Protein 4JML (pdb70)

Secondary structure (DSSP, 8-state):
--EEEEE---B---SS-HHHHHHHHHHHTSSEEE--GGG-S---SSGGG--HHHHHTTT--EEEEEEEEE-TTS-EEEEEEEEE-SSSTT-EEEEEEEEE-GGGHHHHHHHHHHHHHHHHHSS---TT-EEEEEEE-S-SS--EEEEEEETTS-S-EEEEEESS-EEEEEE-TTSSEEEEEE-TTSS-EEEEEETTT--EEEEE--SS-EEEEEE-TTSSEEEEEE-TTSS-EEEEEETTT--EEE---SSS-EEEEEE-TTSSEEEEEE-TTSS-EEEEEESSS---EE---SSSEEEEEEE-TTSSEEEEEEEETTEEEEEEEETTT--EEE---SSS-EEEEE-TTSSEEEEE-SGGGGT-EEEEETTS--EEEPPPPSSEEEEEEE----/----S-SSSTTSSTT-

Sequence (410 aa):
SGRPIGVVPFQWAAPEEDIGGIVAADLRRNSGKFNPLDDRARLPQQPGSAQEVQPAAWSALGIDAVVVGQVTPNPDGSYNVAYQLVDTGGAPGTVLAQNSYKVNKQWLRYAGHTASDEVFEKLTGIKGAFRTRIAYVVQTNGGQFPYELRVSDYDGYNQFVVHRSPQCLMSPAWSPDGSKLAYVTFESGRSALVIQTLANGAVRQVASFPRHNGAPAFSPDGSKLAFALSKTGSLNLYVVMMDLASGQIRQVTDGRSNNTEPTWFPDSQNLAFTSDQAGRPQVYKVNINGGAPQRITWEGSQNQDADVSSDGKFMVMVSSNGGQQQQHIAKQDDLATTGGVQVLSSTFLDETPSLAPNGTMVIYSSSQGMMGSVLNLVSTDGRFKARLPATDGQVVKFPAWSPYLGCSDGSGWSSENNNPWG

B-factor: mean 34.4, std 10.72, range [16.32, 109.66]

CATH classification: 3.40.50.10070 (+1 more: 2.120.10.30)

Structure (mmCIF, N/CA/C/O backbone):
data_4JML
#
_entry.id   4JML
#
_cell.length_a   40.089
_cell.length_b   81.420
_cell.length_c   126.437
_cell.angle_alpha   90.000
_cell.angle_beta   90.000
_cell.angle_gamma   90.000
#
_symmetry.space_group_name_H-M   'P 21 21 21'
#
loop_
_entity.id
_entity.type
_entity.pdbx_description
1 polymer 'Protein TolB'
2 polymer Colicin-E9
3 non-polymer 'CALCIUM ION'
4 water water
#
loop_
_atom_site.group_PDB
_atom_site.id
_atom_site.type_symbol
_atom_site.label_atom_id
_atom_site.label_alt_id
_atom_site.label_comp_id
_atom_site.label_asym_id
_atom_site.label_entity_id
_atom_site.label_seq_id
_atom_site.pdbx_PDB_ins_code
_atom_site.Cartn_x
_atom_site.Cartn_y
_atom_site.Cartn_z
_atom_site.occupancy
_atom_site.B_iso_or_equiv
_atom_site.auth_seq_id
_atom_site.auth_comp_id
_atom_site.auth_asym_id
_atom_site.auth_atom_id
_atom_site.pdbx_PDB_model_num
ATOM 1 N N . SER A 1 12 ? 9.141 -16.677 -16.749 1.00 65.56 33 SER A N 1
ATOM 2 C CA . SER A 1 12 ? 7.938 -17.434 -16.304 1.00 60.92 33 SER A CA 1
ATOM 3 C C . SER A 1 12 ? 6.856 -16.448 -15.768 1.00 52.85 33 SER A C 1
ATOM 4 O O . SER A 1 12 ? 6.879 -15.247 -16.087 1.00 50.24 33 SER A O 1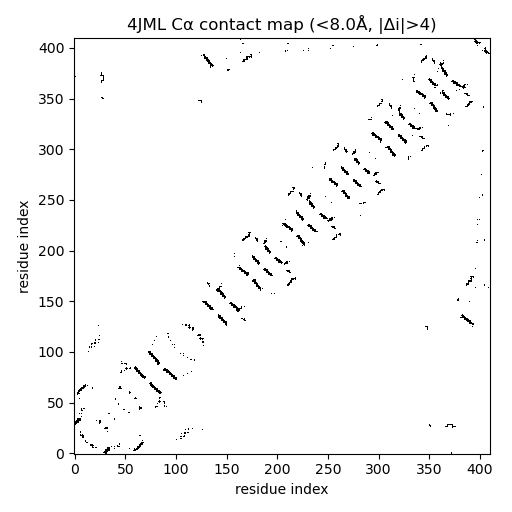
ATOM 7 N N . GLY A 1 13 ? 5.899 -16.953 -15.007 1.00 39.44 34 GLY A N 1
ATOM 8 C CA . GLY A 1 13 ? 4.702 -16.202 -14.706 1.00 37.06 34 GLY A CA 1
ATOM 9 C C . GLY A 1 13 ? 3.613 -16.576 -15.726 1.00 33.14 34 GLY A C 1
ATOM 10 O O . GLY A 1 13 ? 3.878 -17.103 -16.793 1.00 32.35 34 GLY A O 1
ATOM 11 N N . ARG A 1 14 ? 2.380 -16.313 -15.350 1.00 28.34 35 ARG A N 1
ATOM 12 C CA . ARG A 1 14 ? 1.228 -16.590 -16.152 1.00 26.12 35 ARG A CA 1
ATOM 13 C C . ARG A 1 14 ? 1.164 -15.700 -17.383 1.00 25.96 35 ARG A C 1
ATOM 14 O O . ARG A 1 14 ? 1.183 -14.459 -17.269 1.00 25.04 35 ARG A O 1
ATOM 22 N N . PRO A 1 15 ? 1.082 -16.317 -18.568 1.00 25.29 36 PRO A N 1
ATOM 23 C CA . PRO A 1 15 ? 0.978 -15.421 -19.724 1.00 25.14 36 PRO A CA 1
ATOM 24 C C . PRO A 1 15 ? -0.373 -14.707 -19.778 1.00 23.21 36 PRO A C 1
ATOM 25 O O . PRO A 1 15 ? -1.405 -15.289 -19.509 1.00 25.29 36 PRO A O 1
ATOM 29 N N . ILE A 1 16 ? -0.388 -13.451 -20.176 1.00 20.72 37 ILE A N 1
ATOM 30 C CA . ILE A 1 16 ? -1.644 -12.749 -20.209 1.00 22.34 37 ILE A CA 1
ATOM 31 C C . ILE A 1 16 ? -1.534 -11.751 -21.371 1.00 22.06 37 ILE A C 1
ATOM 32 O O . ILE A 1 16 ? -0.448 -11.284 -21.681 1.00 23.21 37 ILE A O 1
ATOM 37 N N . GLY A 1 17 ? -2.646 -11.467 -22.027 1.00 23.84 38 GLY A N 1
ATOM 38 C CA . GLY A 1 17 ? -2.609 -10.440 -23.082 1.00 24.72 38 GLY A CA 1
ATOM 39 C C . GLY A 1 17 ? -3.010 -9.086 -22.614 1.00 22.51 38 GLY A C 1
ATOM 40 O O . GLY A 1 17 ? -4.074 -8.952 -21.990 1.00 31.89 38 GLY A O 1
ATOM 41 N N . VAL A 1 18 ? -2.181 -8.078 -22.793 1.00 23.12 39 VAL A N 1
ATOM 42 C CA . VAL A 1 18 ? -2.614 -6.744 -22.406 1.00 25.17 39 VAL A CA 1
ATOM 4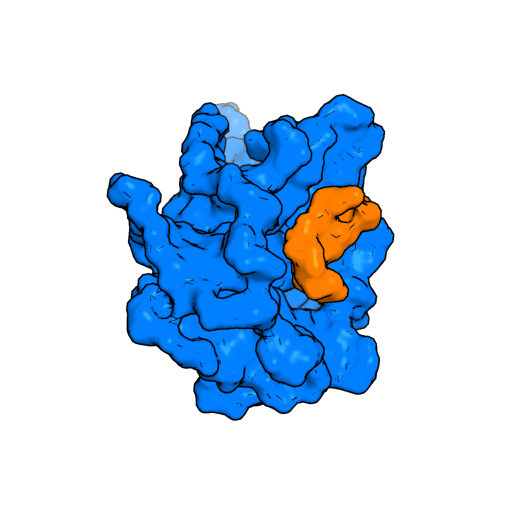3 C C . VAL A 1 18 ? -2.608 -5.832 -23.667 1.00 29.62 39 VAL A C 1
ATOM 44 O O . VAL A 1 18 ? -1.573 -5.597 -24.251 1.00 28.19 39 VAL A O 1
ATOM 48 N N . VAL A 1 19 ? -3.788 -5.397 -24.128 1.00 30.15 40 VAL A N 1
ATOM 49 C CA . VAL A 1 19 ? -3.852 -4.681 -25.429 1.00 28.47 40 VAL A CA 1
ATOM 50 C C . VAL A 1 19 ? -3.839 -3.180 -25.200 1.00 33.32 40 VAL A C 1
ATOM 51 O O . VAL A 1 19 ? -4.469 -2.726 -24.258 1.00 32.94 40 VAL A O 1
ATOM 55 N N . PRO A 1 20 ? -3.078 -2.395 -26.031 1.00 36.06 41 PRO A N 1
ATOM 56 C CA . PRO A 1 20 ? -3.229 -0.926 -26.007 1.00 34.11 41 PRO A CA 1
ATOM 57 C C . PRO A 1 20 ? -4.667 -0.502 -25.996 1.00 28.35 41 PRO A C 1
ATOM 58 O O . PRO A 1 20 ? -5.480 -1.063 -26.693 1.00 27.62 41 PRO A O 1
ATOM 62 N N . PHE A 1 21 ? -4.995 0.488 -25.211 1.00 32.38 42 PHE A N 1
ATOM 63 C CA . PHE A 1 21 ? -6.378 0.861 -25.042 1.00 32.36 42 PHE A CA 1
ATOM 64 C C . PHE A 1 21 ? -6.830 1.695 -26.242 1.00 37.97 42 PHE A C 1
ATOM 65 O O . PHE A 1 21 ? -6.038 2.382 -26.811 1.00 36.10 42 PHE A O 1
ATOM 73 N N . GLN A 1 22 ? -8.108 1.614 -26.587 1.00 38.34 43 GLN A N 1
ATOM 74 C CA . GLN A 1 22 ? -8.656 2.405 -27.671 1.00 44.59 43 GLN A CA 1
ATOM 75 C C . GLN A 1 22 ? -8.709 3.873 -27.269 1.00 42.92 43 GLN A C 1
ATOM 76 O O . GLN A 1 22 ? -9.196 4.193 -26.184 1.00 49.26 43 GLN A O 1
ATOM 82 N N . TRP A 1 23 ? -8.216 4.749 -28.150 1.00 45.89 44 TRP A N 1
ATOM 83 C CA . TRP A 1 23 ? -8.192 6.216 -27.943 1.00 49.71 44 TRP A CA 1
ATOM 84 C C . TRP A 1 23 ? -9.291 6.991 -28.715 1.00 58.00 44 TRP A C 1
ATOM 85 O O . TRP A 1 23 ? -9.221 7.147 -29.931 1.00 50.53 44 TRP A O 1
ATOM 96 N N . ALA A 1 28 ? -2.510 11.595 -30.285 1.00 57.01 49 ALA A N 1
ATOM 97 C CA . ALA A 1 28 ? -2.087 10.516 -29.389 1.00 59.25 49 ALA A CA 1
ATOM 98 C C . ALA A 1 28 ? -2.842 10.537 -28.069 1.00 62.65 49 ALA A C 1
ATOM 99 O O . ALA A 1 28 ? -3.325 11.576 -27.625 1.00 56.21 49 ALA A O 1
ATOM 101 N N . ALA A 1 29 ? -2.963 9.375 -27.442 1.00 58.97 50 ALA A N 1
ATOM 102 C CA . ALA A 1 29 ? -3.658 9.290 -26.170 1.00 53.98 50 ALA A CA 1
ATOM 103 C C . ALA A 1 29 ? -2.789 10.009 -25.158 1.00 47.02 50 ALA A C 1
ATOM 104 O O . ALA A 1 29 ? -1.584 9.973 -25.283 1.00 52.21 50 ALA A O 1
ATOM 106 N N . PRO A 1 30 ? -3.389 10.625 -24.137 1.00 46.54 51 PRO A N 1
ATOM 107 C CA . PRO A 1 30 ? -2.636 11.339 -23.102 1.00 50.46 51 PRO A CA 1
ATOM 108 C C . PRO A 1 30 ? -1.702 10.465 -22.250 1.00 53.58 51 PRO A C 1
ATOM 109 O O . PRO A 1 30 ? -0.759 10.992 -21.682 1.00 55.69 51 PRO A O 1
ATOM 113 N N . GLU A 1 31 ? -2.003 9.159 -22.150 1.00 54.57 52 GLU A N 1
ATOM 114 C CA A GLU A 1 31 ? -1.188 8.197 -21.396 0.50 49.77 52 GLU A CA 1
ATOM 115 C CA B GLU A 1 31 ? -1.191 8.192 -21.404 0.50 49.54 52 GLU A CA 1
ATOM 116 C C . GLU A 1 31 ? -1.407 6.795 -22.000 1.00 46.48 52 GLU A C 1
ATOM 117 O O . GLU A 1 31 ? -2.447 6.531 -22.586 1.00 44.02 52 GLU A O 1
ATOM 128 N N . ASP A 1 32 ? -0.416 5.906 -21.869 1.00 42.26 53 ASP A N 1
ATOM 129 C CA . ASP A 1 32 ? -0.519 4.528 -22.396 1.00 37.61 53 ASP A CA 1
ATOM 130 C C . ASP A 1 32 ? -0.983 3.623 -21.255 1.00 36.31 53 ASP A C 1
ATOM 131 O O . ASP A 1 32 ? -0.163 3.100 -20.466 1.00 32.03 53 ASP A O 1
ATOM 136 N N . ILE A 1 33 ? -2.303 3.459 -21.146 1.00 34.09 54 ILE A N 1
ATOM 137 C CA . ILE A 1 33 ? -2.875 2.842 -19.951 1.00 33.18 54 ILE A CA 1
ATOM 138 C C . ILE A 1 33 ? -2.543 1.344 -19.989 1.00 33.81 54 ILE A C 1
ATOM 139 O O . ILE A 1 33 ? -2.173 0.729 -18.961 1.00 31.55 54 ILE A O 1
ATOM 144 N N . GLY A 1 34 ? -2.653 0.774 -21.191 1.00 30.00 55 GLY A N 1
ATOM 145 C CA . GLY A 1 34 ? -2.346 -0.647 -21.403 1.00 28.29 55 GLY A CA 1
ATOM 146 C C . GLY A 1 34 ? -0.915 -0.966 -20.986 1.00 28.18 55 GLY A C 1
ATOM 147 O O . GLY A 1 34 ? -0.663 -2.000 -20.403 1.00 24.53 55 GLY A O 1
ATOM 148 N N . GLY A 1 35 ? 0.018 -0.058 -21.295 1.00 26.11 56 GLY A N 1
ATOM 149 C CA . GLY A 1 35 ? 1.413 -0.219 -20.879 1.00 27.44 56 GLY A CA 1
ATOM 150 C C . GLY A 1 35 ? 1.638 -0.191 -19.373 1.00 24.95 56 GLY A C 1
ATOM 151 O O . GLY A 1 35 ? 2.497 -0.885 -18.858 1.00 26.95 56 GLY A O 1
ATOM 152 N N . ILE A 1 36 ? 0.843 0.589 -18.641 1.00 25.96 57 ILE A N 1
ATOM 153 C CA . ILE A 1 36 ? 0.967 0.627 -17.190 1.00 24.28 57 ILE A CA 1
ATOM 154 C C . ILE A 1 36 ? 0.481 -0.704 -16.590 1.00 24.48 57 ILE A C 1
ATOM 155 O O . ILE A 1 36 ? 1.053 -1.211 -15.640 1.00 23.21 57 ILE A O 1
ATOM 160 N N . VAL A 1 37 ? -0.588 -1.237 -17.160 1.00 24.37 58 VAL A N 1
ATOM 161 C CA . VAL A 1 37 ? -1.179 -2.470 -16.704 1.00 24.39 58 VAL A CA 1
ATOM 162 C C . VAL A 1 37 ? -0.217 -3.630 -16.881 1.00 23.70 58 VAL A C 1
ATOM 163 O O . VAL A 1 37 ? -0.009 -4.443 -15.945 1.00 23.21 58 VAL A O 1
ATOM 167 N N . ALA A 1 38 ? 0.343 -3.728 -18.075 1.00 24.91 59 ALA A N 1
ATOM 168 C CA . ALA A 1 38 ? 1.394 -4.704 -18.382 1.00 23.35 59 ALA A CA 1
ATOM 169 C C . ALA A 1 38 ? 2.590 -4.573 -17.414 1.00 22.36 59 ALA A C 1
ATOM 170 O O . ALA A 1 38 ? 3.087 -5.573 -16.897 1.00 23.95 59 ALA A O 1
ATOM 172 N N . ALA A 1 39 ? 3.057 -3.362 -17.184 1.00 20.88 60 ALA A N 1
ATOM 173 C CA . ALA A 1 39 ? 4.219 -3.165 -16.329 1.00 22.45 60 ALA A CA 1
ATOM 174 C C . ALA A 1 39 ? 3.887 -3.553 -14.898 1.00 21.40 60 ALA A C 1
ATOM 175 O O . ALA A 1 39 ? 4.701 -4.189 -14.257 1.00 19.89 60 ALA A O 1
ATOM 177 N N . ASP A 1 40 ? 2.658 -3.225 -14.423 1.00 20.88 61 ASP A N 1
ATOM 178 C CA . ASP A 1 40 ? 2.249 -3.592 -13.088 1.00 21.57 61 ASP A CA 1
ATOM 179 C C . ASP A 1 40 ? 2.231 -5.093 -12.918 1.00 22.59 61 ASP A C 1
ATOM 180 O O . ASP A 1 40 ? 2.834 -5.659 -11.969 1.00 19.39 61 ASP A O 1
ATOM 185 N N . LEU A 1 41 ? 1.503 -5.751 -13.800 1.00 23.01 62 LEU A N 1
ATOM 186 C CA . LEU A 1 41 ? 1.364 -7.213 -13.745 1.00 22.60 62 LEU A CA 1
ATOM 187 C C . LEU A 1 41 ? 2.752 -7.912 -13.827 1.00 21.16 62 LEU A C 1
ATOM 188 O O . LEU A 1 41 ? 2.987 -8.917 -13.150 1.00 23.32 62 LEU A O 1
ATOM 193 N N . ARG A 1 42 ? 3.637 -7.396 -14.638 1.00 21.76 63 ARG A N 1
ATOM 194 C CA A ARG A 1 42 ? 4.981 -8.014 -14.769 0.50 20.77 63 ARG A CA 1
ATOM 195 C CA B ARG A 1 42 ? 5.003 -7.954 -14.786 0.50 20.73 63 ARG A CA 1
ATOM 196 C C . ARG A 1 42 ? 5.768 -7.826 -13.467 1.00 19.72 63 ARG A C 1
ATOM 197 O O . ARG A 1 42 ? 6.384 -8.755 -12.983 1.00 21.22 63 ARG A O 1
ATOM 212 N N . ASN A 1 43 ? 5.702 -6.655 -12.868 1.00 21.64 64 ASN A N 1
ATOM 213 C CA . ASN A 1 43 ? 6.439 -6.324 -11.639 1.00 22.03 64 ASN A CA 1
ATOM 214 C C . ASN A 1 43 ? 6.103 -7.257 -10.472 1.00 24.61 64 ASN A C 1
ATOM 215 O O . ASN A 1 43 ? 6.919 -7.545 -9.618 1.00 22.13 64 ASN A O 1
ATOM 220 N N . SER A 1 44 ? 4.880 -7.780 -10.503 1.00 25.42 65 SER A N 1
ATOM 221 C CA . SER A 1 44 ? 4.391 -8.675 -9.492 1.00 23.90 65 SER A CA 1
ATOM 222 C C . SER A 1 44 ? 5.087 -10.034 -9.528 1.00 22.91 65 SER A C 1
ATOM 223 O O . SER A 1 44 ? 5.052 -10.780 -8.545 1.00 24.35 65 SER A O 1
ATOM 226 N N . GLY A 1 45 ? 5.732 -10.370 -10.666 1.00 24.07 66 GLY A N 1
ATOM 227 C CA . GLY A 1 45 ? 6.262 -11.718 -10.859 1.00 23.15 66 GLY A CA 1
ATOM 228 C C . GLY A 1 45 ? 5.262 -12.762 -11.302 1.00 27.26 66 GLY A C 1
ATOM 229 O O . GLY A 1 45 ? 5.639 -13.837 -11.758 1.00 27.86 66 GLY A O 1
ATOM 230 N N . LYS A 1 46 ? 3.981 -12.466 -11.161 1.00 26.25 67 LYS A N 1
ATOM 231 C CA . LYS A 1 46 ? 2.981 -13.470 -11.321 1.00 28.94 67 LYS A CA 1
ATOM 232 C C . LYS A 1 46 ? 2.510 -13.583 -12.772 1.00 28.09 67 LYS A C 1
ATOM 233 O O . LYS A 1 46 ? 1.841 -14.563 -13.127 1.00 31.12 67 LYS A O 1
ATOM 239 N N . PHE A 1 47 ? 2.894 -12.606 -13.609 1.00 23.54 68 PHE A N 1
ATOM 240 C CA . PHE A 1 47 ? 2.368 -12.540 -14.962 1.00 23.22 68 PHE A CA 1
ATOM 241 C C . PHE A 1 47 ? 3.494 -12.237 -15.919 1.00 24.48 68 PHE A C 1
ATOM 242 O O . PHE A 1 47 ? 4.444 -11.565 -15.542 1.00 22.01 68 PHE A O 1
ATOM 250 N N . ASN A 1 48 ? 3.270 -12.629 -17.177 1.00 25.10 69 ASN A N 1
ATOM 251 C CA . ASN A 1 48 ? 4.143 -12.327 -18.286 1.00 25.81 69 ASN A CA 1
ATOM 252 C C . ASN A 1 48 ? 3.287 -11.823 -19.423 1.00 24.34 69 ASN A C 1
ATOM 253 O O . ASN A 1 48 ? 2.879 -12.561 -20.242 1.00 23.85 69 ASN A O 1
ATOM 258 N N . PRO A 1 49 ? 3.007 -10.521 -19.440 1.00 23.21 70 PRO A N 1
ATOM 259 C CA . PRO A 1 49 ? 2.191 -9.916 -20.456 1.00 27.68 70 PRO A CA 1
ATOM 260 C C . PRO A 1 49 ? 2.887 -10.103 -21.822 1.00 28.20 70 PRO A C 1
ATOM 261 O O . PRO A 1 49 ? 4.107 -9.980 -21.887 1.00 23.64 70 PRO A O 1
ATOM 265 N N . LEU A 1 50 ? 2.123 -10.474 -22.856 1.00 30.51 71 LEU A N 1
ATOM 266 C CA . LEU A 1 50 ? 2.713 -10.742 -24.173 1.00 28.16 71 LEU A CA 1
ATOM 267 C C . LEU A 1 50 ? 3.358 -9.487 -24.748 1.00 31.51 71 LEU A C 1
ATOM 268 O O . LEU A 1 50 ? 2.760 -8.426 -24.746 1.00 27.97 71 LEU A O 1
ATOM 273 N N . ASP A 1 51 ? 4.603 -9.605 -25.214 1.00 37.70 72 ASP A N 1
ATOM 274 C CA A ASP A 1 51 ? 5.283 -8.519 -25.949 0.60 38.12 72 ASP A CA 1
ATOM 275 C CA B ASP A 1 51 ? 5.282 -8.516 -25.941 0.40 37.22 72 ASP A CA 1
ATOM 276 C C . ASP A 1 51 ? 4.347 -7.841 -26.944 1.00 34.11 72 ASP A C 1
ATOM 277 O O . ASP A 1 51 ? 3.708 -8.516 -27.761 1.00 29.73 72 ASP A O 1
ATOM 286 N N . ARG A 1 52 ? 4.269 -6.515 -26.894 1.00 35.44 73 ARG A N 1
ATOM 287 C CA . ARG A 1 52 ? 3.321 -5.766 -27.768 1.00 40.55 73 ARG A CA 1
ATOM 288 C C . ARG A 1 52 ? 3.468 -6.090 -29.278 1.00 44.00 73 ARG A C 1
ATOM 289 O O . ARG A 1 52 ? 2.485 -6.184 -30.006 1.00 38.58 73 ARG A O 1
ATOM 297 N N . ALA A 1 53 ? 4.702 -6.297 -29.736 1.00 45.31 74 ALA A N 1
ATOM 298 C CA . ALA A 1 53 ? 4.990 -6.654 -31.124 1.00 46.99 74 ALA A CA 1
ATOM 299 C C . ALA A 1 53 ? 4.498 -8.034 -31.523 1.00 48.24 74 ALA A C 1
ATOM 300 O O . ALA A 1 53 ? 4.438 -8.326 -32.719 1.00 44.98 74 ALA A O 1
ATOM 302 N N . ARG A 1 54 ? 4.132 -8.872 -30.559 1.00 39.85 75 ARG A N 1
ATOM 303 C CA . ARG A 1 54 ? 3.674 -10.249 -30.866 1.00 37.88 75 ARG A CA 1
ATOM 304 C C . ARG A 1 54 ? 2.177 -10.480 -30.637 1.00 34.93 75 ARG A C 1
ATOM 305 O O . ARG A 1 54 ? 1.671 -11.601 -30.679 1.00 30.75 75 ARG A O 1
ATOM 313 N N . LEU A 1 55 ? 1.446 -9.405 -30.414 1.00 34.85 76 LEU A N 1
ATOM 314 C CA . LEU A 1 55 ? 0.008 -9.548 -30.238 1.00 34.30 76 LEU A CA 1
ATOM 315 C C . LEU A 1 55 ? -0.622 -10.092 -31.493 1.00 38.98 76 LEU A C 1
ATOM 316 O O . LEU A 1 55 ? -0.332 -9.638 -32.589 1.00 38.98 76 LEU A O 1
ATOM 321 N N . PRO A 1 56 ? -1.502 -11.083 -31.340 1.00 41.81 77 PRO A N 1
ATOM 322 C CA . PRO A 1 56 ? -2.150 -11.617 -32.526 1.00 40.88 77 PRO A CA 1
ATOM 323 C C . PRO A 1 56 ? -3.154 -10.643 -33.166 1.00 44.79 77 PRO A C 1
ATOM 324 O O . PRO A 1 56 ? -3.406 -10.773 -34.360 1.00 46.24 77 PRO A O 1
ATOM 328 N N . GLN A 1 57 ? -3.679 -9.691 -32.381 1.00 42.05 78 GLN A N 1
ATOM 329 C CA . GLN A 1 57 ? -4.612 -8.595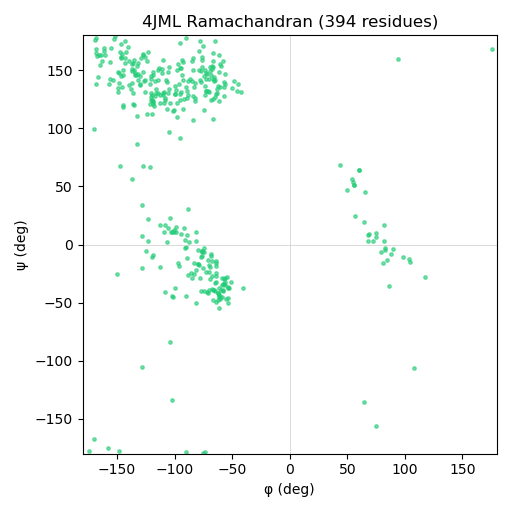 -32.805 1.00 38.58 78 GLN A CA 1
ATOM 330 C C . GLN A 1 57 ? -4.588 -7.509 -31.738 1.00 40.11 78 GLN A C 1
ATOM 331 O O . GLN A 1 57 ? -4.003 -7.701 -30.658 1.00 40.16 78 GLN A O 1
ATOM 337 N N . GLN A 1 58 ? -5.182 -6.365 -32.053 1.00 41.89 79 GLN A N 1
ATOM 338 C CA . GLN A 1 58 ? -5.428 -5.286 -31.112 1.00 41.69 79 GLN A CA 1
ATOM 339 C C . GLN A 1 58 ? -6.923 -4.944 -31.001 1.00 42.10 79 GLN A C 1
ATOM 340 O O . GLN A 1 58 ? -7.339 -3.860 -31.316 1.00 39.88 79 GLN A O 1
ATOM 346 N N . PRO A 1 59 ? -7.723 -5.871 -30.467 1.00 40.45 80 PRO A N 1
ATOM 347 C CA . PRO A 1 59 ? -9.117 -5.546 -30.271 1.00 35.57 80 PRO A CA 1
ATOM 348 C C . PRO A 1 59 ? -9.281 -4.365 -29.341 1.00 40.37 80 PRO A C 1
ATOM 349 O O . PRO A 1 59 ? -8.585 -4.298 -28.314 1.00 40.74 80 PRO A O 1
ATOM 353 N N . GLY A 1 60 ? -10.168 -3.439 -29.720 1.00 39.48 81 GLY A N 1
ATOM 354 C CA . GLY A 1 60 ? -10.566 -2.297 -28.902 1.00 37.67 81 GLY A CA 1
ATOM 355 C C . GLY A 1 60 ? -11.766 -2.508 -28.012 1.00 36.44 81 GLY A C 1
ATOM 356 O O . GLY A 1 60 ? -12.209 -1.604 -27.316 1.00 39.92 81 GLY A O 1
ATOM 357 N N . SER A 1 61 ? -12.303 -3.707 -27.993 1.00 40.78 82 SER A N 1
ATOM 358 C CA . SER A 1 61 ? -13.515 -3.956 -27.230 1.00 40.61 82 SER A CA 1
ATOM 359 C C . SER A 1 61 ? -13.585 -5.445 -27.027 1.00 37.57 82 SER A C 1
ATOM 360 O O . SER A 1 61 ? -12.945 -6.202 -27.767 1.00 38.62 82 SER A O 1
ATOM 363 N N . ALA A 1 62 ? -14.412 -5.864 -26.081 1.00 34.81 83 ALA A N 1
ATOM 364 C CA . ALA A 1 62 ? -14.591 -7.262 -25.754 1.00 35.29 83 ALA A CA 1
ATOM 365 C C . ALA A 1 62 ? -15.126 -8.078 -26.940 1.00 37.99 83 ALA A C 1
ATOM 366 O O . ALA A 1 62 ? -14.617 -9.174 -27.264 1.00 36.45 83 ALA A O 1
ATOM 368 N N . GLN A 1 63 ? -16.125 -7.539 -27.623 1.00 41.27 84 GLN A N 1
ATOM 369 C CA . GLN A 1 63 ? -16.619 -8.162 -28.884 1.00 44.39 84 GLN A CA 1
ATOM 370 C C . GLN A 1 63 ? -15.556 -8.439 -29.934 1.00 39.13 84 GLN A C 1
ATOM 371 O O . GLN A 1 63 ? -15.630 -9.423 -30.660 1.00 40.26 84 GLN A O 1
ATOM 377 N N . GLU A 1 64 ? -14.585 -7.560 -30.081 1.00 38.10 85 GLU A N 1
ATOM 378 C CA . GLU A 1 64 ? -13.544 -7.787 -31.107 1.00 40.26 85 GLU A CA 1
ATOM 379 C C . GLU A 1 64 ? -12.495 -8.849 -30.735 1.00 39.82 85 GLU A C 1
ATOM 380 O O . GLU A 1 64 ? -11.655 -9.160 -31.559 1.00 35.63 85 GLU A O 1
ATOM 386 N N . VAL A 1 65 ? -12.513 -9.373 -29.497 1.00 35.47 86 VAL A N 1
ATOM 387 C CA . VAL A 1 65 ? -11.503 -10.341 -29.078 1.00 36.13 86 VAL A CA 1
ATOM 388 C C . VAL A 1 65 ? -11.784 -11.677 -29.785 1.00 38.52 86 VAL A C 1
ATOM 389 O O . VAL A 1 65 ? -12.926 -12.169 -29.774 1.00 34.90 86 VAL A O 1
ATOM 393 N N . GLN A 1 66 ? -10.738 -12.267 -30.370 1.00 34.10 87 GLN A N 1
ATOM 394 C CA . GLN A 1 66 ? -10.807 -13.593 -30.994 1.00 38.46 87 GLN A CA 1
ATOM 395 C C . GLN A 1 66 ? -10.139 -14.628 -30.104 1.00 35.20 87 GLN A C 1
ATOM 396 O O . GLN A 1 66 ? -8.927 -14.764 -30.158 1.00 34.64 87 GLN A O 1
ATOM 402 N N . PRO A 1 67 ? -10.922 -15.362 -29.293 1.00 35.42 88 PRO A N 1
ATOM 403 C CA . PRO A 1 67 ? -10.244 -16.101 -28.257 1.00 35.92 88 PRO A CA 1
ATOM 404 C C . PRO A 1 67 ? -9.236 -17.097 -28.762 1.00 42.73 88 PRO A C 1
ATOM 405 O O . PRO A 1 67 ? -8.127 -17.236 -28.178 1.00 34.36 88 PRO A O 1
ATOM 409 N N . ALA A 1 68 ? -9.594 -17.773 -29.860 1.00 43.20 89 ALA A N 1
ATOM 410 C CA . ALA A 1 68 ? -8.760 -18.819 -30.402 1.00 41.58 89 ALA A CA 1
ATOM 411 C C . ALA A 1 68 ? -7.340 -18.332 -30.707 1.00 34.53 89 ALA A C 1
ATOM 412 O O . ALA A 1 68 ? -6.371 -19.073 -30.549 1.00 38.24 89 ALA A O 1
ATOM 414 N N . ALA A 1 69 ? -7.196 -17.094 -31.140 1.00 32.82 90 ALA A N 1
ATOM 415 C CA . ALA A 1 69 ? -5.843 -16.580 -31.509 1.00 34.15 90 ALA A CA 1
ATOM 416 C C . ALA A 1 69 ? -4.933 -16.328 -30.266 1.00 33.29 90 ALA A C 1
ATOM 417 O O . ALA A 1 69 ? -3.709 -16.293 -30.346 1.00 28.37 90 ALA A O 1
ATOM 419 N N . TRP A 1 70 ? -5.577 -16.129 -29.122 1.00 32.50 91 TRP A N 1
ATOM 420 C CA . TRP A 1 70 ? -4.863 -15.958 -27.856 1.00 31.92 91 TRP A CA 1
ATOM 421 C C . TRP A 1 70 ? -4.651 -17.307 -27.161 1.00 31.31 91 TRP A C 1
ATOM 422 O O . TRP A 1 70 ? -3.544 -17.582 -26.685 1.00 28.72 91 TRP A O 1
ATOM 433 N N . SER A 1 71 ? -5.688 -18.152 -27.126 1.00 32.52 92 SER A N 1
ATOM 434 C CA . SER A 1 71 ? -5.483 -19.521 -26.643 1.00 35.66 92 SER A CA 1
ATOM 435 C C . SER A 1 71 ? -4.420 -20.274 -27.451 1.00 39.25 92 SER A C 1
ATOM 436 O O . SER A 1 71 ? -3.720 -21.065 -26.876 1.00 40.68 92 SER A O 1
ATOM 439 N N . ALA A 1 72 ? -4.279 -20.053 -28.760 1.00 37.78 93 ALA A N 1
ATOM 440 C CA . ALA A 1 72 ? -3.127 -20.695 -29.502 1.00 40.25 93 ALA A CA 1
ATOM 441 C C . ALA A 1 72 ? -1.739 -20.346 -28.924 1.00 38.82 93 ALA A C 1
ATOM 442 O O . ALA A 1 72 ? -0.836 -21.190 -28.911 1.00 38.26 93 ALA A O 1
ATOM 444 N N . LEU A 1 73 ? -1.592 -19.136 -28.405 1.00 34.51 94 LEU A N 1
ATOM 445 C CA . LEU A 1 73 ? -0.363 -18.681 -27.806 1.00 35.48 94 LEU A CA 1
ATOM 446 C C . LEU A 1 73 ? -0.231 -18.964 -26.295 1.00 35.02 94 LEU A C 1
ATOM 447 O O . LEU A 1 73 ? 0.673 -18.467 -25.681 1.00 36.06 94 LEU A O 1
ATOM 452 N N . GLY A 1 74 ? -1.129 -19.729 -25.691 1.00 32.97 95 GLY A N 1
ATOM 453 C CA . GLY A 1 74 ? -1.042 -20.045 -24.282 1.00 30.88 95 GLY A CA 1
ATOM 454 C C . GLY A 1 74 ? -1.595 -18.976 -23.327 1.00 33.64 95 GLY A C 1
ATOM 455 O O . GLY A 1 74 ? -1.320 -18.998 -22.098 1.00 30.23 95 GLY A O 1
ATOM 456 N N . ILE A 1 75 ? -2.393 -18.077 -23.891 1.00 29.41 96 ILE A N 1
ATOM 457 C CA . ILE A 1 75 ? -3.050 -17.024 -23.183 1.00 30.38 96 ILE A CA 1
ATOM 458 C C . ILE A 1 75 ? -4.526 -17.300 -22.957 1.00 31.77 96 ILE A C 1
ATOM 459 O O . ILE A 1 75 ? -5.306 -17.493 -23.907 1.00 35.26 96 ILE A O 1
ATOM 464 N N . ASP A 1 76 ? -4.918 -17.310 -21.688 1.00 31.35 97 ASP A N 1
ATOM 465 C CA . ASP A 1 76 ? -6.312 -17.531 -21.318 1.00 27.66 97 ASP A CA 1
ATOM 466 C C . ASP A 1 76 ? -7.076 -16.304 -20.817 1.00 26.17 97 ASP A C 1
ATOM 467 O O . ASP A 1 76 ? -8.273 -16.391 -20.492 1.00 25.92 97 ASP A O 1
ATOM 472 N N . ALA A 1 77 ? -6.434 -15.136 -20.793 1.00 28.06 98 ALA A N 1
ATOM 473 C CA . ALA A 1 77 ? -7.160 -13.877 -20.482 1.00 24.87 98 ALA A CA 1
ATOM 474 C C . ALA A 1 77 ? -6.523 -12.704 -21.198 1.00 21.03 98 ALA A C 1
ATOM 475 O O . ALA A 1 77 ? -5.281 -12.657 -21.408 1.00 22.08 98 ALA A O 1
ATOM 477 N N . VAL A 1 78 ? -7.342 -11.752 -21.539 1.00 21.88 99 VAL A N 1
ATOM 478 C CA . VAL A 1 78 ? -6.944 -10.567 -22.314 1.00 24.01 99 VAL A CA 1
ATOM 479 C C . VAL A 1 78 ? -7.560 -9.327 -21.727 1.00 23.29 99 VAL A C 1
ATOM 480 O O . VAL A 1 78 ? -8.779 -9.299 -21.473 1.00 25.73 99 VAL A O 1
ATOM 484 N N . VAL A 1 79 ? -6.737 -8.297 -21.505 1.00 22.73 100 VAL A N 1
ATOM 485 C CA . VAL A 1 79 ? -7.214 -6.998 -21.059 1.00 24.43 100 VAL A CA 1
ATOM 486 C C . VAL A 1 79 ? -7.352 -6.060 -22.284 1.00 25.85 100 VAL A C 1
ATOM 487 O O . VAL A 1 79 ? -6.400 -5.847 -23.041 1.00 25.97 100 VAL A O 1
ATOM 491 N N . VAL A 1 80 ? -8.557 -5.548 -22.496 1.00 26.65 101 VAL A N 1
ATOM 492 C CA . VAL A 1 80 ? -8.776 -4.502 -23.489 1.00 27.88 101 VAL A CA 1
ATOM 493 C C . VAL A 1 80 ? -9.399 -3.333 -22.763 1.00 28.42 101 VAL A C 1
ATOM 494 O O . VAL A 1 80 ? -9.825 -3.453 -21.585 1.00 29.85 101 VAL A O 1
ATOM 498 N N . GLY A 1 81 ? -9.400 -2.187 -23.425 1.00 29.15 102 GLY A N 1
ATOM 499 C CA . GLY A 1 81 ? -10.043 -1.008 -22.897 1.00 30.62 102 GLY A CA 1
ATOM 500 C C . GLY A 1 81 ? -10.064 0.190 -23.835 1.00 29.41 102 GLY A C 1
ATOM 501 O O . GLY A 1 81 ? -9.577 0.137 -24.975 1.00 31.50 102 GLY A O 1
ATOM 502 N N . GLN A 1 82 ? -10.624 1.242 -23.268 1.00 30.57 103 GLN A N 1
ATOM 503 C CA . GLN A 1 82 ? -10.946 2.487 -23.923 1.00 35.51 103 GLN A CA 1
ATOM 504 C C . GLN A 1 82 ? -10.629 3.668 -23.013 1.00 33.84 103 GLN A C 1
ATOM 505 O O . GLN A 1 82 ? -10.927 3.666 -21.810 1.00 37.48 103 GLN A O 1
ATOM 511 N N . VAL A 1 83 ? -10.035 4.682 -23.618 1.00 37.56 104 VAL A N 1
ATOM 512 C CA . VAL A 1 83 ? -9.869 5.995 -23.018 1.00 37.66 104 VAL A CA 1
ATOM 513 C C . VAL A 1 83 ? -10.632 6.989 -23.912 1.00 43.54 104 VAL A C 1
ATOM 514 O O . VAL A 1 83 ? -10.352 7.067 -25.111 1.00 39.86 104 VAL A O 1
ATOM 518 N N . THR A 1 84 ? -11.598 7.718 -23.345 1.00 49.96 105 THR A N 1
ATOM 519 C CA . THR A 1 84 ? -12.328 8.757 -24.094 1.00 55.17 105 THR A CA 1
ATOM 520 C C . THR A 1 84 ? -12.283 10.120 -23.368 1.00 57.48 105 THR A C 1
ATOM 521 O O . THR A 1 84 ? -12.376 10.163 -22.136 1.00 52.56 105 THR A O 1
ATOM 525 N N . PRO A 1 85 ? -12.155 11.233 -24.133 1.00 60.24 106 PRO A N 1
ATOM 526 C CA . PRO A 1 85 ? -12.136 12.604 -23.564 1.00 56.27 106 PRO A CA 1
ATOM 527 C C . PRO A 1 85 ? -13.508 13.097 -23.187 1.00 56.72 106 PRO A C 1
ATOM 528 O O . PRO A 1 85 ? -14.451 12.849 -23.917 1.00 63.11 106 PRO A O 1
ATOM 532 N N . ASN A 1 86 ? -13.624 13.789 -22.062 1.00 57.99 107 ASN A N 1
ATOM 533 C CA . ASN A 1 86 ? -14.875 14.409 -21.705 1.00 60.53 107 ASN A CA 1
ATOM 534 C C . ASN A 1 86 ? -14.776 15.859 -22.124 1.00 63.02 107 ASN A C 1
ATOM 535 O O . ASN A 1 86 ? -13.673 16.417 -22.117 1.00 62.22 107 ASN A O 1
ATOM 540 N N . PRO A 1 87 ? -15.924 16.478 -22.476 1.00 59.72 108 PRO A N 1
ATOM 541 C CA . PRO A 1 87 ? -15.899 17.878 -22.925 1.00 57.31 108 PRO A CA 1
ATOM 542 C C . PRO A 1 87 ? -15.262 18.841 -21.911 1.00 48.83 108 PRO A C 1
ATOM 543 O O . PRO A 1 87 ? -14.684 19.806 -22.330 1.00 46.27 108 PRO A O 1
ATOM 547 N N . ASP A 1 88 ? -15.338 18.546 -20.611 1.00 48.14 109 ASP A N 1
ATOM 548 C CA . ASP A 1 88 ? -14.680 19.349 -19.575 1.00 49.12 109 ASP A CA 1
ATOM 549 C C . ASP A 1 88 ? -13.190 19.034 -19.385 1.00 53.25 109 ASP A C 1
ATOM 550 O O . ASP A 1 88 ? -12.596 19.451 -18.384 1.00 44.00 109 ASP A O 1
ATOM 555 N N . GLY A 1 89 ? -12.603 18.259 -20.299 1.00 52.13 110 GLY A N 1
ATOM 556 C CA . GLY A 1 89 ? -11.167 17.974 -20.263 1.00 51.24 110 GLY A CA 1
ATOM 557 C C . GLY A 1 89 ? -10.756 16.772 -19.419 1.00 48.49 110 GLY A C 1
ATOM 558 O O . GLY A 1 89 ? -9.584 16.410 -19.441 1.00 47.37 110 GLY A O 1
ATOM 559 N N . SER A 1 90 ? -11.688 16.182 -18.651 1.00 44.70 111 SER A N 1
ATOM 560 C CA . SER A 1 90 ? -11.430 14.900 -17.955 1.00 44.93 111 SER A CA 1
ATOM 561 C C . SER A 1 90 ? -11.541 13.735 -18.958 1.00 46.29 111 SER A C 1
ATOM 562 O O . SER A 1 90 ? -11.856 13.949 -20.138 1.00 44.94 111 SER A O 1
ATOM 565 N N . TYR A 1 91 ? -11.232 12.519 -18.497 1.00 44.24 112 TYR A N 1
ATOM 566 C CA . TYR A 1 91 ? -11.200 11.312 -19.355 1.00 39.48 112 TYR A CA 1
ATOM 567 C C . TYR A 1 91 ? -11.964 10.187 -18.682 1.00 39.66 112 TYR A C 1
ATOM 568 O O . TYR A 1 91 ? -12.011 10.098 -17.445 1.00 37.76 112 TYR A O 1
ATOM 577 N N . ASN A 1 92 ? -12.596 9.367 -19.509 1.00 40.36 113 ASN A N 1
ATOM 578 C CA . ASN A 1 92 ? -13.233 8.157 -19.063 1.00 42.38 113 ASN A CA 1
ATOM 579 C C . ASN A 1 92 ? -12.243 7.044 -19.401 1.00 42.65 113 ASN A C 1
ATOM 580 O O . ASN A 1 92 ? -11.668 7.055 -20.501 1.00 45.32 113 ASN A O 1
ATOM 585 N N . VAL A 1 93 ? -11.943 6.198 -18.403 1.00 38.00 114 VAL A N 1
ATOM 586 C CA . VAL A 1 93 ? -11.037 5.011 -18.553 1.00 35.28 114 VAL A CA 1
ATOM 587 C C . VAL A 1 93 ? -11.849 3.794 -18.205 1.00 33.79 114 VAL A C 1
ATOM 588 O O . VAL A 1 93 ? -12.522 3.752 -17.139 1.00 39.78 114 VAL A O 1
ATOM 592 N N . ALA A 1 94 ? -11.887 2.854 -19.140 1.00 34.99 115 ALA A N 1
ATOM 593 C CA . ALA A 1 94 ? -12.621 1.585 -18.962 1.00 33.25 115 ALA A CA 1
ATOM 594 C C . ALA A 1 94 ? -11.743 0.455 -19.424 1.00 29.51 115 ALA A C 1
ATOM 595 O O . ALA A 1 94 ? -10.904 0.644 -20.286 1.00 26.18 115 ALA A O 1
ATOM 597 N N . TYR A 1 95 ? -11.907 -0.704 -18.763 1.00 31.52 116 TYR A N 1
ATOM 598 C CA . TYR A 1 95 ? -11.214 -1.907 -19.114 1.00 28.40 116 TYR A CA 1
ATOM 599 C C . TYR A 1 95 ? -12.213 -3.046 -19.056 1.00 26.68 116 TYR A C 1
ATOM 600 O O . TYR A 1 95 ? -13.160 -3.014 -18.259 1.00 32.10 116 TYR A O 1
ATOM 609 N N . GLN A 1 96 ? -11.984 -4.071 -19.879 1.00 25.73 117 GLN A N 1
ATOM 610 C CA . GLN A 1 96 ? -12.675 -5.322 -19.718 1.00 27.21 117 GLN A CA 1
ATOM 611 C C . GLN A 1 96 ? -11.638 -6.432 -19.764 1.00 28.15 117 GLN A C 1
ATOM 612 O O . GLN A 1 96 ? -10.722 -6.383 -20.558 1.00 26.51 117 GLN A O 1
ATOM 618 N N . LEU A 1 97 ? -11.838 -7.447 -18.921 1.00 26.11 118 LEU A N 1
ATOM 619 C CA . LEU A 1 97 ? -10.995 -8.614 -18.892 1.00 24.72 118 LEU A CA 1
ATOM 620 C C . LEU A 1 97 ? -11.772 -9.721 -19.505 1.00 26.12 118 LEU A C 1
ATOM 621 O O . LEU A 1 97 ? -12.828 -10.110 -18.970 1.00 27.97 118 LEU A O 1
ATOM 626 N N . VAL A 1 98 ? -11.259 -10.225 -20.637 1.00 26.03 119 VAL A N 1
ATOM 627 C CA . VAL A 1 98 ? -11.983 -11.194 -21.470 1.00 24.21 119 VAL A CA 1
ATOM 628 C C . VAL A 1 98 ? -11.338 -12.555 -21.355 1.00 25.65 119 VAL A C 1
ATOM 629 O O . VAL A 1 98 ? -10.115 -12.722 -21.570 1.00 24.71 119 VAL A O 1
ATOM 633 N N . ASP A 1 99 ? -12.134 -13.536 -20.981 1.00 25.89 120 ASP A N 1
ATOM 634 C CA . ASP A 1 99 ? -11.729 -14.932 -20.969 1.00 27.98 120 ASP A CA 1
ATOM 635 C C . ASP A 1 99 ? -11.404 -15.462 -22.398 1.00 30.56 120 ASP A C 1
ATOM 636 O O . ASP A 1 99 ? -12.153 -15.219 -23.340 1.00 28.66 120 ASP A O 1
ATOM 641 N N . THR A 1 100 ? -10.230 -16.098 -22.549 1.00 32.93 121 THR A N 1
ATOM 642 C CA . THR A 1 100 ? -9.830 -16.782 -23.792 1.00 31.51 121 THR A CA 1
ATOM 643 C C . THR A 1 100 ? -9.394 -18.198 -23.467 1.00 30.77 121 THR A C 1
ATOM 644 O O . THR A 1 100 ? -8.506 -18.744 -24.112 1.00 33.63 121 THR A O 1
ATOM 648 N N . GLY A 1 101 ? -10.042 -18.793 -22.459 1.00 34.92 122 GLY A N 1
ATOM 649 C CA . GLY A 1 101 ? -9.705 -20.148 -22.013 1.00 36.09 122 GLY A CA 1
ATOM 650 C C . GLY A 1 101 ? -10.974 -20.978 -21.983 1.00 36.89 122 GLY A C 1
ATOM 651 O O . GLY A 1 101 ? -11.513 -21.316 -23.026 1.00 34.62 122 GLY A O 1
ATOM 652 N N . GLY A 1 102 ? -11.481 -21.241 -20.784 1.00 43.36 123 GLY A N 1
ATOM 653 C CA . GLY A 1 102 ? -12.610 -22.137 -20.587 1.00 42.52 123 GLY A CA 1
ATOM 654 C C . GLY A 1 102 ? -13.986 -21.555 -20.859 1.00 42.99 123 GLY A C 1
ATOM 655 O O . GLY A 1 102 ? -14.944 -22.306 -20.978 1.00 38.67 123 GLY A O 1
ATOM 656 N N . ALA A 1 103 ? -14.105 -20.226 -20.922 1.00 41.70 124 ALA A N 1
ATOM 657 C CA . ALA A 1 103 ? -15.416 -19.558 -21.087 1.00 36.41 124 ALA A CA 1
ATOM 658 C C . ALA A 1 103 ? -15.287 -18.422 -22.114 1.00 34.68 124 ALA A C 1
ATOM 659 O O . ALA A 1 103 ? -15.566 -17.246 -21.824 1.00 31.24 124 ALA A O 1
ATOM 661 N N . PRO A 1 104 ? -14.825 -18.773 -23.333 1.00 36.74 125 PRO A N 1
ATOM 662 C CA . PRO A 1 104 ? -14.239 -17.822 -24.267 1.00 38.17 125 PRO A CA 1
ATOM 663 C C . PRO A 1 104 ? -15.169 -16.674 -24.619 1.00 38.42 125 PRO A C 1
ATOM 664 O O . PRO A 1 104 ? -16.352 -16.892 -24.825 1.00 36.48 125 PRO A O 1
ATOM 668 N N . GLY A 1 105 ? -14.647 -15.452 -24.630 1.00 34.73 126 GLY A N 1
ATOM 669 C CA . GLY A 1 105 ? -15.478 -14.306 -24.901 1.00 36.87 126 GLY A CA 1
ATOM 670 C C . GLY A 1 105 ? -16.217 -13.746 -23.722 1.00 34.71 126 GLY A C 1
ATOM 671 O O . GLY A 1 105 ? -16.689 -12.629 -23.798 1.00 37.73 126 GLY A O 1
ATOM 672 N N . THR A 1 106 ? -16.281 -14.477 -22.623 1.00 31.46 127 THR A N 1
ATOM 673 C CA . THR A 1 106 ? -16.877 -13.980 -21.374 1.00 37.04 127 THR A CA 1
ATOM 674 C C . THR A 1 106 ? -16.055 -12.830 -20.748 1.00 38.38 127 THR A C 1
ATOM 675 O O . THR A 1 106 ? -14.827 -12.853 -20.749 1.00 35.75 127 THR A O 1
ATOM 679 N N . VAL A 1 107 ? -16.743 -11.851 -20.176 1.00 34.69 128 VAL A N 1
ATOM 680 C CA . VAL A 1 107 ? -16.091 -10.760 -19.472 1.00 36.14 128 VAL A CA 1
ATOM 681 C C . VAL A 1 107 ? -15.995 -11.132 -18.001 1.00 35.99 128 VAL A C 1
ATOM 682 O O . VAL A 1 107 ? -17.003 -11.303 -17.339 1.00 33.90 128 VAL A O 1
ATOM 686 N N . LEU A 1 108 ? -14.773 -11.264 -17.490 1.00 32.41 129 LEU A N 1
ATOM 687 C CA . LEU A 1 108 ? -14.551 -11.715 -16.154 1.00 30.57 129 LEU A CA 1
ATOM 688 C C . LEU A 1 108 ? -14.642 -10.581 -15.153 1.00 29.73 129 LEU A C 1
ATOM 689 O O . LEU A 1 108 ? -15.042 -10.774 -14.003 1.00 33.85 129 LEU A O 1
ATOM 694 N N . ALA A 1 109 ? -14.320 -9.383 -15.594 1.00 28.47 130 ALA A N 1
ATOM 695 C CA . ALA A 1 109 ? -14.297 -8.233 -14.728 1.00 25.07 130 ALA A CA 1
ATOM 696 C C . ALA A 1 109 ? -14.269 -7.040 -15.627 1.00 25.75 130 ALA A C 1
ATOM 697 O O . ALA A 1 109 ? -13.780 -7.080 -16.785 1.00 26.41 130 ALA A O 1
ATOM 699 N N . GLN A 1 110 ? -14.762 -5.928 -15.124 1.00 27.23 131 GLN A N 1
ATOM 700 C CA . GLN A 1 110 ? -14.725 -4.704 -15.917 1.00 27.23 131 GLN A CA 1
ATOM 701 C C . GLN A 1 110 ? -15.042 -3.532 -15.054 1.00 26.59 131 GLN A C 1
ATOM 702 O O . GLN A 1 110 ? -15.572 -3.705 -13.956 1.00 31.20 131 GLN A O 1
ATOM 708 N N . ASN A 1 111 ? -14.709 -2.336 -15.520 1.00 28.23 132 ASN A N 1
ATOM 709 C CA . ASN A 1 111 ? -14.984 -1.133 -14.701 1.00 30.22 132 ASN A CA 1
ATOM 710 C C . ASN A 1 111 ? -14.774 0.030 -15.572 1.00 31.02 132 ASN A C 1
ATOM 711 O O . ASN A 1 111 ? -14.220 -0.122 -16.664 1.00 33.17 132 ASN A O 1
ATOM 716 N N . SER A 1 112 ? -15.271 1.185 -15.135 1.00 32.82 133 SER A N 1
ATOM 717 C CA . SER A 1 112 ? -15.140 2.423 -15.914 1.00 37.92 133 SER A CA 1
ATOM 718 C C . SER A 1 112 ? -15.255 3.532 -14.918 1.00 37.98 133 SER A C 1
ATOM 719 O O . SER A 1 112 ? -16.054 3.443 -13.972 1.00 42.45 133 SER A O 1
ATOM 722 N N . TYR A 1 113 ? -14.474 4.560 -15.142 1.00 38.92 134 TYR A N 1
ATOM 723 C CA . TYR A 1 113 ? -14.350 5.651 -14.183 1.00 42.40 134 TYR A CA 1
ATOM 724 C C . TYR A 1 113 ? -13.749 6.858 -14.857 1.00 45.34 134 TYR A C 1
ATOM 725 O O . TYR A 1 113 ? -13.091 6.747 -15.901 1.00 39.64 134 TYR A O 1
ATOM 734 N N . LYS A 1 114 ? -14.013 8.006 -14.231 1.00 41.25 135 LYS A N 1
ATOM 735 C CA . LYS A 1 114 ? -13.756 9.296 -14.842 1.00 50.22 135 LYS A CA 1
ATOM 736 C C . LYS A 1 114 ? -12.571 9.863 -14.101 1.00 42.86 135 LYS A C 1
ATOM 737 O O . LYS A 1 114 ? -12.596 9.852 -12.897 1.00 39.52 135 LYS A O 1
ATOM 743 N N . VAL A 1 115 ? -11.509 10.260 -14.786 1.00 38.74 136 VAL A N 1
ATOM 744 C CA . VAL A 1 115 ? -10.370 10.900 -14.088 1.00 39.55 136 VAL A CA 1
ATOM 745 C C . VAL A 1 115 ? -9.837 12.147 -14.793 1.00 37.00 136 VAL A C 1
ATOM 746 O O . VAL A 1 115 ? -9.860 12.249 -16.026 1.00 38.70 136 VAL A O 1
ATOM 750 N N . ASN A 1 116 ? -9.307 13.069 -13.994 1.00 43.14 137 ASN A N 1
ATOM 751 C CA . ASN A 1 116 ? -8.508 14.170 -14.537 1.00 46.47 137 ASN A CA 1
ATOM 752 C C . ASN A 1 116 ? -7.157 13.679 -14.975 1.00 48.94 137 ASN A C 1
ATOM 753 O O . ASN A 1 116 ? -6.640 12.727 -14.412 1.00 47.85 137 ASN A O 1
ATOM 758 N N . LYS A 1 117 ? -6.603 14.336 -15.980 1.00 45.07 138 LYS A N 1
ATOM 759 C CA . LYS A 1 117 ? -5.307 13.982 -16.590 1.00 52.12 138 LYS A CA 1
ATOM 760 C C . LYS A 1 117 ? -4.166 13.551 -15.640 1.00 50.56 138 LYS A C 1
ATOM 761 O O . LYS A 1 117 ? -3.358 12.655 -15.968 1.00 42.83 138 LYS A O 1
ATOM 767 N N . GLN A 1 118 ? -4.083 14.191 -14.483 1.00 47.46 139 GLN A N 1
ATOM 768 C CA . GLN A 1 118 ? -3.045 13.851 -13.520 1.00 47.37 139 GLN A CA 1
ATOM 769 C C . GLN A 1 118 ? -3.362 12.551 -12.779 1.00 44.96 139 GLN A C 1
ATOM 770 O O . GLN A 1 118 ? -2.549 12.093 -11.978 1.00 38.54 139 GLN A O 1
ATOM 776 N N . TRP A 1 119 ? -4.551 11.968 -12.997 1.00 39.24 140 TRP A N 1
ATOM 777 C CA . TRP A 1 119 ? -4.924 10.720 -12.320 1.00 38.37 140 TRP A CA 1
ATOM 778 C C . TRP A 1 119 ? -5.030 9.575 -13.334 1.00 32.81 140 TRP A C 1
ATOM 779 O O . TRP A 1 119 ? -5.560 8.514 -13.044 1.00 31.44 140 TRP A O 1
ATOM 790 N N . LEU A 1 120 ? -4.457 9.786 -14.503 1.00 30.56 141 LEU A N 1
ATOM 791 C CA . LEU A 1 120 ? -4.396 8.756 -15.505 1.00 31.95 141 LEU A CA 1
ATOM 792 C C . LEU A 1 120 ? -3.541 7.550 -15.094 1.00 32.50 141 LEU A C 1
ATOM 793 O O . LEU A 1 120 ? -3.915 6.430 -15.395 1.00 29.84 141 LEU A O 1
ATOM 798 N N . ARG A 1 121 ? -2.391 7.756 -14.434 1.00 32.20 142 ARG A N 1
ATOM 799 C CA . ARG A 1 121 ? -1.572 6.616 -14.058 1.00 28.39 142 ARG A CA 1
ATOM 800 C C . ARG A 1 121 ? -2.364 5.823 -13.030 1.00 27.53 142 ARG A C 1
ATOM 801 O O . ARG A 1 121 ? -2.420 4.583 -13.060 1.00 27.53 142 ARG A O 1
ATOM 809 N N . TYR A 1 122 ? -3.045 6.559 -12.148 1.00 28.18 143 TYR A N 1
ATOM 810 C CA . TYR A 1 122 ? -3.853 5.983 -11.122 1.00 28.65 143 TYR A CA 1
ATOM 811 C C . TYR A 1 122 ? -5.019 5.132 -11.704 1.00 26.82 143 TYR A C 1
ATOM 812 O O . TYR A 1 122 ? -5.297 4.034 -11.209 1.00 26.66 143 TYR A O 1
ATOM 821 N N . ALA A 1 123 ? -5.681 5.650 -12.739 1.00 27.44 144 ALA A N 1
ATOM 822 C CA . ALA A 1 123 ? -6.681 4.890 -13.497 1.00 27.22 144 ALA A CA 1
ATOM 823 C C . ALA A 1 123 ? -6.082 3.552 -13.981 1.00 25.64 144 ALA A C 1
ATOM 824 O O . ALA A 1 123 ? -6.738 2.501 -13.896 1.00 25.07 144 ALA A O 1
ATOM 826 N N . GLY A 1 124 ? -4.873 3.597 -14.538 1.00 23.66 145 GLY A N 1
ATOM 827 C CA . GLY A 1 124 ? -4.169 2.320 -14.934 1.00 24.18 145 GLY A CA 1
ATOM 828 C C . GLY A 1 124 ? -3.909 1.375 -13.765 1.00 26.91 145 GLY A C 1
ATOM 829 O O . GLY A 1 124 ? -4.141 0.164 -13.845 1.00 27.37 145 GLY A O 1
ATOM 830 N N . HIS A 1 125 ? -3.417 1.928 -12.649 1.00 24.25 146 HIS A N 1
ATOM 831 C CA . HIS A 1 125 ? -3.138 1.120 -11.490 1.00 21.65 146 HIS A CA 1
ATOM 832 C C . HIS A 1 125 ? -4.423 0.495 -10.902 1.00 24.89 146 HIS A C 1
ATOM 833 O O . HIS A 1 125 ? -4.408 -0.625 -10.362 1.00 21.88 146 HIS A O 1
ATOM 840 N N . THR A 1 126 ? -5.537 1.196 -11.017 1.00 27.19 147 THR A N 1
ATOM 841 C CA . THR A 1 126 ? -6.822 0.597 -10.591 1.00 25.37 147 THR A CA 1
ATOM 842 C C . THR A 1 126 ? -7.163 -0.648 -11.405 1.00 22.82 147 THR A C 1
ATOM 843 O O . THR A 1 126 ? -7.469 -1.710 -10.866 1.00 22.39 147 THR A O 1
ATOM 847 N N . ALA A 1 127 ? -7.035 -0.523 -12.711 1.00 22.99 148 ALA A N 1
ATOM 848 C CA . ALA A 1 127 ? -7.310 -1.639 -13.634 1.00 21.79 148 ALA A CA 1
ATOM 849 C C . ALA A 1 127 ? -6.412 -2.837 -13.300 1.00 21.93 148 ALA A C 1
ATOM 850 O O . ALA A 1 127 ? -6.868 -3.970 -13.228 1.00 21.58 148 ALA A O 1
ATOM 852 N N . SER A 1 128 ? -5.108 -2.573 -13.075 1.00 20.60 149 SER A N 1
ATOM 853 C CA . SER A 1 128 ? -4.191 -3.602 -12.760 1.00 21.33 149 SER A CA 1
ATOM 854 C C . SER A 1 128 ? -4.607 -4.276 -11.461 1.00 21.61 149 SER A C 1
ATOM 855 O O . SER A 1 128 ? -4.429 -5.486 -11.297 1.00 23.49 149 SER A O 1
ATOM 858 N N . ASP A 1 129 ? -4.995 -3.458 -10.470 1.00 20.20 150 ASP A N 1
ATOM 859 C CA . ASP A 1 129 ? -5.319 -3.987 -9.140 1.00 21.42 150 ASP A CA 1
ATOM 860 C C . ASP A 1 129 ? -6.501 -4.911 -9.299 1.00 21.93 150 ASP A C 1
ATOM 861 O O . ASP A 1 129 ? -6.540 -5.977 -8.719 1.00 23.90 150 ASP A O 1
ATOM 866 N N . GLU A 1 130 ? -7.463 -4.506 -10.094 1.00 22.34 151 GLU A N 1
ATOM 867 C CA . GLU A 1 130 ? -8.679 -5.359 -10.181 1.00 25.86 151 GLU A CA 1
ATOM 868 C C . GLU A 1 130 ? -8.438 -6.627 -11.003 1.00 25.98 151 GLU A C 1
ATOM 869 O O . GLU A 1 130 ? -8.852 -7.720 -10.627 1.00 24.19 151 GLU A O 1
ATOM 875 N N . VAL A 1 131 ? -7.702 -6.492 -12.098 1.00 22.89 152 VAL A N 1
ATOM 876 C CA . VAL A 1 131 ? -7.357 -7.684 -12.932 1.00 22.65 152 VAL A CA 1
ATOM 877 C C . VAL A 1 131 ? -6.511 -8.683 -12.117 1.00 23.41 152 VAL A C 1
ATOM 878 O O . VAL A 1 131 ? -6.729 -9.936 -12.149 1.00 24.16 152 VAL A O 1
ATOM 882 N N . PHE A 1 132 ? -5.563 -8.128 -11.353 1.00 23.00 153 PHE A N 1
ATOM 883 C CA . PHE A 1 132 ? -4.673 -8.906 -10.517 1.00 23.88 153 PHE A CA 1
ATOM 884 C C . PHE A 1 132 ? -5.441 -9.728 -9.459 1.00 24.48 153 PHE A C 1
ATOM 885 O O . PHE A 1 132 ? -5.213 -10.916 -9.241 1.00 25.18 153 PHE A O 1
ATOM 893 N N . GLU A 1 133 ? -6.365 -9.079 -8.795 1.00 27.13 154 GLU A N 1
ATOM 894 C CA . GLU A 1 133 ? -7.091 -9.729 -7.730 1.00 28.20 154 GLU A CA 1
ATOM 895 C C . GLU A 1 133 ? -8.077 -10.793 -8.299 1.00 26.59 154 GLU A C 1
ATOM 896 O O . GLU A 1 133 ? -8.207 -11.909 -7.760 1.00 27.75 154 GLU A O 1
ATOM 902 N N . LYS A 1 134 ? -8.746 -10.442 -9.373 1.00 26.21 155 LYS A N 1
ATOM 903 C CA . LYS A 1 134 ? -9.632 -11.384 -10.067 1.00 24.93 155 LYS A CA 1
ATOM 904 C C . LYS A 1 134 ? -8.938 -12.665 -10.436 1.00 25.85 155 LYS A C 1
ATOM 905 O O . LYS A 1 134 ? -9.423 -13.765 -10.175 1.00 24.82 155 LYS A O 1
ATOM 911 N N . LEU A 1 135 ? -7.775 -12.545 -11.075 1.00 25.72 156 LEU A N 1
ATOM 912 C CA . LEU A 1 135 ? -7.011 -13.701 -11.495 1.00 22.92 156 LEU A CA 1
ATOM 913 C C . LEU A 1 135 ? -6.124 -14.405 -10.459 1.00 26.90 156 LEU A C 1
ATOM 914 O O . LEU A 1 135 ? -5.778 -15.566 -10.683 1.00 23.42 156 LEU A O 1
ATOM 919 N N . THR A 1 136 ? -5.718 -13.742 -9.378 1.00 24.24 157 THR A N 1
ATOM 920 C CA . THR A 1 136 ? -4.904 -14.434 -8.331 1.00 29.57 157 THR A CA 1
ATOM 921 C C . THR A 1 136 ? -5.591 -14.626 -6.988 1.00 26.02 157 THR A C 1
ATOM 922 O O . THR A 1 136 ? -5.162 -15.448 -6.185 1.00 30.64 157 THR A O 1
ATOM 926 N N . GLY A 1 137 ? -6.640 -13.861 -6.732 1.00 29.22 158 GLY A N 1
ATOM 927 C CA . GLY A 1 137 ? -7.225 -13.840 -5.388 1.00 30.45 158 GLY A CA 1
ATOM 928 C C . GLY A 1 137 ? -6.435 -13.069 -4.348 1.00 33.96 158 GLY A C 1
ATOM 929 O O . GLY A 1 137 ? -6.839 -13.068 -3.161 1.00 31.86 158 GLY A O 1
ATOM 930 N N . ILE A 1 138 ? -5.361 -12.381 -4.787 1.00 30.92 159 ILE A N 1
ATOM 931 C CA . ILE A 1 138 ? -4.524 -11.585 -3.875 1.00 29.02 159 ILE A CA 1
ATOM 932 C C . ILE A 1 138 ? -4.883 -10.136 -4.148 1.00 26.68 159 ILE A C 1
ATOM 933 O O . ILE A 1 138 ? -5.007 -9.725 -5.312 1.00 25.69 159 ILE A O 1
ATOM 938 N N . LYS A 1 139 ? -5.104 -9.359 -3.083 1.00 23.94 160 LYS A N 1
ATOM 939 C CA . LYS A 1 139 ? -5.321 -7.906 -3.210 1.00 25.17 160 LYS A CA 1
ATOM 940 C C . LYS A 1 139 ? -4.152 -7.215 -3.928 1.00 24.81 160 LYS A C 1
ATOM 941 O O . LYS A 1 139 ? -3.012 -7.562 -3.693 1.00 27.88 160 LYS A O 1
ATOM 947 N N . GLY A 1 140 ? -4.464 -6.278 -4.816 1.00 27.37 161 GLY A N 1
ATOM 948 C CA . GLY A 1 140 ? -3.501 -5.554 -5.569 1.00 27.76 161 GLY A CA 1
ATOM 949 C C . GLY A 1 140 ? -2.813 -4.453 -4.766 1.00 30.52 161 GLY A C 1
ATOM 950 O O . GLY A 1 140 ? -3.402 -3.801 -3.868 1.00 26.94 161 GLY A O 1
ATOM 951 N N . ALA A 1 141 ? -1.554 -4.191 -5.129 1.00 26.41 162 ALA A N 1
ATOM 952 C CA . ALA A 1 141 ? -0.799 -3.144 -4.459 1.00 25.46 162 ALA A CA 1
ATOM 953 C C . ALA A 1 141 ? -0.277 -2.070 -5.421 1.00 27.65 162 ALA A C 1
ATOM 954 O O . ALA A 1 141 ? 0.747 -1.445 -5.136 1.00 25.29 162 ALA A O 1
ATOM 956 N N . PHE A 1 142 ? -0.895 -1.929 -6.595 1.00 25.76 163 PHE A N 1
ATOM 957 C CA . PHE A 1 142 ? -0.376 -1.040 -7.599 1.00 22.61 163 PHE A CA 1
ATOM 958 C C . PHE A 1 142 ? -0.720 0.419 -7.369 1.00 24.64 163 PHE A C 1
ATOM 959 O O . PHE A 1 142 ? -0.055 1.285 -7.911 1.00 24.96 163 PHE A O 1
ATOM 967 N N . ARG A 1 143 ? -1.708 0.705 -6.516 1.00 23.60 164 ARG A N 1
ATOM 968 C CA . ARG A 1 143 ? -1.997 2.070 -6.094 1.00 24.34 164 ARG A CA 1
ATOM 969 C C . ARG A 1 143 ? -1.262 2.471 -4.806 1.00 26.53 164 ARG A C 1
ATOM 970 O O . ARG A 1 143 ? -1.589 3.476 -4.208 1.00 27.80 164 ARG A O 1
ATOM 978 N N . THR A 1 144 ? -0.258 1.717 -4.370 1.00 26.48 165 THR A N 1
ATOM 979 C CA . THR A 1 144 ? 0.409 2.058 -3.114 1.00 26.35 165 THR A CA 1
ATOM 980 C C . THR A 1 144 ? 1.578 3.000 -3.371 1.00 25.30 165 THR A C 1
ATOM 981 O O . THR A 1 144 ? 1.919 3.322 -4.540 1.00 24.54 165 THR A O 1
ATOM 985 N N . ARG A 1 145 ? 2.238 3.418 -2.287 1.00 28.16 166 ARG A N 1
ATOM 986 C CA . ARG A 1 145 ? 3.318 4.415 -2.379 1.00 28.08 166 ARG A CA 1
ATOM 987 C C . ARG A 1 145 ? 4.553 3.940 -1.662 1.00 22.41 166 ARG A C 1
ATOM 988 O O . ARG A 1 145 ? 4.475 2.991 -0.917 1.00 23.81 166 ARG A O 1
ATOM 996 N N . ILE A 1 146 ? 5.684 4.541 -2.007 1.00 22.64 167 ILE A N 1
ATOM 997 C CA . ILE A 1 146 ? 6.929 4.394 -1.262 1.00 20.97 167 ILE A CA 1
ATOM 998 C C . ILE A 1 146 ? 7.438 5.710 -0.707 1.00 20.02 167 ILE A C 1
ATOM 999 O O . ILE A 1 146 ? 7.201 6.784 -1.283 1.00 21.14 167 ILE A O 1
ATOM 1004 N N . ALA A 1 147 ? 8.107 5.638 0.440 1.00 21.47 168 ALA A N 1
ATOM 1005 C CA . ALA A 1 147 ? 8.795 6.802 1.021 1.00 24.20 168 ALA A CA 1
ATOM 1006 C C . ALA A 1 147 ? 10.255 6.489 0.968 1.00 23.59 168 ALA A C 1
ATOM 1007 O O . ALA A 1 147 ? 10.647 5.347 1.085 1.00 20.18 168 ALA A O 1
ATOM 1009 N N . TYR A 1 148 ? 11.064 7.522 0.880 1.00 22.90 169 TYR A N 1
ATOM 1010 C CA . TYR A 1 148 ? 12.496 7.366 0.824 1.00 22.50 169 TYR A CA 1
ATOM 1011 C C . TYR A 1 148 ? 13.234 8.684 1.015 1.00 20.65 169 TYR A C 1
ATOM 1012 O O . TYR A 1 148 ? 12.642 9.743 0.900 1.00 22.37 169 TYR A O 1
ATOM 1021 N N . VAL A 1 149 ? 14.537 8.608 1.213 1.00 19.77 170 VAL A N 1
ATOM 1022 C CA . VAL A 1 149 ? 15.361 9.801 1.485 1.00 21.26 170 VAL A CA 1
ATOM 1023 C C . VAL A 1 149 ? 16.309 10.016 0.364 1.00 21.79 170 VAL A C 1
ATOM 1024 O O . VAL A 1 149 ? 16.988 9.085 -0.020 1.00 22.43 170 VAL A O 1
ATOM 1028 N N . VAL A 1 150 ? 16.371 11.236 -0.163 1.00 24.88 171 VAL A N 1
ATOM 1029 C CA . VAL A 1 150 ? 17.333 11.567 -1.220 1.00 25.21 171 VAL A CA 1
ATOM 1030 C C . VAL A 1 150 ? 18.293 12.602 -0.699 1.00 26.12 171 VAL A C 1
ATOM 1031 O O . VAL A 1 150 ? 17.866 13.585 -0.094 1.00 26.56 171 VAL A O 1
ATOM 1035 N N . GLN A 1 151 ? 19.580 12.343 -0.884 1.00 26.79 172 GLN A N 1
ATOM 1036 C CA . GLN A 1 151 ? 20.629 13.337 -0.655 1.00 27.87 172 GLN A CA 1
ATOM 1037 C C . GLN A 1 151 ? 20.979 13.953 -2.017 1.00 29.05 172 GLN A C 1
ATOM 1038 O O . GLN A 1 151 ? 21.557 13.293 -2.908 1.00 26.27 172 GLN A O 1
ATOM 1044 N N . THR A 1 152 ? 20.586 15.212 -2.182 1.00 30.00 173 THR A N 1
ATOM 1045 C CA . THR A 1 152 ? 20.799 15.945 -3.434 1.00 32.58 173 THR A CA 1
ATOM 1046 C C . THR A 1 152 ? 22.118 16.640 -3.373 1.00 38.01 173 THR A C 1
ATOM 1047 O O . THR A 1 152 ? 22.870 16.557 -2.383 1.00 41.56 173 THR A O 1
ATOM 1051 N N . ASN A 1 153 ? 22.387 17.352 -4.455 1.00 45.42 174 ASN A N 1
ATOM 1052 C CA . ASN A 1 153 ? 23.576 18.153 -4.573 1.00 49.50 174 ASN A CA 1
ATOM 1053 C C . ASN A 1 153 ? 23.267 19.620 -4.256 1.00 48.56 174 ASN A C 1
ATOM 1054 O O . ASN A 1 153 ? 24.092 20.467 -4.479 1.00 43.38 174 ASN A O 1
ATOM 1059 N N . GLY A 1 154 ? 22.078 19.902 -3.718 1.00 45.54 175 GLY A N 1
ATOM 1060 C CA . GLY A 1 154 ? 21.770 21.246 -3.212 1.00 46.12 175 GLY A CA 1
ATOM 1061 C C . GLY A 1 154 ? 22.529 21.516 -1.934 1.00 41.94 175 GLY A C 1
ATOM 1062 O O . GLY A 1 154 ? 22.731 20.627 -1.133 1.00 40.38 175 GLY A O 1
ATOM 1063 N N . GLY A 1 155 ? 22.912 22.753 -1.706 1.00 39.62 176 GLY A N 1
ATOM 1064 C CA . GLY A 1 155 ? 23.775 23.040 -0.584 1.00 39.85 176 GLY A CA 1
ATOM 1065 C C . GLY A 1 155 ? 23.011 23.149 0.734 1.00 35.48 176 GLY A C 1
ATOM 1066 O O . GLY A 1 155 ? 23.408 22.582 1.741 1.00 41.01 176 GLY A O 1
ATOM 1067 N N . GLN A 1 156 ? 21.954 23.932 0.743 1.00 32.70 177 GLN A N 1
ATOM 1068 C CA . GLN A 1 156 ? 21.361 24.300 2.019 1.00 39.25 177 GLN A CA 1
ATOM 1069 C C . GLN A 1 156 ? 20.495 23.218 2.696 1.00 35.20 177 GLN A C 1
ATOM 1070 O O . GLN A 1 156 ? 20.483 23.058 3.926 1.00 29.04 177 GLN A O 1
ATOM 1076 N N . PHE A 1 157 ? 19.728 22.521 1.879 1.00 31.95 178 PHE A N 1
ATOM 1077 C CA . PHE A 1 157 ? 18.849 21.472 2.375 1.00 33.38 178 PHE A CA 1
ATOM 1078 C C . PHE A 1 157 ? 19.158 20.211 1.566 1.00 33.39 178 PHE A C 1
ATOM 1079 O O . PHE A 1 157 ? 18.355 19.785 0.784 1.00 26.84 178 PHE A O 1
ATOM 1087 N N . PRO A 1 158 ? 20.349 19.642 1.734 1.00 28.76 179 PRO A N 1
ATOM 1088 C CA . PRO A 1 158 ? 20.655 18.502 0.900 1.00 31.57 179 PRO A CA 1
ATOM 1089 C C . PRO A 1 158 ? 19.794 17.242 1.076 1.00 29.94 179 PRO A C 1
ATOM 1090 O O . PRO A 1 158 ? 19.872 16.377 0.211 1.00 30.87 179 PRO A O 1
ATOM 1094 N N . TYR A 1 159 ? 19.006 17.120 2.144 1.00 28.86 180 TYR A N 1
ATOM 1095 C CA . TYR A 1 159 ? 18.306 15.864 2.451 1.00 25.71 180 TYR A CA 1
ATOM 1096 C C . TYR A 1 159 ? 16.840 16.119 2.276 1.00 28.35 180 TYR A C 1
ATOM 1097 O O . TYR A 1 159 ? 16.296 17.078 2.852 1.00 23.83 180 TYR A O 1
ATOM 1106 N N . GLU A 1 160 ? 16.190 15.246 1.497 1.00 27.91 181 GLU A N 1
ATOM 1107 C CA . GLU A 1 160 ? 14.751 15.306 1.310 1.00 25.46 181 GLU A CA 1
ATOM 1108 C C . GLU A 1 160 ? 14.100 14.002 1.632 1.00 25.11 181 GLU A C 1
ATOM 1109 O O . GLU A 1 160 ? 14.523 12.949 1.175 1.00 22.43 181 GLU A O 1
ATOM 1115 N N . LEU A 1 161 ? 13.056 14.045 2.430 1.00 24.24 182 LEU A N 1
ATOM 1116 C CA . LEU A 1 161 ? 12.215 12.855 2.587 1.00 23.29 182 LEU A CA 1
ATOM 1117 C C . LEU A 1 161 ? 11.160 13.073 1.508 1.00 23.07 182 LEU A C 1
ATOM 1118 O O . LEU A 1 161 ? 10.527 14.120 1.487 1.00 23.84 182 LEU A O 1
ATOM 1123 N N . ARG A 1 162 ? 10.996 12.105 0.619 1.00 21.95 183 ARG A N 1
ATOM 1124 C CA . ARG A 1 162 ? 10.082 12.137 -0.503 1.00 20.19 183 ARG A CA 1
ATOM 1125 C C . ARG A 1 162 ? 9.153 10.931 -0.521 1.00 21.90 183 ARG A C 1
ATOM 1126 O O . ARG A 1 162 ? 9.389 9.952 0.145 1.00 19.68 183 ARG A O 1
ATOM 1134 N N . VAL A 1 163 ? 8.050 11.053 -1.266 1.00 23.01 184 VAL A N 1
ATOM 1135 C CA . VAL A 1 163 ? 7.109 9.982 -1.457 1.00 22.71 184 VAL A CA 1
ATOM 1136 C C . VAL A 1 163 ? 6.877 9.882 -2.959 1.00 23.20 184 VAL A C 1
ATOM 1137 O O . VAL A 1 163 ? 6.889 10.919 -3.675 1.00 21.28 184 VAL A O 1
ATOM 1141 N N . SER A 1 164 ? 6.683 8.672 -3.462 1.00 24.42 185 SER A N 1
ATOM 1142 C CA . SER A 1 164 ? 6.205 8.518 -4.855 1.00 22.71 185 SER A CA 1
ATOM 1143 C C . SER A 1 164 ? 5.264 7.356 -4.944 1.00 22.33 185 SER A C 1
ATOM 1144 O O . SER A 1 164 ? 5.132 6.576 -3.999 1.00 21.94 185 SER A O 1
ATOM 1147 N N . ASP A 1 165 ? 4.681 7.163 -6.123 1.00 24.62 186 ASP A N 1
ATOM 1148 C CA . ASP A 1 165 ? 4.016 5.896 -6.414 1.00 24.19 186 ASP A CA 1
ATOM 1149 C C . ASP A 1 165 ? 5.023 4.776 -6.262 1.00 24.22 186 ASP A C 1
ATOM 1150 O O . ASP A 1 165 ? 6.245 4.994 -6.370 1.00 25.72 186 ASP A O 1
ATOM 1155 N N . TYR A 1 166 ? 4.542 3.559 -6.047 1.00 24.18 187 TYR A N 1
ATOM 1156 C CA . TYR A 1 166 ? 5.474 2.390 -5.826 1.00 23.68 187 TYR A CA 1
ATOM 1157 C C . TYR A 1 166 ? 6.451 2.236 -7.024 1.00 24.26 187 TYR A C 1
ATOM 1158 O O . TYR A 1 166 ? 7.542 1.761 -6.871 1.00 22.95 187 TYR A O 1
ATOM 1167 N N . ASP A 1 167 ? 6.031 2.619 -8.212 1.00 25.09 188 ASP A N 1
ATOM 1168 C CA . ASP A 1 167 ? 6.860 2.410 -9.412 1.00 25.93 188 ASP A CA 1
ATOM 1169 C C . ASP A 1 167 ? 7.694 3.619 -9.743 1.00 26.42 188 ASP A C 1
ATOM 1170 O O . ASP A 1 167 ? 8.279 3.692 -10.811 1.00 27.09 188 ASP A O 1
ATOM 1175 N N . GLY A 1 168 ? 7.722 4.594 -8.851 1.00 28.90 189 GLY A N 1
ATOM 1176 C CA . GLY A 1 168 ? 8.652 5.688 -8.993 1.00 29.37 189 GLY A CA 1
ATOM 1177 C C . GLY A 1 168 ? 8.129 6.962 -9.606 1.00 27.76 189 GLY A C 1
ATOM 1178 O O . GLY A 1 168 ? 8.786 7.974 -9.474 1.00 26.78 189 GLY A O 1
ATOM 1179 N N . TYR A 1 169 ? 6.920 6.955 -10.176 1.00 28.78 190 TYR A N 1
ATOM 1180 C CA . TYR A 1 169 ? 6.317 8.160 -10.731 1.00 26.15 190 TYR A CA 1
ATOM 1181 C C . TYR A 1 169 ? 5.605 8.991 -9.689 1.00 27.41 190 TYR A C 1
ATOM 1182 O O . TYR A 1 169 ? 5.287 8.504 -8.595 1.00 26.16 190 TYR A O 1
ATOM 1191 N N . ASN A 1 170 ? 5.378 10.267 -10.007 1.00 28.16 191 ASN A N 1
ATOM 1192 C CA . ASN A 1 170 ? 4.546 11.177 -9.190 1.00 30.83 191 ASN A CA 1
ATOM 1193 C C . ASN A 1 170 ? 5.177 11.445 -7.812 1.00 29.46 191 ASN A C 1
ATOM 1194 O O . ASN A 1 170 ? 4.572 11.390 -6.763 1.00 29.24 191 ASN A O 1
ATOM 1199 N N . GLN A 1 171 ? 6.445 11.697 -7.846 1.00 28.53 192 GLN A N 1
ATOM 1200 C CA . GLN A 1 171 ? 7.192 12.011 -6.626 1.00 30.16 192 GLN A CA 1
ATOM 1201 C C . GLN A 1 171 ? 6.795 13.376 -6.032 1.00 31.35 192 GLN A C 1
ATOM 1202 O O . GLN A 1 171 ? 6.499 14.316 -6.758 1.00 29.47 192 GLN A O 1
ATOM 1208 N N . PHE A 1 172 ? 6.810 13.514 -4.716 1.00 27.84 193 PHE A N 1
ATOM 1209 C CA . PHE A 1 172 ? 6.700 14.834 -4.091 1.00 30.24 193 PHE A CA 1
ATOM 1210 C C . PHE A 1 172 ? 7.512 14.877 -2.793 1.00 29.91 193 PHE A C 1
ATOM 1211 O O . PHE A 1 172 ? 7.875 13.821 -2.261 1.00 25.15 193 PHE A O 1
ATOM 1219 N N . VAL A 1 173 ? 7.850 16.092 -2.319 1.00 29.94 194 VAL A N 1
ATOM 1220 C CA . VAL A 1 173 ? 8.686 16.287 -1.129 1.00 26.14 194 VAL A CA 1
ATOM 1221 C C . VAL A 1 173 ? 7.837 16.463 0.094 1.00 30.37 194 VAL A C 1
ATOM 1222 O O . VAL A 1 173 ? 6.930 17.254 0.116 1.00 31.29 194 VAL A O 1
ATOM 1226 N N . VAL A 1 174 ? 8.167 15.731 1.142 1.00 25.85 195 VAL A N 1
ATOM 1227 C CA . VAL A 1 174 ? 7.500 15.776 2.410 1.00 27.78 195 VAL A CA 1
ATOM 1228 C C . VAL A 1 174 ? 8.311 16.656 3.385 1.00 26.50 195 VAL A C 1
ATOM 1229 O O . VAL A 1 174 ? 7.727 17.371 4.176 1.00 29.83 195 VAL A O 1
ATOM 1233 N N . HIS A 1 175 ? 9.630 16.608 3.348 1.00 23.89 196 HIS A N 1
ATOM 1234 C CA . HIS A 1 175 ? 10.427 17.450 4.214 1.00 26.52 196 HIS A CA 1
ATOM 1235 C C . HIS A 1 175 ? 11.806 17.634 3.639 1.00 30.38 196 HIS A C 1
ATOM 1236 O O . HIS A 1 175 ? 12.400 16.663 3.155 1.00 23.89 196 HIS A O 1
ATOM 1243 N N . ARG A 1 176 ? 12.339 18.868 3.711 1.00 30.52 197 ARG A N 1
ATOM 1244 C CA . ARG A 1 176 ? 13.759 19.108 3.367 1.00 31.86 197 ARG A CA 1
ATOM 1245 C C . ARG A 1 176 ? 14.526 19.462 4.607 1.00 30.30 197 ARG A C 1
ATOM 1246 O O . ARG A 1 176 ? 13.987 20.094 5.483 1.00 31.69 197 ARG A O 1
ATOM 1254 N N . SER A 1 177 ? 15.788 19.084 4.679 1.00 28.44 198 SER A N 1
ATOM 1255 C CA . SER A 1 177 ? 16.540 19.317 5.916 1.00 29.00 198 SER A CA 1
ATOM 1256 C C . SER A 1 177 ? 17.964 19.638 5.572 1.00 30.69 198 SER A C 1
ATOM 1257 O O . SER A 1 177 ? 18.521 19.059 4.636 1.00 27.85 198 SER A O 1
ATOM 1260 N N . PRO A 1 178 ? 18.594 20.510 6.373 1.00 32.89 199 PRO A N 1
ATOM 1261 C CA . PRO A 1 178 ? 20.000 20.757 6.199 1.00 33.05 199 PRO A CA 1
ATOM 1262 C C . PRO A 1 178 ? 20.806 19.621 6.760 1.00 31.78 199 PRO A C 1
ATOM 1263 O O . PRO A 1 178 ? 21.986 19.548 6.512 1.00 29.00 199 PRO A O 1
ATOM 1267 N N . GLN A 1 179 ? 20.183 18.703 7.478 1.00 27.03 200 GLN A N 1
ATOM 1268 C CA . GLN A 1 179 ? 20.943 17.633 8.078 1.00 30.61 200 GLN A CA 1
ATOM 1269 C C . GLN A 1 179 ? 20.338 16.264 7.700 1.00 28.72 200 GLN A C 1
ATOM 1270 O O . GLN A 1 179 ? 19.193 16.143 7.285 1.00 29.06 200 GLN A O 1
ATOM 1276 N N . CYS A 1 180 ? 21.147 15.261 7.900 1.00 29.59 201 CYS A N 1
ATOM 1277 C CA . CYS A 1 180 ? 20.829 13.869 7.657 1.00 34.83 201 CYS A CA 1
ATOM 1278 C C . CYS A 1 180 ? 19.392 13.441 8.124 1.00 32.55 201 CYS A C 1
ATOM 1279 O O . CYS A 1 180 ? 18.968 13.767 9.225 1.00 28.00 201 CYS A O 1
ATOM 1282 N N . LEU A 1 181 ? 18.656 12.758 7.234 1.00 28.45 202 LEU A N 1
ATOM 1283 C CA . LEU A 1 181 ? 17.443 12.000 7.580 1.00 26.86 202 LEU A CA 1
ATOM 1284 C C . LEU A 1 181 ? 17.671 10.521 7.360 1.00 25.17 202 LEU A C 1
ATOM 1285 O O . LEU A 1 181 ? 18.481 10.107 6.479 1.00 22.42 202 LEU A O 1
ATOM 1290 N N . MET A 1 182 ? 16.987 9.714 8.154 1.00 23.45 203 MET A N 1
ATOM 1291 C CA . MET A 1 182 ? 17.082 8.240 8.038 1.00 24.04 203 MET A CA 1
ATOM 1292 C C . MET A 1 182 ? 15.722 7.585 8.293 1.00 24.75 203 MET A C 1
ATOM 1293 O O . MET A 1 182 ? 14.871 8.139 8.988 1.00 22.74 203 MET A O 1
ATOM 1298 N N . SER A 1 183 ? 15.584 6.373 7.737 1.00 23.77 204 SER A N 1
ATOM 1299 C CA . SER A 1 183 ? 14.675 5.368 8.193 1.00 24.06 204 SER A CA 1
ATOM 1300 C C . SER A 1 183 ? 13.177 5.789 8.313 1.00 26.23 204 SER A C 1
ATOM 1301 O O . SER A 1 183 ? 12.565 5.613 9.339 1.00 23.96 204 SER A O 1
ATOM 1304 N N . PRO A 1 184 ? 12.564 6.283 7.220 1.00 22.71 205 PRO A N 1
ATOM 1305 C CA . PRO A 1 184 ? 11.151 6.583 7.398 1.00 21.74 205 PRO A CA 1
ATOM 1306 C C . PRO A 1 184 ? 10.290 5.340 7.619 1.00 21.31 205 PRO A C 1
ATOM 1307 O O . PRO A 1 184 ? 10.643 4.225 7.198 1.00 21.66 205 PRO A O 1
ATOM 1311 N N . ALA A 1 185 ? 9.125 5.539 8.226 1.00 20.19 206 ALA A N 1
ATOM 1312 C CA . ALA A 1 185 ? 8.186 4.445 8.454 1.00 20.99 206 ALA A CA 1
ATOM 1313 C C . ALA A 1 185 ? 6.743 4.976 8.433 1.00 22.17 206 ALA A C 1
ATOM 1314 O O . ALA A 1 185 ? 6.437 6.028 9.008 1.00 22.30 206 ALA A O 1
ATOM 1316 N N . TRP A 1 186 ? 5.881 4.263 7.726 1.00 22.48 207 TRP A N 1
ATOM 1317 C CA . TRP A 1 186 ? 4.505 4.676 7.526 1.00 20.83 207 TRP A CA 1
ATOM 1318 C C . TRP A 1 186 ? 3.631 4.257 8.666 1.00 21.77 207 TRP A C 1
ATOM 1319 O O . TRP A 1 186 ? 3.742 3.130 9.150 1.00 22.83 207 TRP A O 1
ATOM 1330 N N . SER A 1 187 ? 2.694 5.113 9.070 1.00 23.57 208 SER A N 1
ATOM 1331 C CA . SER A 1 187 ? 1.587 4.630 9.895 1.00 23.19 208 SER A CA 1
ATOM 1332 C C . SER A 1 187 ? 0.693 3.689 9.110 1.00 26.70 208 SER A C 1
ATOM 1333 O O . SER A 1 187 ? 0.580 3.818 7.853 1.00 25.22 208 SER A O 1
ATOM 1336 N N . PRO A 1 188 ? 0.019 2.756 9.823 1.00 25.88 209 PRO A N 1
ATOM 1337 C CA . PRO A 1 188 ? -0.786 1.786 9.079 1.00 29.39 209 PRO A CA 1
ATOM 1338 C C . PRO A 1 188 ? -1.946 2.394 8.321 1.00 29.48 209 PRO A C 1
ATOM 1339 O O . PRO A 1 188 ? -2.425 1.779 7.360 1.00 24.53 209 PRO A O 1
ATOM 1343 N N . ASP A 1 189 ? -2.354 3.609 8.686 1.00 28.46 210 ASP A N 1
ATOM 1344 C CA . ASP A 1 189 ? -3.438 4.223 7.998 1.00 31.33 210 ASP A CA 1
ATOM 1345 C C . ASP A 1 189 ? -2.942 5.038 6.820 1.00 29.98 210 ASP A C 1
ATOM 1346 O O . ASP A 1 189 ? -3.717 5.613 6.094 1.00 31.59 210 ASP A O 1
ATOM 1351 N N . GLY A 1 190 ? -1.631 5.081 6.646 1.00 28.09 211 GLY A N 1
ATOM 1352 C CA . GLY A 1 190 ? -1.008 5.786 5.566 1.00 26.24 211 GLY A CA 1
ATOM 1353 C C . GLY A 1 190 ? -0.961 7.299 5.661 1.00 25.66 211 GLY A C 1
ATOM 1354 O O . GLY A 1 190 ? -0.522 7.946 4.723 1.00 25.47 211 GLY A O 1
ATOM 1355 N N . SER A 1 191 ? -1.303 7.869 6.811 1.00 25.50 212 SER A N 1
ATOM 1356 C CA . SER A 1 191 ? -1.426 9.335 6.941 1.00 25.89 212 SER A CA 1
ATOM 1357 C C . SER A 1 191 ? -0.170 9.985 7.516 1.00 25.23 212 SER A C 1
ATOM 1358 O O . SER A 1 191 ? -0.024 11.194 7.425 1.00 24.11 212 SER A O 1
ATOM 1361 N N . LYS A 1 192 ? 0.721 9.215 8.122 1.00 23.45 213 LYS A N 1
ATOM 1362 C CA . LYS A 1 192 ? 1.900 9.807 8.745 1.00 25.64 213 LYS A CA 1
ATOM 1363 C C . LYS A 1 192 ? 3.178 9.094 8.393 1.00 23.29 213 LYS A C 1
ATOM 1364 O O . LYS A 1 192 ? 3.176 7.889 8.153 1.00 24.14 213 LYS A O 1
ATOM 1370 N N . LEU A 1 193 ? 4.279 9.810 8.446 1.00 24.39 214 LEU A N 1
ATOM 1371 C CA . LEU A 1 193 ? 5.605 9.166 8.363 1.00 24.92 214 LEU A CA 1
ATOM 1372 C C . LEU A 1 193 ? 6.398 9.454 9.614 1.00 25.37 214 LEU A C 1
ATOM 1373 O O . LEU A 1 193 ? 6.583 10.645 9.960 1.00 25.86 214 LEU A O 1
ATOM 1378 N N . ALA A 1 194 ? 6.856 8.399 10.295 1.00 22.19 215 ALA A N 1
ATOM 1379 C CA . ALA A 1 194 ? 7.912 8.570 11.288 1.00 23.09 215 ALA A CA 1
ATOM 1380 C C . ALA A 1 194 ? 9.312 8.566 10.660 1.00 24.68 215 ALA A C 1
ATOM 1381 O O . ALA A 1 194 ? 9.552 7.861 9.677 1.00 22.66 215 ALA A O 1
ATOM 1383 N N . TYR A 1 195 ? 10.262 9.288 11.271 1.00 25.32 216 TYR A N 1
ATOM 1384 C CA . TYR A 1 195 ? 11.628 9.306 10.765 1.00 23.54 216 TYR A CA 1
ATOM 1385 C C . TYR A 1 195 ? 12.634 9.864 11.733 1.00 23.81 216 TYR A C 1
ATOM 1386 O O . TYR A 1 195 ? 12.289 10.527 12.757 1.00 28.96 216 TYR A O 1
ATOM 1395 N N . VAL A 1 196 ? 13.890 9.560 11.426 1.00 24.36 217 VAL A N 1
ATOM 1396 C CA . VAL A 1 196 ? 15.044 10.121 12.136 1.00 26.40 217 VAL A CA 1
ATOM 1397 C C . VAL A 1 196 ? 15.542 11.433 11.510 1.00 28.47 217 VAL A C 1
ATOM 1398 O O . VAL A 1 196 ? 15.838 11.487 10.309 1.00 25.42 217 VAL A O 1
ATOM 1402 N N . THR A 1 197 ? 15.652 12.486 12.329 1.00 26.15 218 THR A N 1
ATOM 1403 C CA . THR A 1 197 ? 16.266 13.732 11.877 1.00 28.33 218 THR A CA 1
ATOM 1404 C C . THR A 1 197 ? 17.409 14.223 12.789 1.00 30.37 218 THR A C 1
ATOM 1405 O O . THR A 1 197 ? 17.314 14.143 14.007 1.00 26.07 218 THR A O 1
ATOM 1409 N N . PHE A 1 198 ? 18.451 14.743 12.151 1.00 28.39 219 PHE A N 1
ATOM 1410 C CA . PHE A 1 198 ? 19.616 15.299 12.807 1.00 28.65 219 PHE A CA 1
ATOM 1411 C C . PHE A 1 198 ? 19.613 16.863 12.723 1.00 30.76 219 PHE A C 1
ATOM 1412 O O . PHE A 1 198 ? 20.596 17.515 13.056 1.00 33.69 219 PHE A O 1
ATOM 1420 N N . GLU A 1 199 ? 18.485 17.438 12.362 1.00 30.40 220 GLU A N 1
ATOM 1421 C CA . GLU A 1 199 ? 18.298 18.888 12.283 1.00 35.24 220 GLU A CA 1
ATOM 1422 C C . GLU A 1 199 ? 18.596 19.658 13.599 1.00 38.03 220 GLU A C 1
ATOM 1423 O O . GLU A 1 199 ? 18.993 20.795 13.536 1.00 39.08 220 GLU A O 1
ATOM 1429 N N . SER A 1 200 ? 18.355 19.067 14.764 1.00 36.12 221 SER A N 1
ATOM 1430 C CA . SER A 1 200 ? 18.687 19.742 16.025 1.00 36.67 221 SER A CA 1
ATOM 1431 C C . SER A 1 200 ? 20.201 19.735 16.297 1.00 39.18 221 SER A C 1
ATOM 1432 O O . SER A 1 200 ? 20.655 20.343 17.245 1.00 37.52 221 SER A O 1
ATOM 1435 N N . GLY A 1 201 ? 20.992 19.039 15.487 1.00 35.39 222 GLY A N 1
ATOM 1436 C CA . GLY A 1 201 ? 22.399 18.904 15.794 1.00 33.26 222 GLY A CA 1
ATOM 1437 C C . GLY A 1 201 ? 22.697 17.522 16.357 1.00 35.40 222 GLY A C 1
ATOM 1438 O O . GLY A 1 201 ? 23.847 17.137 16.516 1.00 40.71 222 GLY A O 1
ATOM 1439 N N . ARG A 1 202 ? 21.657 16.791 16.703 1.00 31.01 223 ARG A N 1
ATOM 1440 C CA . ARG A 1 202 ? 21.805 15.410 17.035 1.00 30.72 223 ARG A CA 1
ATOM 1441 C C . ARG A 1 202 ? 20.487 14.706 16.707 1.00 32.50 223 ARG A C 1
ATOM 1442 O O . ARG A 1 202 ? 19.492 15.342 16.287 1.00 31.00 223 ARG A O 1
ATOM 1450 N N . SER A 1 203 ? 20.439 13.393 16.933 1.00 31.87 224 SER A N 1
ATOM 1451 C CA . SER A 1 203 ? 19.306 12.630 16.418 1.00 28.09 224 SER A CA 1
ATOM 1452 C C . SER A 1 203 ? 18.078 12.892 17.222 1.00 28.80 224 SER A C 1
ATOM 1453 O O . SER A 1 203 ? 18.133 13.013 18.454 1.00 28.92 224 SER A O 1
ATOM 1456 N N . ALA A 1 204 ? 16.959 12.899 16.546 1.00 25.18 225 ALA A N 1
ATOM 1457 C CA . ALA A 1 204 ? 15.630 12.975 17.158 1.00 26.78 225 ALA A CA 1
ATOM 1458 C C . ALA A 1 204 ? 14.681 12.121 16.288 1.00 31.41 225 ALA A C 1
ATOM 1459 O O . ALA A 1 204 ? 14.862 11.991 15.064 1.00 27.61 225 ALA A O 1
ATOM 1461 N N . LEU A 1 205 ? 13.669 11.564 16.925 1.00 28.92 226 LEU A N 1
ATOM 1462 C CA . LEU A 1 205 ? 12.627 10.820 16.251 1.00 26.42 226 LEU A CA 1
ATOM 1463 C C . LEU A 1 205 ? 11.380 11.662 16.221 1.00 26.66 226 LEU A C 1
ATOM 1464 O O . LEU A 1 205 ? 10.955 12.146 17.286 1.00 26.39 226 LEU A O 1
ATOM 1469 N N . VAL A 1 206 ? 10.764 11.793 15.034 1.00 23.44 227 VAL A N 1
ATOM 1470 C CA . VAL A 1 206 ? 9.573 12.636 14.834 1.00 26.05 227 VAL A CA 1
ATOM 1471 C C . VAL A 1 206 ? 8.570 11.896 13.980 1.00 25.85 227 VAL A C 1
ATOM 1472 O O . VAL A 1 206 ? 8.944 10.921 13.294 1.00 24.89 227 VAL A O 1
ATOM 1476 N N . ILE A 1 207 ? 7.287 12.245 14.114 1.00 25.07 228 ILE A N 1
ATOM 1477 C CA . ILE A 1 207 ? 6.194 11.756 13.240 1.00 25.09 228 ILE A CA 1
ATOM 1478 C C . ILE A 1 207 ? 5.536 12.939 12.522 1.00 28.32 228 ILE A C 1
ATOM 1479 O O . ILE A 1 207 ? 5.042 13.921 13.196 1.00 28.76 228 ILE A O 1
ATOM 1484 N N . GLN A 1 208 ? 5.545 12.920 11.177 1.00 25.84 229 GLN A N 1
ATOM 1485 C CA . GLN A 1 208 ? 5.017 14.032 10.434 1.00 25.00 229 GLN A CA 1
ATOM 1486 C C . GLN A 1 208 ? 3.708 13.611 9.782 1.00 29.37 229 GLN A C 1
ATOM 1487 O O . GLN A 1 208 ? 3.636 12.520 9.257 1.00 27.49 229 GLN A O 1
ATOM 1493 N N . THR A 1 209 ? 2.662 14.431 9.924 1.00 27.78 230 THR A N 1
ATOM 1494 C CA . THR A 1 209 ? 1.391 14.172 9.301 1.00 29.02 230 THR A CA 1
ATOM 1495 C C . THR A 1 209 ? 1.457 14.649 7.874 1.00 28.76 230 THR A C 1
ATOM 1496 O O . THR A 1 209 ? 1.706 15.815 7.628 1.00 28.94 230 THR A O 1
ATOM 1500 N N . LEU A 1 210 ? 1.193 13.779 6.902 1.00 29.20 231 LEU A N 1
ATOM 1501 C CA . LEU A 1 210 ? 1.473 14.176 5.516 1.00 29.79 231 LEU A CA 1
ATOM 1502 C C . LEU A 1 210 ? 0.552 15.295 5.009 1.00 29.98 231 LEU A C 1
ATOM 1503 O O . LEU A 1 210 ? 1.024 16.216 4.350 1.00 29.82 231 LEU A O 1
ATOM 1508 N N . ALA A 1 211 ? -0.726 15.263 5.376 1.00 31.30 232 ALA A N 1
ATOM 1509 C CA . ALA A 1 211 ? -1.707 16.189 4.782 1.00 32.48 232 ALA A CA 1
ATOM 1510 C C . ALA A 1 211 ? -1.395 17.655 5.051 1.00 36.41 232 ALA A C 1
ATOM 1511 O O . ALA A 1 211 ? -1.477 18.456 4.129 1.00 42.29 232 ALA A O 1
ATOM 1513 N N . ASN A 1 212 ? -0.897 17.968 6.255 1.00 38.43 233 ASN A N 1
ATOM 1514 C CA . ASN A 1 212 ? -0.579 19.342 6.676 1.00 40.56 233 ASN A CA 1
ATOM 1515 C C . ASN A 1 212 ? 0.866 19.607 7.124 1.00 45.29 233 ASN A C 1
ATOM 1516 O O . ASN A 1 212 ? 1.172 20.714 7.563 1.00 42.93 233 ASN A O 1
ATOM 1521 N N . GLY A 1 213 ? 1.745 18.610 7.056 1.00 37.46 234 GLY A N 1
ATOM 1522 C CA . GLY A 1 213 ? 3.104 18.800 7.514 1.00 34.32 234 GLY A CA 1
ATOM 1523 C C . GLY A 1 213 ? 3.329 18.997 8.997 1.00 33.63 234 GLY A C 1
ATOM 1524 O O . GLY A 1 213 ? 4.435 19.278 9.387 1.00 34.90 234 GLY A O 1
ATOM 1525 N N . ALA A 1 214 ? 2.326 18.838 9.842 1.00 32.69 235 ALA A N 1
ATOM 1526 C CA . ALA A 1 214 ? 2.573 18.999 11.253 1.00 35.36 235 ALA A CA 1
ATOM 1527 C C . ALA A 1 214 ? 3.534 17.887 11.760 1.00 38.10 235 ALA A C 1
ATOM 1528 O O . ALA A 1 214 ? 3.452 16.715 11.327 1.00 32.13 235 ALA A O 1
ATOM 1530 N N . VAL A 1 215 ? 4.437 18.284 12.653 1.00 33.38 236 VAL A N 1
ATOM 1531 C CA . VAL A 1 215 ? 5.434 17.415 13.286 1.00 35.68 236 VAL A CA 1
ATOM 1532 C C . VAL A 1 215 ? 5.243 17.186 14.793 1.00 39.12 236 VAL A C 1
ATOM 1533 O O . VAL A 1 215 ? 5.218 18.129 15.572 1.00 37.67 236 VAL A O 1
ATOM 1537 N N . ARG A 1 216 ? 5.090 15.932 15.199 1.00 36.20 237 ARG A N 1
ATOM 1538 C CA . ARG A 1 216 ? 5.103 15.543 16.607 1.00 35.50 237 ARG A CA 1
ATOM 1539 C C . ARG A 1 216 ? 6.502 15.086 16.961 1.00 38.53 237 ARG A C 1
ATOM 1540 O O . ARG A 1 216 ? 7.068 14.243 16.259 1.00 35.29 237 ARG A O 1
ATOM 1548 N N . GLN A 1 217 ? 7.056 15.625 18.050 1.00 33.07 238 GLN A N 1
ATOM 1549 C CA . GLN A 1 217 ? 8.370 15.201 18.547 1.00 35.12 238 GLN A CA 1
ATOM 1550 C C . GLN A 1 217 ? 8.179 13.926 19.379 1.00 37.01 238 GLN A C 1
ATOM 1551 O O . GLN A 1 217 ? 7.344 13.872 20.262 1.00 36.42 238 GLN A O 1
ATOM 1557 N N . VAL A 1 218 ? 8.895 12.851 19.064 1.00 33.98 239 VAL A N 1
ATOM 1558 C CA . VAL A 1 218 ? 8.624 11.575 19.736 1.00 28.73 239 VAL A CA 1
ATOM 1559 C C . VAL A 1 218 ? 9.699 11.361 20.790 1.00 31.71 239 VAL A C 1
ATOM 1560 O O . VAL A 1 218 ? 9.387 10.954 21.907 1.00 31.77 239 VAL A O 1
ATOM 1564 N N . ALA A 1 219 ? 10.964 11.619 20.450 1.00 29.81 240 ALA A N 1
ATOM 1565 C CA . ALA A 1 219 ? 12.057 11.276 21.346 1.00 32.22 240 ALA A CA 1
ATOM 1566 C C . ALA A 1 219 ? 13.346 11.897 20.921 1.00 30.67 240 ALA A C 1
ATOM 1567 O O . ALA A 1 219 ? 13.691 11.893 19.717 1.00 29.82 240 ALA A O 1
ATOM 1569 N N . SER A 1 220 ? 14.095 12.408 21.888 1.00 29.25 241 SER A N 1
ATOM 1570 C CA . SER A 1 220 ? 15.466 12.859 21.616 1.00 31.69 241 SER A CA 1
ATOM 1571 C C . SER A 1 220 ? 16.333 12.648 22.836 1.00 32.96 241 SER A C 1
ATOM 1572 O O . SER A 1 220 ? 16.824 13.580 23.433 1.00 31.28 241 SER A O 1
ATOM 1575 N N . PHE A 1 221 ? 16.552 11.385 23.143 1.00 31.72 242 PHE A N 1
ATOM 1576 C CA . PHE A 1 221 ? 17.313 11.005 24.312 1.00 32.12 242 PHE A CA 1
ATOM 1577 C C . PHE A 1 221 ? 18.763 11.185 23.967 1.00 30.18 242 PHE A C 1
ATOM 1578 O O . PHE A 1 221 ? 19.126 11.389 22.778 1.00 28.23 242 PHE A O 1
ATOM 1586 N N . PRO A 1 222 ? 19.617 11.156 24.983 1.00 32.21 243 PRO A N 1
ATOM 1587 C CA . PRO A 1 222 ? 21.038 11.199 24.630 1.00 32.48 243 PRO A CA 1
ATOM 1588 C C . PRO A 1 222 ? 21.464 10.087 23.680 1.00 28.56 243 PRO A C 1
ATOM 1589 O O . PRO A 1 222 ? 21.026 8.960 23.803 1.00 32.15 243 PRO A O 1
ATOM 1593 N N . ARG A 1 223 ? 22.421 10.426 22.843 1.00 30.53 244 ARG A N 1
ATOM 1594 C CA . ARG A 1 223 ? 22.980 9.535 21.813 1.00 33.33 244 ARG A CA 1
ATOM 1595 C C . ARG A 1 223 ? 21.898 9.184 20.766 1.00 29.68 244 ARG A C 1
ATOM 1596 O O . ARG A 1 223 ? 21.120 10.080 20.376 1.00 25.47 244 ARG A O 1
ATOM 1604 N N . HIS A 1 224 ? 21.790 7.906 20.368 1.00 29.69 245 HIS A N 1
ATOM 1605 C CA . HIS A 1 224 ? 20.957 7.589 19.202 1.00 27.78 245 HIS A CA 1
ATOM 1606 C C . HIS A 1 224 ? 19.454 7.290 19.410 1.00 25.38 245 HIS A C 1
ATOM 1607 O O . HIS A 1 224 ? 19.085 6.534 20.261 1.00 26.66 245 HIS A O 1
ATOM 1614 N N . ASN A 1 225 ? 18.607 7.924 18.604 1.00 25.08 246 ASN A N 1
ATOM 1615 C CA . ASN A 1 225 ? 17.173 7.711 18.591 1.00 23.25 246 ASN A CA 1
ATOM 1616 C C . ASN A 1 225 ? 16.915 7.334 17.125 1.00 26.75 246 ASN A C 1
ATOM 1617 O O . ASN A 1 225 ? 17.097 8.195 16.249 1.00 25.71 246 ASN A O 1
ATOM 1622 N N . GLY A 1 226 ? 16.534 6.086 16.861 1.00 26.30 247 GLY A N 1
ATOM 1623 C CA . GLY A 1 226 ? 16.413 5.626 15.479 1.00 30.47 247 GLY A CA 1
ATOM 1624 C C . GLY A 1 226 ? 15.457 4.534 15.122 1.00 26.51 247 GLY A C 1
ATOM 1625 O O . GLY A 1 226 ? 14.800 3.946 15.986 1.00 27.92 247 GLY A O 1
ATOM 1626 N N . ALA A 1 227 ? 15.393 4.260 13.816 1.00 24.40 248 ALA A N 1
ATOM 1627 C CA . ALA A 1 227 ? 14.789 3.051 13.252 1.00 21.64 248 ALA A CA 1
ATOM 1628 C C . ALA A 1 227 ? 13.338 2.795 13.685 1.00 23.61 248 ALA A C 1
ATOM 1629 O O . ALA A 1 227 ? 12.995 1.720 14.212 1.00 22.24 248 ALA A O 1
ATOM 1631 N N . PRO A 1 228 ? 12.475 3.783 13.492 1.00 22.72 249 PRO A N 1
ATOM 1632 C CA . PRO A 1 228 ? 11.067 3.587 13.888 1.00 22.57 249 PRO A CA 1
ATOM 1633 C C . PRO A 1 228 ? 10.251 2.551 13.072 1.00 24.67 249 PRO A C 1
ATOM 1634 O O . PRO A 1 228 ? 10.555 2.317 11.895 1.00 20.19 249 PRO A O 1
ATOM 1638 N N . ALA A 1 229 ? 9.222 1.977 13.710 1.00 23.14 250 ALA A N 1
ATOM 1639 C CA . ALA A 1 229 ? 8.185 1.186 13.060 1.00 24.23 250 ALA A CA 1
ATOM 1640 C C . ALA A 1 229 ? 6.849 1.312 13.811 1.00 22.58 250 ALA A C 1
ATOM 1641 O O . ALA A 1 229 ? 6.787 1.114 15.007 1.00 24.92 250 ALA A O 1
ATOM 1643 N N . PHE A 1 230 ? 5.794 1.573 13.083 1.00 20.95 251 PHE A N 1
ATOM 1644 C CA . PHE A 1 230 ? 4.423 1.607 13.661 1.00 23.56 251 PHE A CA 1
ATOM 1645 C C . PHE A 1 230 ? 3.840 0.212 13.744 1.00 25.51 251 PHE A C 1
ATOM 1646 O O . PHE A 1 230 ? 3.916 -0.548 12.772 1.00 26.48 251 PHE A O 1
ATOM 1654 N N . SER A 1 231 ? 3.220 -0.135 14.864 1.00 24.65 252 SER A N 1
ATOM 1655 C CA . SER A 1 231 ? 2.469 -1.417 14.967 1.00 26.56 252 SER A CA 1
ATOM 1656 C C . SER A 1 231 ? 1.332 -1.428 13.960 1.00 25.37 252 SER A C 1
ATOM 1657 O O . SER A 1 231 ? 0.809 -0.372 13.587 1.00 27.56 252 SER A O 1
ATOM 1660 N N . PRO A 1 232 ? 0.963 -2.607 13.434 1.00 24.82 253 PRO A N 1
ATOM 1661 C CA . PRO A 1 232 ? -0.148 -2.666 12.507 1.00 27.49 253 PRO A CA 1
ATOM 1662 C C . PRO A 1 232 ? -1.479 -2.176 13.008 1.00 27.29 253 PRO A C 1
ATOM 1663 O O . PRO A 1 232 ? -2.236 -1.680 12.212 1.00 26.11 253 PRO A O 1
ATOM 1667 N N . ASP A 1 233 ? -1.772 -2.398 14.296 1.00 32.44 254 ASP A N 1
ATOM 1668 C CA . ASP A 1 233 ? -3.047 -1.940 14.913 1.00 33.65 254 ASP A CA 1
ATOM 1669 C C . ASP A 1 233 ? -3.024 -0.429 15.180 1.00 35.02 254 ASP A C 1
ATOM 1670 O O . ASP A 1 233 ? -4.017 0.098 15.540 1.00 35.21 254 ASP A O 1
ATOM 1675 N N . GLY A 1 234 ? -1.904 0.257 14.963 1.00 33.56 255 GLY A N 1
ATOM 1676 C CA . GLY A 1 234 ? -1.900 1.708 14.994 1.00 33.62 255 GLY A CA 1
ATOM 1677 C C . GLY A 1 234 ? -1.625 2.280 16.391 1.00 35.00 255 GLY A C 1
ATOM 1678 O O . GLY A 1 234 ? -1.493 3.501 16.549 1.00 34.91 255 GLY A O 1
ATOM 1679 N N . SER A 1 235 ? -1.505 1.426 17.400 1.00 30.22 256 SER A N 1
ATOM 1680 C CA . SER A 1 235 ? -1.367 1.898 18.796 1.00 30.60 256 SER A CA 1
ATOM 1681 C C . SER A 1 235 ? 0.020 2.234 19.282 1.00 32.96 256 SER A C 1
ATOM 1682 O O . SER A 1 235 ? 0.176 3.042 20.228 1.00 31.99 256 SER A O 1
ATOM 1685 N N . LYS A 1 236 ? 1.041 1.650 18.660 1.00 28.87 257 LYS A N 1
ATOM 1686 C CA . LYS A 1 236 ? 2.404 1.752 19.183 1.00 27.08 257 LYS A CA 1
ATOM 1687 C C . LYS A 1 236 ? 3.426 2.148 18.078 1.00 28.06 257 LYS A C 1
ATOM 1688 O O . LYS A 1 236 ? 3.177 1.971 16.858 1.00 25.60 257 LYS A O 1
ATOM 1694 N N . LEU A 1 237 ? 4.531 2.726 18.546 1.00 26.46 258 LEU A N 1
ATOM 1695 C CA . LEU A 1 237 ? 5.717 2.989 17.751 1.00 28.23 258 LEU A CA 1
ATOM 1696 C C . LEU A 1 237 ? 6.864 2.269 18.399 1.00 28.53 258 LEU A C 1
ATOM 1697 O O . LEU A 1 237 ? 7.094 2.471 19.577 1.00 30.96 258 LEU A O 1
ATOM 1702 N N . ALA A 1 238 ? 7.532 1.355 17.681 1.00 27.85 259 ALA A N 1
ATOM 1703 C CA . ALA A 1 238 ? 8.813 0.771 18.147 1.00 26.35 259 ALA A CA 1
ATOM 1704 C C . ALA A 1 238 ? 9.995 1.525 17.587 1.00 26.61 259 ALA A C 1
ATOM 1705 O O . ALA A 1 238 ? 9.904 2.103 16.497 1.00 27.36 259 ALA A O 1
ATOM 1707 N N . PHE A 1 239 ? 11.117 1.518 18.303 1.00 25.35 260 PHE A N 1
ATOM 1708 C CA . PHE A 1 239 ? 12.313 2.196 17.833 1.00 23.95 260 PHE A CA 1
ATOM 1709 C C . PHE A 1 239 ? 13.492 1.794 18.694 1.00 25.56 260 PHE A C 1
ATOM 1710 O O . PHE A 1 239 ? 13.329 1.026 19.671 1.00 27.51 260 PHE A O 1
ATOM 1718 N N . ALA A 1 240 ? 14.672 2.306 18.338 1.00 23.61 261 ALA A N 1
ATOM 1719 C CA . ALA A 1 240 ? 15.900 1.985 19.028 1.00 25.84 261 ALA A CA 1
ATOM 1720 C C . ALA A 1 240 ? 16.504 3.214 19.695 1.00 25.67 261 ALA A C 1
ATOM 1721 O O . ALA A 1 240 ? 16.534 4.288 19.087 1.00 25.11 261 ALA A O 1
ATOM 1723 N N . LEU A 1 241 ? 16.921 3.069 20.959 1.00 27.33 262 LEU A N 1
ATOM 1724 C CA . LEU A 1 241 ? 17.718 4.143 21.680 1.00 28.18 262 LEU A CA 1
ATOM 1725 C C . LEU A 1 241 ? 19.062 3.634 22.124 1.00 28.42 262 LEU A C 1
ATOM 1726 O O . LEU A 1 241 ? 19.143 2.519 22.628 1.00 28.58 262 LEU A O 1
ATOM 1731 N N . SER A 1 242 ? 20.109 4.459 22.060 1.00 28.58 263 SER A N 1
ATOM 1732 C CA . SER A 1 242 ? 21.392 4.042 22.650 1.00 30.74 263 SER A CA 1
ATOM 1733 C C . SER A 1 242 ? 21.781 4.778 23.952 1.00 28.81 263 SER A C 1
ATOM 1734 O O . SER A 1 242 ? 22.943 4.728 24.376 1.00 25.11 263 SER A O 1
ATOM 1737 N N . LYS A 1 243 ? 20.824 5.433 24.583 1.00 29.44 264 LYS A N 1
ATOM 1738 C CA . LYS A 1 243 ? 21.135 6.200 25.815 1.00 33.33 264 LYS A CA 1
ATOM 1739 C C . LYS A 1 243 ? 21.849 5.353 26.876 1.00 33.91 264 LYS A C 1
ATOM 1740 O O . LYS A 1 243 ? 22.741 5.846 27.517 1.00 34.71 264 LYS A O 1
ATOM 1746 N N . THR A 1 244 ? 21.487 4.081 26.998 1.00 33.73 265 THR A N 1
ATOM 1747 C CA . THR A 1 244 ? 22.084 3.191 27.989 1.00 35.97 265 THR A CA 1
ATOM 1748 C C . THR A 1 244 ? 23.547 2.829 27.768 1.00 36.26 265 THR A C 1
ATOM 1749 O O . THR A 1 244 ? 24.143 2.231 28.630 1.00 33.99 265 THR A O 1
ATOM 1753 N N . GLY A 1 245 ? 24.139 3.183 26.641 1.00 35.26 266 GLY A N 1
ATOM 1754 C CA . GLY A 1 245 ? 25.481 2.671 26.328 1.00 33.80 266 GLY A CA 1
ATOM 1755 C C . GLY A 1 245 ? 25.535 1.814 25.075 1.00 37.72 266 GLY A C 1
ATOM 1756 O O . GLY A 1 245 ? 26.576 1.769 24.402 1.00 34.02 266 GLY A O 1
ATOM 1757 N N . SER A 1 246 ? 24.413 1.162 24.744 1.00 35.68 267 SER A N 1
ATOM 1758 C CA . SER A 1 246 ? 24.284 0.426 23.489 1.00 36.17 267 SER A CA 1
ATOM 1759 C C . SER A 1 246 ? 22.829 0.500 23.004 1.00 34.58 267 SER A C 1
ATOM 1760 O O . SER A 1 246 ? 21.920 0.879 23.757 1.00 32.03 267 SER A O 1
ATOM 1763 N N . LEU A 1 247 ? 22.607 0.142 21.749 1.00 32.61 268 LEU A N 1
ATOM 1764 C CA . LEU A 1 247 ? 21.278 0.274 21.141 1.00 30.31 268 LEU A CA 1
ATOM 1765 C C . LEU A 1 247 ? 20.382 -0.811 21.733 1.00 31.25 268 LEU A C 1
ATOM 1766 O O . LEU A 1 247 ? 20.745 -2.030 21.756 1.00 25.10 268 LEU A O 1
ATOM 1771 N N . ASN A 1 248 ? 19.194 -0.388 22.160 1.00 29.16 269 ASN A N 1
ATOM 1772 C CA . ASN A 1 248 ? 18.186 -1.322 22.657 1.00 29.03 269 ASN A CA 1
ATOM 1773 C C . ASN A 1 248 ? 16.855 -0.838 22.227 1.00 27.88 269 ASN A C 1
ATOM 1774 O O . ASN A 1 248 ? 16.743 0.311 21.871 1.00 26.31 269 ASN A O 1
ATOM 1779 N N . LEU A 1 249 ? 15.876 -1.714 22.230 1.00 26.56 270 LEU A N 1
ATOM 1780 C CA . LEU A 1 249 ? 14.587 -1.422 21.718 1.00 28.54 270 LEU A CA 1
ATOM 1781 C C . LEU A 1 249 ? 13.663 -0.940 22.785 1.00 29.51 270 LEU A C 1
ATOM 1782 O O . LEU A 1 249 ? 13.724 -1.408 23.944 1.00 27.44 270 LEU A O 1
ATOM 1787 N N . TYR A 1 250 ? 12.784 -0.027 22.371 1.00 28.27 271 TYR A N 1
ATOM 1788 C CA . TYR A 1 250 ? 11.754 0.623 23.209 1.00 25.74 271 TYR A CA 1
ATOM 1789 C C . TYR A 1 250 ? 10.468 0.718 22.372 1.00 28.08 271 TYR A C 1
ATOM 1790 O O . TYR A 1 250 ? 10.511 0.658 21.118 1.00 31.00 271 TYR A O 1
ATOM 1799 N N . VAL A 1 251 ? 9.337 0.838 23.052 1.00 27.83 272 VAL A N 1
ATOM 1800 C CA A VAL A 1 251 ? 8.037 1.007 22.428 0.60 29.05 272 VAL A CA 1
ATOM 1801 C CA B VAL A 1 251 ? 8.023 1.017 22.427 0.40 28.37 272 VAL A CA 1
ATOM 1802 C C . VAL A 1 251 ? 7.290 2.140 23.131 1.00 30.51 272 VAL A C 1
ATOM 1803 O O . VAL A 1 251 ? 7.289 2.205 24.383 1.00 33.29 272 VAL A O 1
ATOM 1810 N N . MET A 1 252 ? 6.640 2.999 22.351 1.00 30.88 273 MET A N 1
ATOM 1811 C CA A MET A 1 252 ? 5.809 4.074 22.864 0.80 30.52 273 MET A CA 1
ATOM 1812 C CA B MET A 1 252 ? 5.807 4.043 22.894 0.20 31.82 273 MET A CA 1
ATOM 1813 C C . MET A 1 252 ? 4.352 3.736 22.585 1.00 34.59 273 MET A C 1
ATOM 1814 O O . MET A 1 252 ? 3.998 3.408 21.425 1.00 32.63 273 MET A O 1
ATOM 1823 N N . ASP A 1 253 ? 3.508 3.842 23.627 1.00 35.58 274 ASP A N 1
ATOM 1824 C CA . ASP A 1 253 ? 2.057 3.830 23.457 1.00 36.87 274 ASP A CA 1
ATOM 1825 C C . ASP A 1 253 ? 1.685 5.186 22.895 1.00 36.53 274 ASP A C 1
ATOM 1826 O O . ASP A 1 253 ? 1.841 6.184 23.565 1.00 37.15 274 ASP A O 1
ATOM 1831 N N . LEU A 1 254 ? 1.163 5.260 21.681 1.00 34.86 275 LEU A N 1
ATOM 1832 C CA . LEU A 1 254 ? 1.033 6.559 21.034 1.00 35.22 275 LEU A CA 1
ATOM 1833 C C . LEU A 1 254 ? -0.022 7.464 21.695 1.00 39.92 275 LEU A C 1
ATOM 1834 O O . LEU A 1 254 ? 0.097 8.699 21.628 1.00 34.86 275 LEU A O 1
ATOM 1839 N N . ALA A 1 255 ? -1.052 6.842 22.282 1.00 40.35 276 ALA A N 1
ATOM 1840 C CA . ALA A 1 255 ? -2.140 7.576 22.968 1.00 41.08 276 ALA A CA 1
ATOM 1841 C C . ALA A 1 255 ? -1.644 8.300 24.220 1.00 38.23 276 ALA A C 1
ATOM 1842 O O . ALA A 1 255 ? -1.871 9.478 24.367 1.00 41.84 276 ALA A O 1
ATOM 1844 N N . SER A 1 256 ? -0.900 7.605 25.058 1.00 41.47 277 SER A N 1
ATOM 1845 C CA . SER A 1 256 ? -0.393 8.139 26.326 1.00 40.56 277 SER A CA 1
ATOM 1846 C C . SER A 1 256 ? 0.933 8.838 26.201 1.00 44.64 277 SER A C 1
ATOM 1847 O O . SER A 1 256 ? 1.254 9.693 26.997 1.00 38.76 277 SER A O 1
ATOM 1850 N N . GLY A 1 257 ? 1.734 8.478 25.199 1.00 43.85 278 GLY A N 1
ATOM 1851 C CA . GLY A 1 257 ? 3.087 8.976 25.118 1.00 36.51 278 GLY A CA 1
ATOM 1852 C C . GLY A 1 257 ? 4.023 8.209 25.973 1.00 38.54 278 GLY A C 1
ATOM 1853 O O . GLY A 1 257 ? 5.215 8.526 25.991 1.00 40.63 278 GLY A O 1
ATOM 1854 N N . GLN A 1 258 ? 3.540 7.153 26.634 1.00 36.97 279 GLN A N 1
ATOM 1855 C CA . GLN A 1 258 ? 4.396 6.374 27.536 1.00 41.05 279 GLN A CA 1
ATOM 1856 C C . GLN A 1 258 ? 5.343 5.407 26.824 1.00 40.22 279 GLN A C 1
ATOM 1857 O O . GLN A 1 258 ? 4.950 4.719 25.896 1.00 35.76 279 GLN A O 1
ATOM 1863 N N . ILE A 1 259 ? 6.548 5.306 27.355 1.00 38.13 280 ILE A N 1
ATOM 1864 C CA . ILE A 1 259 ? 7.626 4.494 26.787 1.00 39.17 280 ILE A CA 1
ATOM 1865 C C . ILE A 1 259 ? 8.043 3.375 27.719 1.00 35.15 280 ILE A C 1
ATOM 1866 O O . ILE A 1 259 ? 8.386 3.623 28.864 1.00 34.27 280 ILE A O 1
ATOM 1871 N N . ARG A 1 260 ? 8.069 2.155 27.194 1.00 34.95 281 ARG A N 1
ATOM 1872 C CA . ARG A 1 260 ? 8.679 1.003 27.849 1.00 34.28 281 ARG A CA 1
ATOM 1873 C C . ARG A 1 260 ? 9.956 0.504 27.157 1.00 34.38 281 ARG A C 1
ATOM 1874 O O . ARG A 1 260 ? 10.078 0.577 25.953 1.00 32.45 281 ARG A O 1
ATOM 1882 N N . GLN A 1 261 ? 10.864 -0.083 27.935 1.00 36.93 282 GLN A N 1
ATOM 1883 C CA . GLN A 1 261 ? 12.104 -0.648 27.420 1.00 37.79 282 GLN A CA 1
ATOM 1884 C C . GLN A 1 261 ? 11.783 -2.089 27.083 1.00 37.04 282 GLN A C 1
ATOM 1885 O O . GLN A 1 261 ? 11.079 -2.729 27.818 1.00 34.72 282 GLN A O 1
ATOM 1891 N N . VAL A 1 262 ? 12.234 -2.575 25.927 1.00 32.76 283 VAL A N 1
ATOM 1892 C CA . VAL A 1 262 ? 11.941 -3.927 25.458 1.00 32.75 283 VAL A CA 1
ATOM 1893 C C . VAL A 1 262 ? 13.156 -4.840 25.526 1.00 35.37 283 VAL A C 1
ATOM 1894 O O . VAL A 1 262 ? 13.032 -6.001 25.945 1.00 38.16 283 VAL A O 1
ATOM 1898 N N . THR A 1 263 ? 14.339 -4.324 25.154 1.00 32.77 284 THR A N 1
ATOM 1899 C CA . THR A 1 263 ? 15.565 -5.135 25.244 1.00 35.74 284 THR A CA 1
ATOM 1900 C C . THR A 1 263 ? 16.455 -4.405 26.208 1.00 39.47 284 THR A C 1
ATOM 1901 O O . THR A 1 263 ? 16.452 -3.171 26.256 1.00 40.23 284 THR A O 1
ATOM 1905 N N . ASP A 1 264 ? 17.224 -5.164 26.966 1.00 40.22 285 ASP A N 1
ATOM 1906 C CA . ASP A 1 264 ? 18.154 -4.592 27.918 1.00 52.02 285 ASP A CA 1
ATOM 1907 C C . ASP A 1 264 ? 19.327 -5.522 27.881 1.00 54.24 285 ASP A C 1
ATOM 1908 O O . ASP A 1 264 ? 19.218 -6.704 28.171 1.00 77.01 285 ASP A O 1
ATOM 1913 N N . GLY A 1 265 ? 20.459 -5.001 27.503 1.00 55.40 286 GLY A N 1
ATOM 1914 C CA . GLY A 1 265 ? 21.624 -5.836 27.353 1.00 51.16 286 GLY A CA 1
ATOM 1915 C C . GLY A 1 265 ? 22.706 -4.967 26.813 1.00 43.55 286 GLY A C 1
ATOM 1916 O O . GLY A 1 265 ? 22.440 -3.838 26.376 1.00 40.05 286 GLY A O 1
ATOM 1917 N N . ARG A 1 266 ? 23.916 -5.503 26.838 1.00 41.66 287 ARG A N 1
ATOM 1918 C CA . ARG A 1 266 ? 25.099 -4.765 26.466 1.00 43.08 287 ARG A CA 1
ATOM 1919 C C . ARG A 1 266 ? 25.270 -4.777 24.932 1.00 39.73 287 ARG A C 1
ATOM 1920 O O . ARG A 1 266 ? 26.068 -4.018 24.390 1.00 39.04 287 ARG A O 1
ATOM 1928 N N . SER A 1 267 ? 24.558 -5.676 24.248 1.00 37.72 288 SER A N 1
ATOM 1929 C CA . SER A 1 267 ? 24.660 -5.840 22.789 1.00 37.89 288 SER A CA 1
ATOM 1930 C C . SER A 1 267 ? 23.924 -4.686 22.114 1.00 37.35 288 SER A C 1
ATOM 1931 O O . SER A 1 267 ? 23.293 -3.896 22.814 1.00 31.71 288 SER A O 1
ATOM 1934 N N . ASN A 1 268 ? 24.064 -4.561 20.790 1.00 33.33 289 ASN A N 1
ATOM 1935 C CA . ASN A 1 268 ? 23.289 -3.609 19.986 1.00 32.20 289 ASN A CA 1
ATOM 1936 C C . ASN A 1 268 ? 22.107 -4.299 19.290 1.00 30.55 289 ASN A C 1
ATOM 1937 O O . ASN A 1 268 ? 22.252 -5.325 18.651 1.00 28.57 289 ASN A O 1
ATOM 1942 N N . ASN A 1 269 ? 20.944 -3.707 19.450 1.00 28.34 290 ASN A N 1
ATOM 1943 C CA . ASN A 1 269 ? 19.688 -4.241 19.029 1.00 31.37 290 ASN A CA 1
ATOM 1944 C C . ASN A 1 269 ? 18.955 -3.078 18.380 1.00 30.02 290 ASN A C 1
ATOM 1945 O O . ASN A 1 269 ? 18.699 -2.055 19.025 1.00 29.78 290 ASN A O 1
ATOM 1950 N N . THR A 1 270 ? 18.605 -3.254 17.117 1.00 26.14 291 THR A N 1
ATOM 1951 C CA . THR A 1 270 ? 18.001 -2.198 16.346 1.00 27.00 291 THR A CA 1
ATOM 1952 C C . THR A 1 270 ? 17.211 -2.770 15.168 1.00 26.02 291 THR A C 1
ATOM 1953 O O . THR A 1 270 ? 17.021 -3.974 15.074 1.00 24.50 291 THR A O 1
ATOM 1957 N N . GLU A 1 271 ? 16.698 -1.874 14.341 1.00 25.67 292 GLU A N 1
ATOM 1958 C CA . GLU A 1 271 ? 15.883 -2.241 13.167 1.00 25.32 292 GLU A CA 1
ATOM 1959 C C . GLU A 1 271 ? 14.670 -3.090 13.457 1.00 24.93 292 GLU A C 1
ATOM 1960 O O . GLU A 1 271 ? 14.476 -4.099 12.782 1.00 26.07 292 GLU A O 1
ATOM 1966 N N . PRO A 1 272 ? 13.823 -2.675 14.421 1.00 24.29 293 PRO A N 1
ATOM 1967 C CA . PRO A 1 272 ? 12.597 -3.452 14.686 1.00 23.75 293 PRO A CA 1
ATOM 1968 C C . PRO A 1 272 ? 11.610 -3.439 13.524 1.00 22.70 293 PRO A C 1
ATOM 1969 O O . PRO A 1 272 ? 11.485 -2.418 12.821 1.00 24.21 293 PRO A O 1
ATOM 1973 N N . THR A 1 273 ? 10.939 -4.566 13.326 1.00 21.79 294 THR A N 1
ATOM 1974 C CA . THR A 1 273 ? 9.801 -4.681 12.450 1.00 22.60 294 THR A CA 1
ATOM 1975 C C . THR A 1 273 ? 8.694 -5.473 13.191 1.00 23.33 294 THR A C 1
ATOM 1976 O O . THR A 1 273 ? 9.014 -6.399 13.951 1.00 27.40 294 THR A O 1
ATOM 1980 N N . TRP A 1 274 ? 7.417 -5.150 12.955 1.00 22.11 295 TRP A N 1
ATOM 1981 C CA . TRP A 1 274 ? 6.307 -5.832 13.671 1.00 24.51 295 TRP A CA 1
ATOM 1982 C C . TRP A 1 274 ? 5.807 -7.136 13.046 1.00 24.00 295 TRP A C 1
ATOM 1983 O O . TRP A 1 274 ? 5.702 -7.248 11.815 1.00 23.73 295 TRP A O 1
ATOM 1994 N N . PHE A 1 275 ? 5.460 -8.107 13.891 1.00 23.49 296 PHE A N 1
ATOM 1995 C CA . PHE A 1 275 ? 4.610 -9.229 13.482 1.00 25.43 296 PHE A CA 1
ATOM 1996 C C . PHE A 1 275 ? 3.148 -8.734 13.406 1.00 24.23 296 PHE A C 1
ATOM 1997 O O . PHE A 1 275 ? 2.807 -7.700 13.984 1.00 25.45 296 PHE A O 1
ATOM 2005 N N . PRO A 1 276 ? 2.305 -9.435 12.669 1.00 31.41 297 PRO A N 1
ATOM 2006 C CA . PRO A 1 276 ? 0.882 -8.983 12.498 1.00 28.41 297 PRO A CA 1
ATOM 2007 C C . PRO A 1 276 ? 0.080 -8.730 13.779 1.00 32.51 297 PRO A C 1
ATOM 2008 O O . PRO A 1 276 ? -0.895 -7.949 13.720 1.00 34.60 297 PRO A O 1
ATOM 2012 N N . ASP A 1 277 ? 0.427 -9.418 14.871 1.00 30.74 298 ASP A N 1
ATOM 2013 C CA . ASP A 1 277 ? -0.316 -9.328 16.141 1.00 34.88 298 ASP A CA 1
ATOM 2014 C C . ASP A 1 277 ? -0.049 -8.018 16.893 1.00 38.86 298 ASP A C 1
ATOM 2015 O O . ASP A 1 277 ? -0.607 -7.805 17.921 1.00 33.59 298 ASP A O 1
ATOM 2020 N N . SER A 1 278 ? 0.824 -7.135 16.413 1.00 36.85 299 SER A N 1
ATOM 2021 C CA . SER A 1 278 ? 1.132 -5.937 17.200 1.00 31.96 299 SER A CA 1
ATOM 2022 C C . SER A 1 278 ? 1.648 -6.231 18.625 1.00 29.56 299 SER A C 1
ATOM 2023 O O . SER A 1 278 ? 1.542 -5.392 19.494 1.00 28.00 299 SER A O 1
ATOM 2026 N N . GLN A 1 279 ? 2.228 -7.386 18.860 1.00 26.68 300 GLN A N 1
ATOM 2027 C CA . GLN A 1 279 ? 2.829 -7.700 20.183 1.00 30.11 300 GLN A CA 1
ATOM 2028 C C . GLN A 1 279 ? 4.291 -8.199 20.110 1.00 28.50 300 GLN A C 1
ATOM 2029 O O . GLN A 1 279 ? 4.969 -8.238 21.120 1.00 35.60 300 GLN A O 1
ATOM 2035 N N . ASN A 1 280 ? 4.722 -8.680 18.945 1.00 30.44 301 ASN A N 1
ATOM 2036 C CA . ASN A 1 280 ? 6.072 -9.198 18.779 1.00 29.34 301 ASN A CA 1
ATOM 2037 C C . ASN A 1 280 ? 6.789 -8.392 17.703 1.00 26.67 301 ASN A C 1
ATOM 2038 O O . ASN A 1 280 ? 6.168 -7.962 16.771 1.00 28.41 301 ASN A O 1
ATOM 2043 N N . LEU A 1 281 ? 8.099 -8.207 17.908 1.00 28.91 302 LEU A N 1
ATOM 2044 C CA . LEU A 1 281 ? 9.045 -7.612 16.987 1.00 30.63 302 LEU A CA 1
ATOM 2045 C C . LEU A 1 281 ? 10.080 -8.619 16.522 1.00 30.25 302 LEU A C 1
ATOM 2046 O O . LEU A 1 281 ? 10.538 -9.412 17.290 1.00 29.48 302 LEU A O 1
ATOM 2051 N N . ALA A 1 282 ? 10.461 -8.552 15.260 1.00 29.54 303 ALA A N 1
ATOM 2052 C CA . ALA A 1 282 ? 11.781 -9.029 14.819 1.00 25.44 303 ALA A CA 1
ATOM 2053 C C . ALA A 1 282 ? 12.706 -7.865 14.777 1.00 23.78 303 ALA A C 1
ATOM 2054 O O . ALA A 1 282 ? 12.258 -6.697 14.638 1.00 25.99 303 ALA A O 1
ATOM 2056 N N . PHE A 1 283 ? 14.007 -8.133 14.979 1.00 22.62 304 PHE A N 1
ATOM 2057 C CA . PHE A 1 283 ? 14.956 -7.092 15.044 1.00 20.75 304 PHE A CA 1
ATOM 2058 C C . PHE A 1 283 ? 16.348 -7.636 14.826 1.00 22.41 304 PHE A C 1
ATOM 2059 O O . PHE A 1 283 ? 16.574 -8.856 14.773 1.00 23.78 304 PHE A O 1
ATOM 2067 N N . THR A 1 284 ? 17.263 -6.736 14.587 1.00 24.12 305 THR A N 1
ATOM 2068 C CA . THR A 1 284 ? 18.646 -7.125 14.348 1.00 25.17 305 THR A CA 1
ATOM 2069 C C . THR A 1 284 ? 19.494 -6.970 15.626 1.00 26.52 305 THR A C 1
ATOM 2070 O O . THR A 1 284 ? 19.438 -5.935 16.346 1.00 27.15 305 THR A O 1
ATOM 2074 N N . SER A 1 285 ? 20.268 -7.988 15.914 1.00 26.52 306 SER A N 1
ATOM 2075 C CA . SER A 1 285 ? 21.136 -7.959 17.092 1.00 28.88 306 SER A CA 1
ATOM 2076 C C . SER A 1 285 ? 22.514 -8.425 16.747 1.00 30.15 306 SER A C 1
ATOM 2077 O O . SER A 1 285 ? 22.682 -9.286 15.872 1.00 32.31 306 SER A O 1
ATOM 2080 N N . ASP A 1 286 ? 23.515 -7.840 17.415 1.00 31.72 307 ASP A N 1
ATOM 2081 C CA . ASP A 1 286 ? 24.881 -8.374 17.342 1.00 31.86 307 ASP A CA 1
ATOM 2082 C C . ASP A 1 286 ? 25.222 -9.256 18.559 1.00 32.66 307 ASP A C 1
ATOM 2083 O O . ASP A 1 286 ? 26.371 -9.604 18.759 1.00 33.29 307 ASP A O 1
ATOM 2088 N N . GLN A 1 287 ? 24.219 -9.664 19.312 1.00 34.18 308 GLN A N 1
ATOM 2089 C CA . GLN A 1 287 ? 24.395 -10.534 20.485 1.00 37.21 308 GLN A CA 1
ATOM 2090 C C . GLN A 1 287 ? 25.214 -11.805 20.216 1.00 39.45 308 GLN A C 1
ATOM 2091 O O . GLN A 1 287 ? 25.894 -12.265 21.095 1.00 34.50 308 GLN A O 1
ATOM 2097 N N . ALA A 1 288 ? 25.148 -12.382 19.018 1.00 39.81 309 ALA A N 1
ATOM 2098 C CA . ALA A 1 288 ? 25.881 -13.629 18.741 1.00 39.39 309 ALA A CA 1
ATOM 2099 C C . ALA A 1 288 ? 27.169 -13.365 17.973 1.00 38.61 309 ALA A C 1
ATOM 2100 O O . ALA A 1 288 ? 27.787 -14.291 17.481 1.00 38.76 309 ALA A O 1
ATOM 2102 N N . GLY A 1 289 ? 27.592 -12.119 17.877 1.00 40.37 310 GLY A N 1
ATOM 2103 C CA . GLY A 1 289 ? 28.774 -11.759 17.048 1.00 37.13 310 GLY A CA 1
ATOM 2104 C C . GLY A 1 289 ? 28.324 -11.008 15.798 1.00 35.09 310 GLY A C 1
ATOM 2105 O O . GLY A 1 289 ? 27.887 -9.866 15.881 1.00 38.45 310 GLY A O 1
ATOM 2106 N N . ARG A 1 290 ? 28.364 -11.651 14.648 1.00 36.16 311 ARG A N 1
ATOM 2107 C CA . ARG A 1 290 ? 27.860 -11.034 13.430 1.00 35.05 311 ARG A CA 1
ATOM 2108 C C . ARG A 1 290 ? 26.315 -10.868 13.516 1.00 35.00 311 ARG A C 1
ATOM 2109 O O . ARG A 1 290 ? 25.626 -11.623 14.232 1.00 34.58 311 ARG A O 1
ATOM 2117 N N . PRO A 1 291 ? 25.777 -9.853 12.830 1.00 32.57 312 PRO A N 1
ATOM 2118 C CA . PRO A 1 291 ? 24.345 -9.602 12.954 1.00 30.37 312 PRO A CA 1
ATOM 2119 C C . PRO A 1 291 ? 23.476 -10.822 12.578 1.00 29.10 312 PRO A C 1
ATOM 2120 O O . PRO A 1 291 ? 23.785 -11.579 11.636 1.00 29.71 312 PRO A O 1
ATOM 2124 N N . GLN A 1 292 ? 22.424 -11.004 13.362 1.00 28.10 313 GLN A N 1
ATOM 2125 C CA . GLN A 1 292 ? 21.380 -11.970 13.117 1.00 25.79 313 GLN A CA 1
ATOM 2126 C C . GLN A 1 292 ? 20.036 -11.375 13.514 1.00 24.44 313 GLN A C 1
ATOM 2127 O O . GLN A 1 292 ? 20.011 -10.370 14.181 1.00 24.61 313 GLN A O 1
ATOM 2133 N N . VAL A 1 293 ? 18.928 -12.005 13.096 1.00 25.83 314 VAL A N 1
ATOM 2134 C CA . VAL A 1 293 ? 17.576 -11.541 13.421 1.00 26.26 314 VAL A CA 1
ATOM 2135 C C . VAL A 1 293 ? 17.022 -12.351 14.579 1.00 26.31 314 VAL A C 1
ATOM 2136 O O . VAL A 1 293 ? 17.171 -13.583 14.606 1.00 25.78 314 VAL A O 1
ATOM 2140 N N . TYR A 1 294 ? 16.400 -11.643 15.508 1.00 25.29 315 TYR A N 1
ATOM 2141 C CA . TYR A 1 294 ? 15.801 -12.154 16.745 1.00 25.70 315 TYR A CA 1
ATOM 2142 C C . TYR A 1 294 ? 14.313 -11.746 16.787 1.00 28.26 315 TYR A C 1
ATOM 2143 O O . TYR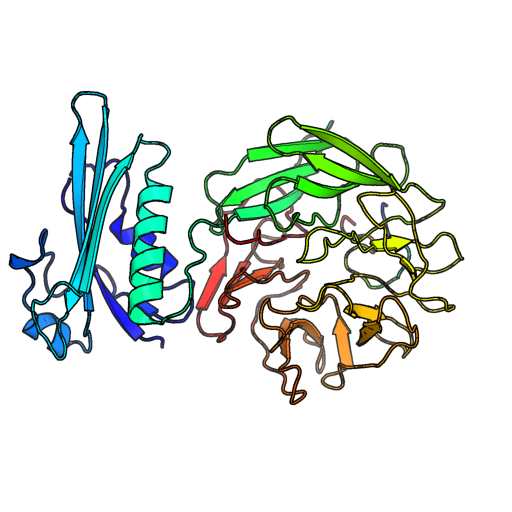 A 1 294 ? 13.856 -10.854 16.056 1.00 28.81 315 TYR A O 1
ATOM 2152 N N . LYS A 1 295 ? 13.537 -12.476 17.563 1.00 29.29 316 LYS A N 1
ATOM 2153 C CA . LYS A 1 295 ? 12.127 -12.148 17.807 1.00 32.31 316 LYS A CA 1
ATOM 2154 C C . LYS A 1 295 ? 11.920 -11.945 19.352 1.00 36.50 316 LYS A C 1
ATOM 2155 O O . LYS A 1 295 ? 12.482 -12.675 20.145 1.00 31.73 316 LYS A O 1
ATOM 2161 N N . VAL A 1 296 ? 11.157 -10.929 19.761 1.00 35.83 317 VAL A N 1
ATOM 2162 C CA . VAL A 1 296 ? 10.870 -10.725 21.153 1.00 34.33 317 VAL A CA 1
ATOM 2163 C C . VAL A 1 296 ? 9.479 -10.144 21.312 1.00 35.47 317 VAL A C 1
ATOM 2164 O O . VAL A 1 296 ? 9.032 -9.298 20.466 1.00 29.08 317 VAL A O 1
ATOM 2168 N N . ASN A 1 297 ? 8.823 -10.557 22.408 1.00 30.58 318 ASN A N 1
ATOM 2169 C CA . ASN A 1 297 ? 7.572 -9.959 22.876 1.00 31.87 318 ASN A CA 1
ATOM 2170 C C . ASN A 1 297 ? 7.809 -8.596 23.500 1.00 32.17 3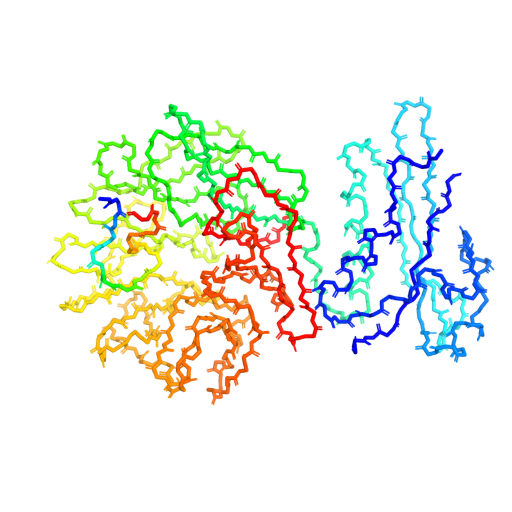18 ASN A C 1
ATOM 2171 O O . ASN A 1 297 ? 8.739 -8.402 24.291 1.00 33.84 318 ASN A O 1
ATOM 2176 N N . ILE A 1 298 ? 6.975 -7.625 23.179 1.00 31.40 319 ILE A N 1
ATOM 2177 C CA . ILE A 1 298 ? 7.181 -6.337 23.798 1.00 34.79 319 ILE A CA 1
ATOM 2178 C C . ILE A 1 298 ? 6.889 -6.334 25.308 1.00 40.41 319 ILE A C 1
ATOM 2179 O O . ILE A 1 298 ? 7.188 -5.349 25.949 1.00 40.10 319 ILE A O 1
ATOM 2184 N N . ASN A 1 299 ? 6.292 -7.421 25.835 1.00 46.31 320 ASN A N 1
ATOM 2185 C CA . ASN A 1 299 ? 5.959 -7.563 27.298 1.00 56.39 320 ASN A CA 1
ATOM 2186 C C . ASN A 1 299 ? 6.928 -8.494 27.998 1.00 60.90 320 ASN A C 1
ATOM 2187 O O . ASN A 1 299 ? 7.915 -8.036 28.568 1.00 58.18 320 ASN A O 1
ATOM 2192 N N . GLY A 1 300 ? 6.682 -9.802 27.917 1.00 73.99 321 GLY A N 1
ATOM 2193 C CA . GLY A 1 300 ? 7.637 -10.779 28.436 1.00 76.62 321 GLY A CA 1
ATOM 2194 C C . GLY A 1 300 ? 8.888 -10.729 27.592 1.00 70.75 321 GLY A C 1
ATOM 2195 O O . GLY A 1 300 ? 8.859 -11.155 26.454 1.00 71.49 321 GLY A O 1
ATOM 2196 N N . GLY A 1 301 ? 9.976 -10.194 28.147 1.00 73.12 322 GLY A N 1
ATOM 2197 C CA . GLY A 1 301 ? 11.191 -9.909 27.377 1.00 72.36 322 GLY A CA 1
ATOM 2198 C C . GLY A 1 301 ? 12.305 -10.934 27.526 1.00 75.15 322 GLY A C 1
ATOM 2199 O O . GLY A 1 301 ? 12.858 -11.096 28.614 1.00 85.37 322 GLY A O 1
ATOM 2200 N N . ALA A 1 302 ? 12.646 -11.606 26.429 1.00 62.88 323 ALA A N 1
ATOM 2201 C CA . ALA A 1 302 ? 13.754 -12.578 26.376 1.00 54.46 323 ALA A CA 1
ATOM 2202 C C . ALA A 1 302 ? 14.024 -12.974 24.896 1.00 46.11 323 ALA A C 1
ATOM 2203 O O . ALA A 1 302 ? 13.311 -13.792 24.370 1.00 40.66 323 ALA A O 1
ATOM 2205 N N . PRO A 1 303 ? 15.032 -12.392 24.222 1.00 37.68 324 PRO A N 1
ATOM 2206 C CA . PRO A 1 303 ? 14.977 -12.553 22.748 1.00 35.61 324 PRO A CA 1
ATOM 2207 C C . PRO A 1 303 ? 15.305 -13.964 22.211 1.00 36.42 324 PRO A C 1
ATOM 2208 O O . PRO A 1 303 ? 16.154 -14.648 22.732 1.00 32.88 324 PRO A O 1
ATOM 2212 N N . GLN A 1 304 ? 14.600 -14.396 21.176 1.00 36.07 325 GLN A N 1
ATOM 2213 C CA . GLN A 1 304 ? 14.888 -15.690 20.539 1.00 34.22 325 GLN A CA 1
ATOM 2214 C C . GLN A 1 304 ? 15.498 -15.481 19.140 1.00 30.32 325 GLN A C 1
ATOM 2215 O O . GLN A 1 304 ? 14.906 -14.790 18.292 1.00 28.18 325 GLN A O 1
ATOM 2221 N N . ARG A 1 305 ? 16.629 -16.131 18.881 1.00 29.53 326 ARG A N 1
ATOM 2222 C CA . ARG A 1 305 ? 17.268 -16.070 17.576 1.00 32.46 326 ARG A CA 1
ATOM 2223 C C . ARG A 1 305 ? 16.451 -16.839 16.591 1.00 30.77 326 ARG A C 1
ATOM 2224 O O . ARG A 1 305 ? 16.001 -17.967 16.885 1.00 30.23 326 ARG A O 1
ATOM 2232 N N . ILE A 1 306 ? 16.185 -16.232 15.436 1.00 25.76 327 ILE A N 1
ATOM 2233 C CA . ILE A 1 306 ? 15.445 -16.909 14.395 1.00 25.41 327 ILE A CA 1
ATOM 2234 C C . ILE A 1 306 ? 16.136 -17.141 13.047 1.00 28.59 327 ILE A C 1
ATOM 2235 O O . ILE A 1 306 ? 15.554 -17.791 12.167 1.00 29.32 327 ILE A O 1
ATOM 2240 N N . THR A 1 307 ? 17.312 -16.558 12.839 1.00 27.39 328 THR A N 1
ATOM 2241 C CA . THR A 1 307 ? 18.037 -16.785 11.554 1.00 27.70 328 THR A CA 1
ATOM 2242 C C . THR A 1 307 ? 19.256 -17.641 11.815 1.00 29.67 328 THR A C 1
ATOM 2243 O O . THR A 1 307 ? 20.139 -17.268 12.637 1.00 33.05 328 THR A O 1
ATOM 2247 N N . TRP A 1 308 ? 19.282 -18.782 11.122 1.00 31.47 329 TRP A N 1
ATOM 2248 C CA . TRP A 1 308 ? 20.364 -19.741 11.250 1.00 35.51 329 TRP A CA 1
ATOM 2249 C C . TRP A 1 308 ? 21.041 -20.106 9.957 1.00 36.84 329 TRP A C 1
ATOM 2250 O O . TRP A 1 308 ? 22.067 -20.761 9.998 1.00 36.15 329 TRP A O 1
ATOM 2261 N N . GLU A 1 309 ? 20.552 -19.633 8.829 1.00 37.83 330 GLU A N 1
ATOM 2262 C CA . GLU A 1 309 ? 21.296 -19.793 7.567 1.00 40.35 330 GLU A CA 1
ATOM 2263 C C . GLU A 1 309 ? 22.349 -18.720 7.287 1.00 40.05 330 GLU A C 1
ATOM 2264 O O . GLU A 1 309 ? 22.338 -17.611 7.797 1.00 46.68 330 GLU A O 1
ATOM 2270 N N . GLY A 1 310 ? 23.294 -19.065 6.446 1.00 38.24 331 GLY A N 1
ATOM 2271 C CA . GLY A 1 310 ? 24.301 -18.110 6.039 1.00 40.62 331 GLY A CA 1
ATOM 2272 C C . GLY A 1 310 ? 25.304 -17.883 7.140 1.00 40.78 331 GLY A C 1
ATOM 2273 O O . GLY A 1 310 ? 25.466 -18.736 8.006 1.00 40.73 331 GLY A O 1
ATOM 2274 N N . SER A 1 311 ? 25.977 -16.728 7.118 1.00 33.73 332 SER A N 1
ATOM 2275 C CA . SER A 1 311 ? 26.808 -16.325 8.241 1.00 35.97 332 SER A CA 1
ATOM 2276 C C . SER A 1 311 ? 26.354 -15.011 8.864 1.00 32.71 332 SER A C 1
ATOM 2277 O O . SER A 1 311 ? 26.859 -14.632 9.924 1.00 25.87 332 SER A O 1
ATOM 2280 N N . GLN A 1 312 ? 25.437 -14.293 8.199 1.00 34.74 333 GLN A N 1
ATOM 2281 C CA . GLN A 1 312 ? 24.942 -13.031 8.723 1.00 33.05 333 GLN A CA 1
ATOM 2282 C C . GLN A 1 312 ? 23.530 -12.737 8.214 1.00 33.78 333 GLN A C 1
ATOM 2283 O O . GLN A 1 312 ? 23.203 -13.035 7.066 1.00 28.94 333 GLN A O 1
ATOM 2289 N N . ASN A 1 313 ? 22.673 -12.167 9.071 1.00 30.35 334 ASN A N 1
ATOM 2290 C CA . ASN A 1 313 ? 21.306 -11.793 8.594 1.00 28.45 334 ASN A CA 1
ATOM 2291 C C . ASN A 1 313 ? 20.803 -10.559 9.338 1.00 27.36 334 ASN A C 1
ATOM 2292 O O . ASN A 1 313 ? 20.999 -10.412 10.551 1.00 30.85 334 ASN A O 1
ATOM 2297 N N . GLN A 1 314 ? 20.173 -9.658 8.630 1.00 26.45 335 GLN A N 1
ATOM 2298 C CA . GLN A 1 314 ? 19.860 -8.367 9.214 1.00 27.21 335 GLN A CA 1
ATOM 2299 C C . GLN A 1 314 ? 18.825 -7.597 8.455 1.00 25.67 335 GLN A C 1
ATOM 2300 O O . GLN A 1 314 ? 18.593 -7.874 7.333 1.00 23.12 335 GLN A O 1
ATOM 2306 N N . ASP A 1 315 ? 18.265 -6.594 9.121 1.00 29.41 336 ASP A N 1
ATOM 2307 C CA . ASP A 1 315 ? 17.362 -5.589 8.582 1.00 28.02 336 ASP A CA 1
ATOM 2308 C C . ASP A 1 315 ? 16.081 -6.155 7.984 1.00 27.36 336 ASP A C 1
ATOM 2309 O O . ASP A 1 315 ? 15.834 -6.044 6.764 1.00 25.07 336 ASP A O 1
ATOM 2314 N N . ALA A 1 316 ? 15.273 -6.773 8.850 1.00 22.85 337 ALA A N 1
ATOM 2315 C CA . ALA A 1 316 ? 14.175 -7.624 8.370 1.00 23.10 337 ALA A CA 1
ATOM 2316 C C . ALA A 1 316 ? 12.883 -6.870 8.235 1.00 21.75 337 ALA A C 1
ATOM 2317 O O . ALA A 1 316 ? 12.723 -5.820 8.825 1.00 23.98 337 ALA A O 1
ATOM 2319 N N . ASP A 1 317 ? 12.002 -7.378 7.395 1.00 22.70 338 ASP A N 1
ATOM 2320 C CA . ASP A 1 317 ? 10.626 -6.873 7.263 1.00 24.44 338 ASP A CA 1
ATOM 2321 C C . ASP A 1 317 ? 9.690 -8.075 7.213 1.00 26.26 338 ASP A C 1
ATOM 2322 O O . ASP A 1 317 ? 9.834 -8.915 6.343 1.00 25.46 338 ASP A O 1
ATOM 2327 N N . VAL A 1 318 ? 8.752 -8.195 8.152 1.00 28.21 339 VAL A N 1
ATOM 2328 C CA . VAL A 1 318 ? 7.925 -9.383 8.240 1.00 28.00 339 VAL A CA 1
ATOM 2329 C C . VAL A 1 318 ? 6.716 -9.118 7.333 1.00 27.57 339 VAL A C 1
ATOM 2330 O O . VAL A 1 318 ? 6.140 -8.016 7.329 1.00 23.67 339 VAL A O 1
ATOM 2334 N N . SER A 1 319 ? 6.262 -10.128 6.614 1.00 26.80 340 SER A N 1
ATOM 2335 C CA . SER A 1 319 ? 5.094 -9.945 5.775 1.00 27.99 340 SER A CA 1
ATOM 2336 C C . SER A 1 319 ? 3.839 -9.698 6.594 1.00 29.68 340 SER A C 1
ATOM 2337 O O . SER A 1 319 ? 3.779 -9.984 7.806 1.00 29.17 340 SER A O 1
ATOM 2340 N N . SER A 1 320 ? 2.815 -9.224 5.914 1.00 31.13 341 SER A N 1
ATOM 2341 C CA . SER A 1 320 ? 1.608 -8.787 6.606 1.00 34.24 341 SER A CA 1
ATOM 2342 C C . SER A 1 320 ? 0.772 -9.941 7.089 1.00 32.68 341 SER A C 1
ATOM 2343 O O . SER A 1 320 ? -0.028 -9.750 7.999 1.00 38.28 341 SER A O 1
ATOM 2346 N N . ASP A 1 321 ? 0.971 -11.133 6.509 1.00 40.12 342 ASP A N 1
ATOM 2347 C CA . ASP A 1 321 ? 0.370 -12.402 6.983 1.00 38.36 342 ASP A CA 1
ATOM 2348 C C . ASP A 1 321 ? 1.207 -13.185 7.981 1.00 39.16 342 ASP A C 1
ATOM 2349 O O . ASP A 1 321 ? 0.771 -14.243 8.419 1.00 33.42 342 ASP A O 1
ATOM 2354 N N . GLY A 1 322 ? 2.414 -12.717 8.296 1.00 33.53 343 GLY A N 1
ATOM 2355 C CA . GLY A 1 322 ? 3.304 -13.378 9.264 1.00 37.35 343 GLY A CA 1
ATOM 2356 C C . GLY A 1 322 ? 3.952 -14.680 8.785 1.00 34.88 343 GLY A C 1
ATOM 2357 O O . GLY A 1 322 ? 4.651 -15.343 9.531 1.00 35.07 343 GLY A O 1
ATOM 2358 N N . LYS A 1 323 ? 3.719 -15.052 7.553 1.00 31.76 344 LYS A N 1
ATOM 2359 C CA . LYS A 1 323 ? 4.288 -16.283 7.022 1.00 34.95 344 LYS A CA 1
ATOM 2360 C C . LYS A 1 323 ? 5.772 -16.235 6.620 1.00 31.62 344 LYS A C 1
ATOM 2361 O O . LYS A 1 323 ? 6.445 -17.299 6.646 1.00 30.40 344 LYS A O 1
ATOM 2367 N N . PHE A 1 324 ? 6.268 -15.062 6.211 1.00 26.73 345 PHE A N 1
ATOM 2368 C CA . PHE A 1 324 ? 7.693 -14.912 5.909 1.00 27.13 345 PHE A CA 1
ATOM 2369 C C . PHE A 1 324 ? 8.213 -13.539 6.259 1.00 24.98 345 PHE A C 1
ATOM 2370 O O . PHE A 1 324 ? 7.462 -12.647 6.651 1.00 25.68 345 PHE A O 1
ATOM 2378 N N . MET A 1 325 ? 9.526 -13.396 6.154 1.00 23.36 346 MET A N 1
ATOM 2379 C CA . MET A 1 325 ? 10.173 -12.096 6.196 1.00 22.00 346 MET A CA 1
ATOM 2380 C C . MET A 1 325 ? 11.203 -11.990 5.111 1.00 24.64 346 MET A C 1
ATOM 2381 O O . MET A 1 325 ? 11.652 -13.023 4.553 1.00 22.87 346 MET A O 1
ATOM 2386 N N . VAL A 1 326 ? 11.532 -10.748 4.768 1.00 23.64 347 VAL A N 1
ATOM 2387 C CA . VAL A 1 326 ? 12.692 -10.451 3.930 1.00 25.07 347 VAL A CA 1
ATOM 2388 C C . VAL A 1 326 ? 13.751 -9.757 4.779 1.00 23.14 347 VAL A C 1
ATOM 2389 O O . VAL A 1 326 ? 13.438 -9.147 5.830 1.00 24.29 347 VAL A O 1
ATOM 2393 N N . MET A 1 327 ? 14.983 -9.828 4.299 1.00 20.84 348 MET A N 1
ATOM 2394 C CA . MET A 1 327 ? 16.147 -9.381 5.028 1.00 23.86 348 MET A CA 1
ATOM 2395 C C . MET A 1 327 ? 17.370 -9.349 4.135 1.00 24.83 348 MET A C 1
ATOM 2396 O O . MET A 1 327 ? 17.300 -9.752 2.941 1.00 23.28 348 MET A O 1
ATOM 2401 N N . VAL A 1 328 ? 18.472 -8.864 4.713 1.00 23.67 349 VAL A N 1
ATOM 2402 C CA . VAL A 1 328 ? 19.738 -8.852 4.009 1.00 26.34 349 VAL A CA 1
ATOM 2403 C C . VAL A 1 328 ? 20.508 -10.029 4.567 1.00 27.37 349 VAL A C 1
ATOM 2404 O O . VAL A 1 328 ? 20.872 -10.050 5.739 1.00 27.58 349 VAL A O 1
ATOM 2408 N N . SER A 1 329 ? 20.778 -11.009 3.712 1.00 32.57 350 SER A N 1
ATOM 2409 C CA . SER A 1 329 ? 21.424 -12.248 4.123 1.00 31.63 350 SER A CA 1
ATOM 2410 C C . SER A 1 329 ? 22.808 -12.426 3.422 1.00 33.63 350 SER A C 1
ATOM 2411 O O . SER A 1 329 ? 23.010 -12.081 2.237 1.00 30.91 350 SER A O 1
ATOM 2414 N N . SER A 1 330 ? 23.759 -12.930 4.203 1.00 32.28 351 SER A N 1
ATOM 2415 C CA . SER A 1 330 ? 25.140 -13.201 3.732 1.00 37.82 351 SER A CA 1
ATOM 2416 C C . SER A 1 330 ? 25.417 -14.669 3.837 1.00 37.41 351 SER A C 1
ATOM 2417 O O . SER A 1 330 ? 25.299 -15.232 4.916 1.00 39.57 351 SER A O 1
ATOM 2420 N N . ASN A 1 331 ? 25.704 -15.313 2.728 1.00 47.47 352 ASN A N 1
ATOM 2421 C CA . ASN A 1 331 ? 26.238 -16.662 2.773 1.00 57.91 352 ASN A CA 1
ATOM 2422 C C . ASN A 1 331 ? 27.439 -16.751 1.840 1.00 69.46 352 ASN A C 1
ATOM 2423 O O . ASN A 1 331 ? 27.306 -16.658 0.599 1.00 65.70 352 ASN A O 1
ATOM 2428 N N . GLY A 1 332 ? 28.615 -16.893 2.455 1.00 70.57 353 GLY A N 1
ATOM 2429 C CA . GLY A 1 332 ? 29.859 -17.006 1.711 1.00 72.92 353 GLY A CA 1
ATOM 2430 C C . GLY A 1 332 ? 30.083 -15.772 0.870 1.00 69.86 353 GLY A C 1
ATOM 2431 O O . GLY A 1 332 ? 30.039 -15.823 -0.364 1.00 79.39 353 GLY A O 1
ATOM 2432 N N . GLY A 1 333 ? 30.248 -14.648 1.549 1.00 66.31 354 GLY A N 1
ATOM 2433 C CA . GLY A 1 333 ? 30.707 -13.440 0.921 1.00 65.88 354 GLY A CA 1
ATOM 2434 C C . GLY A 1 333 ? 29.642 -12.580 0.297 1.00 62.97 354 GLY A C 1
ATOM 2435 O O . GLY A 1 333 ? 29.764 -11.367 0.327 1.00 72.18 354 GLY A O 1
ATOM 2436 N N . GLN A 1 334 ? 28.604 -13.174 -0.286 1.00 62.06 355 GLN A N 1
ATOM 2437 C CA A GLN A 1 334 ? 27.567 -12.404 -1.003 0.50 58.65 355 GLN A CA 1
ATOM 2438 C CA B GLN A 1 334 ? 27.585 -12.372 -0.993 0.50 58.78 355 GLN A CA 1
ATOM 2439 C C . GLN A 1 334 ? 26.454 -11.928 -0.056 1.00 52.90 355 GLN A C 1
ATOM 2440 O O . GLN A 1 334 ? 25.788 -12.772 0.580 1.00 48.43 355 GLN A O 1
ATOM 2451 N N . GLN A 1 335 ? 26.252 -10.604 0.043 1.00 46.37 356 GLN A N 1
ATOM 2452 C CA A GLN A 1 335 ? 25.084 -10.033 0.758 0.60 41.15 356 GLN A CA 1
ATOM 2453 C CA B GLN A 1 335 ? 25.106 -10.046 0.760 0.40 40.61 356 GLN A CA 1
ATOM 2454 C C . GLN A 1 335 ? 24.011 -9.784 -0.280 1.00 38.93 356 GLN A C 1
ATOM 2455 O O . GLN A 1 335 ? 24.265 -9.136 -1.276 1.00 35.55 356 GLN A O 1
ATOM 2466 N N . HIS A 1 336 ? 22.800 -10.313 -0.068 1.00 33.94 357 HIS A N 1
ATOM 2467 C CA . HIS A 1 336 ? 21.692 -10.083 -1.017 1.00 29.58 357 HIS A CA 1
ATOM 2468 C C . HIS A 1 336 ? 20.349 -10.002 -0.251 1.00 28.67 357 HIS A C 1
ATOM 2469 O O . HIS A 1 336 ? 20.302 -10.375 0.922 1.00 27.74 357 HIS A O 1
ATOM 2476 N N . ILE A 1 337 ? 19.295 -9.483 -0.885 1.00 26.19 358 ILE A N 1
ATOM 2477 C CA . ILE A 1 337 ? 17.958 -9.570 -0.317 1.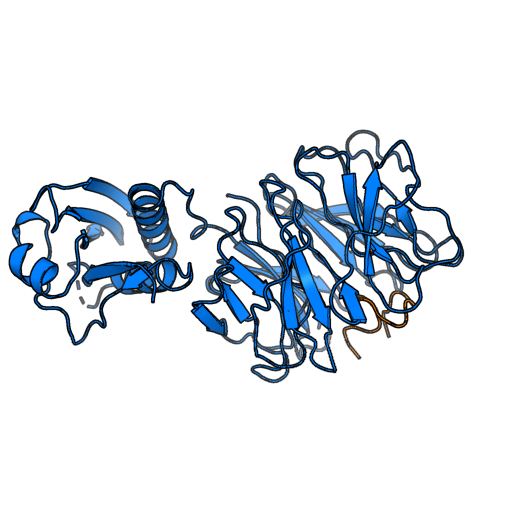00 23.62 358 ILE A CA 1
ATOM 2478 C C . ILE A 1 337 ? 17.536 -11.051 -0.317 1.00 25.71 358 ILE A C 1
ATOM 2479 O O . ILE A 1 337 ? 17.613 -11.760 -1.355 1.00 24.87 358 ILE A O 1
ATOM 2484 N N . ALA A 1 338 ? 17.152 -11.570 0.845 1.00 25.33 359 ALA A N 1
ATOM 2485 C CA . ALA A 1 338 ? 16.641 -12.932 0.875 1.00 25.51 359 ALA A CA 1
ATOM 2486 C C . ALA A 1 338 ? 15.249 -12.985 1.583 1.00 27.17 359 ALA A C 1
ATOM 2487 O O . ALA A 1 338 ? 14.877 -12.069 2.334 1.00 25.65 359 ALA A O 1
ATOM 2489 N N . LYS A 1 339 ? 14.543 -14.080 1.384 1.00 26.35 360 LYS A N 1
ATOM 2490 C CA . LYS A 1 339 ? 13.221 -14.352 1.972 1.00 28.20 360 LYS A CA 1
ATOM 2491 C C . LYS A 1 339 ? 13.334 -15.611 2.822 1.00 30.50 360 LYS A C 1
ATOM 2492 O O . LYS A 1 339 ? 13.838 -16.624 2.285 1.00 31.62 360 LYS A O 1
ATOM 2498 N N . GLN A 1 340 ? 12.874 -15.566 4.099 1.00 25.26 361 GLN A N 1
ATOM 2499 C CA . GLN A 1 340 ? 12.882 -16.718 5.038 1.00 25.25 361 GLN A CA 1
ATOM 2500 C C . GLN A 1 340 ? 11.450 -17.075 5.460 1.00 28.26 361 GLN A C 1
ATOM 2501 O O . GLN A 1 340 ? 10.689 -16.150 5.804 1.00 27.14 361 GLN A O 1
ATOM 2507 N N . ASP A 1 341 ? 11.047 -18.332 5.230 1.00 31.21 362 ASP A N 1
ATOM 2508 C CA A ASP A 1 341 ? 9.763 -18.865 5.723 0.50 30.57 362 ASP A CA 1
ATOM 2509 C CA B ASP A 1 341 ? 9.748 -18.839 5.700 0.50 34.12 362 ASP A CA 1
ATOM 2510 C C . ASP A 1 341 ? 9.863 -18.915 7.208 1.00 34.15 362 ASP A C 1
ATOM 2511 O O . ASP A 1 341 ? 10.793 -19.529 7.750 1.00 37.06 362 ASP A O 1
ATOM 2520 N N . LEU A 1 342 ? 8.923 -18.287 7.896 1.00 33.87 363 LEU A N 1
ATOM 2521 C CA . LEU A 1 342 ? 9.052 -18.184 9.330 1.00 32.86 363 LEU A CA 1
ATOM 2522 C C . LEU A 1 342 ? 8.661 -19.470 10.076 1.00 41.01 363 LEU A C 1
ATOM 2523 O O . LEU A 1 342 ? 9.044 -19.639 11.228 1.00 42.30 363 LEU A O 1
ATOM 2528 N N . ALA A 1 343 ? 7.941 -20.360 9.416 1.00 41.88 364 ALA A N 1
ATOM 2529 C CA . ALA A 1 343 ? 7.599 -21.655 10.012 1.00 48.95 364 ALA A CA 1
ATOM 2530 C C . ALA A 1 343 ? 8.460 -22.849 9.551 1.00 51.80 364 ALA A C 1
ATOM 2531 O O . ALA A 1 343 ? 8.081 -23.979 9.853 1.00 56.99 364 ALA A O 1
ATOM 2533 N N . THR A 1 344 ? 9.574 -22.615 8.827 1.00 44.42 365 THR A N 1
ATOM 2534 C CA A THR A 1 344 ? 10.472 -23.695 8.321 0.50 39.02 365 THR A CA 1
ATOM 2535 C CA B THR A 1 344 ? 10.447 -23.697 8.377 0.50 42.22 365 THR A CA 1
ATOM 2536 C C . THR A 1 344 ? 11.947 -23.350 8.449 1.00 41.63 365 THR A C 1
ATOM 2537 O O . THR A 1 344 ? 12.811 -24.234 8.523 1.00 40.39 365 THR A O 1
ATOM 2544 N N . GLY A 1 345 ? 12.274 -22.069 8.443 1.00 34.48 366 GLY A N 1
ATOM 2545 C CA . GLY A 1 345 ? 13.674 -21.676 8.377 1.00 37.14 366 GLY A CA 1
ATOM 2546 C C . GLY A 1 345 ? 14.245 -21.675 6.966 1.00 36.45 366 GLY A C 1
ATOM 2547 O O . GLY A 1 345 ? 15.366 -21.246 6.787 1.00 39.75 366 GLY A O 1
ATOM 2548 N N . GLY A 1 346 ? 13.460 -22.121 5.976 1.00 32.88 367 GLY A N 1
ATOM 2549 C CA . GLY A 1 346 ? 13.843 -22.113 4.586 1.00 32.75 367 GLY A CA 1
ATOM 2550 C C . GLY A 1 346 ? 14.133 -20.737 3.997 1.00 35.84 367 GLY A C 1
ATOM 2551 O O . GLY A 1 346 ? 13.258 -19.851 4.028 1.00 35.26 367 GLY A O 1
ATOM 2552 N N . VAL A 1 347 ? 15.342 -20.564 3.442 1.00 30.90 368 VAL A N 1
ATOM 2553 C CA . VAL A 1 347 ? 15.792 -19.277 2.898 1.00 35.17 368 VAL A CA 1
ATOM 2554 C C . VAL A 1 347 ? 15.896 -19.303 1.358 1.00 32.06 368 VAL A C 1
ATOM 2555 O O . VAL A 1 347 ? 16.456 -20.223 0.811 1.00 28.40 368 VAL A O 1
ATOM 2559 N N . GLN A 1 348 ? 15.327 -18.329 0.660 1.00 29.91 369 GLN A N 1
ATOM 2560 C CA . GLN A 1 348 ? 15.536 -18.152 -0.793 1.00 28.66 369 GLN A CA 1
ATOM 2561 C C . GLN A 1 348 ? 16.138 -16.765 -1.074 1.00 29.81 369 GLN A C 1
ATOM 2562 O O . GLN A 1 348 ? 15.558 -15.699 -0.705 1.00 26.83 369 GLN A O 1
ATOM 2568 N N . VAL A 1 349 ? 17.249 -16.759 -1.795 1.00 24.84 370 VAL A N 1
ATOM 2569 C CA . VAL A 1 349 ? 17.888 -15.524 -2.198 1.00 28.67 370 VAL A CA 1
ATOM 2570 C C . VAL A 1 349 ? 17.077 -14.860 -3.309 1.00 29.72 370 VAL A C 1
ATOM 2571 O O . VAL A 1 349 ? 16.827 -15.510 -4.278 1.00 31.32 370 VAL A O 1
ATOM 2575 N N . LEU A 1 350 ? 16.705 -13.558 -3.212 1.00 27.00 371 LEU A N 1
ATOM 2576 C CA . LEU A 1 350 ? 15.913 -12.915 -4.240 1.00 29.02 371 LEU A CA 1
ATOM 2577 C C . LEU A 1 350 ? 16.691 -12.009 -5.234 1.00 32.65 371 LEU A C 1
ATOM 2578 O O . LEU A 1 350 ? 16.463 -12.045 -6.445 1.00 31.54 371 LEU A O 1
ATOM 2583 N N . SER A 1 351 ? 17.581 -11.176 -4.716 1.00 33.34 372 SER A N 1
ATOM 2584 C CA . SER A 1 351 ? 18.287 -10.189 -5.532 1.00 33.37 372 SER A CA 1
ATOM 2585 C C . SER A 1 351 ? 19.665 -10.682 -5.950 1.00 34.02 372 SER A C 1
ATOM 2586 O O . SER A 1 351 ? 20.282 -11.512 -5.268 1.00 30.78 372 SER A O 1
ATOM 2589 N N . SER A 1 352 ? 20.158 -10.135 -7.053 1.00 39.56 373 SER A N 1
ATOM 2590 C CA . SER A 1 352 ? 21.502 -10.463 -7.567 1.00 39.95 373 SER A CA 1
ATOM 2591 C C . SER A 1 352 ? 22.385 -9.219 -7.862 1.00 44.01 373 SER A C 1
ATOM 2592 O O . SER A 1 352 ? 23.484 -9.374 -8.397 1.00 45.63 373 SER A O 1
ATOM 2595 N N . THR A 1 353 ? 21.905 -8.016 -7.488 1.00 41.93 374 THR A N 1
ATOM 2596 C CA . THR A 1 353 ? 22.631 -6.732 -7.627 1.00 36.14 374 THR A CA 1
ATOM 2597 C C . THR A 1 353 ? 23.745 -6.608 -6.546 1.00 35.45 374 THR A C 1
ATOM 2598 O O . THR A 1 353 ? 23.970 -7.553 -5.778 1.00 31.11 374 THR A O 1
ATOM 2602 N N . PHE A 1 354 ? 24.479 -5.489 -6.534 1.00 32.89 375 PHE A N 1
ATOM 2603 C CA . PHE A 1 354 ? 25.580 -5.264 -5.552 1.00 34.25 375 PHE A CA 1
ATOM 2604 C C . PHE A 1 354 ? 25.131 -4.280 -4.490 1.00 31.25 375 PHE A C 1
ATOM 2605 O O . PHE A 1 354 ? 24.359 -3.367 -4.775 1.00 30.32 375 PHE A O 1
ATOM 2613 N N . LEU A 1 355 ? 25.738 -4.415 -3.304 1.00 30.24 376 LEU A N 1
ATOM 2614 C CA . LEU A 1 355 ? 25.483 -3.635 -2.115 1.00 31.83 376 LEU A CA 1
ATOM 2615 C C . LEU A 1 355 ? 23.998 -3.535 -1.767 1.00 30.95 376 LEU A C 1
ATOM 2616 O O . LEU A 1 355 ? 23.505 -2.464 -1.429 1.00 32.76 376 LEU A O 1
ATOM 2621 N N . ASP A 1 356 ? 23.319 -4.672 -1.797 1.00 29.51 377 ASP A N 1
ATOM 2622 C CA . ASP A 1 356 ? 21.868 -4.774 -1.501 1.00 32.72 377 ASP A CA 1
ATOM 2623 C C . ASP A 1 356 ? 21.551 -4.418 -0.033 1.00 31.91 377 ASP A C 1
ATOM 2624 O O . ASP A 1 356 ? 22.200 -4.914 0.873 1.00 30.61 377 ASP A O 1
ATOM 2629 N N . GLU A 1 357 ? 20.617 -3.496 0.189 1.00 30.73 378 GLU A N 1
ATOM 2630 C CA . GLU A 1 357 ? 20.359 -2.990 1.556 1.00 32.31 378 GLU A CA 1
ATOM 2631 C C . GLU A 1 357 ? 18.889 -2.651 1.735 1.00 27.79 378 GLU A C 1
ATOM 2632 O O . GLU A 1 357 ? 18.198 -2.370 0.761 1.00 28.13 378 GLU A O 1
ATOM 2638 N N . THR A 1 358 ? 18.471 -2.568 2.987 1.00 23.88 379 THR A N 1
ATOM 2639 C CA . THR A 1 358 ? 17.176 -2.008 3.408 1.00 24.45 379 THR A CA 1
ATOM 2640 C C . THR A 1 358 ? 15.953 -2.431 2.565 1.00 23.76 379 THR A C 1
ATOM 2641 O O . THR A 1 358 ? 15.342 -1.601 1.920 1.00 25.99 379 THR A O 1
ATOM 2645 N N . PRO A 1 359 ? 15.554 -3.713 2.630 1.00 23.99 380 PRO A N 1
ATOM 2646 C CA . PRO A 1 359 ? 14.345 -4.135 1.925 1.00 27.13 380 PRO A CA 1
ATOM 2647 C C . PRO A 1 359 ? 13.038 -3.734 2.603 1.00 26.59 380 PRO A C 1
ATOM 2648 O O . PRO A 1 359 ? 12.998 -3.698 3.803 1.00 24.09 380 PRO A O 1
ATOM 2652 N N . SER A 1 360 ? 11.952 -3.562 1.834 1.00 25.57 381 SER A N 1
ATOM 2653 C CA . SER A 1 360 ? 10.633 -3.274 2.418 1.00 25.76 381 SER A CA 1
ATOM 2654 C C . SER A 1 360 ? 9.600 -3.938 1.556 1.00 23.71 381 SER A C 1
ATOM 2655 O O . SER A 1 360 ? 9.673 -3.794 0.326 1.00 21.35 381 SER A O 1
ATOM 2658 N N . LEU A 1 361 ? 8.623 -4.604 2.172 1.00 23.96 382 LEU A N 1
ATOM 2659 C CA . LEU A 1 361 ? 7.663 -5.435 1.424 1.00 22.07 382 LEU A CA 1
ATOM 2660 C C . LEU A 1 361 ? 6.404 -4.672 1.048 1.00 21.70 382 LEU A C 1
ATOM 2661 O O . LEU A 1 361 ? 5.890 -3.864 1.863 1.00 18.77 382 LEU A O 1
ATOM 2666 N N . ALA A 1 362 ? 5.875 -4.923 -0.168 1.00 20.31 383 ALA A N 1
ATOM 2667 C CA . ALA A 1 362 ? 4.556 -4.414 -0.525 1.00 20.46 383 ALA A CA 1
ATOM 2668 C C . ALA A 1 362 ? 3.498 -5.004 0.471 1.00 20.22 383 ALA A C 1
ATOM 2669 O O . ALA A 1 362 ? 3.705 -6.100 1.046 1.00 20.05 383 ALA A O 1
ATOM 2671 N N . PRO A 1 363 ? 2.380 -4.305 0.643 1.00 22.10 384 PRO A N 1
ATOM 2672 C CA . PRO A 1 363 ? 1.338 -4.749 1.600 1.00 23.19 384 PRO A CA 1
ATOM 2673 C C . PRO A 1 363 ? 0.676 -6.084 1.252 1.00 24.75 384 PRO A C 1
ATOM 2674 O O . PRO A 1 363 ? 0.130 -6.750 2.140 1.00 24.67 384 PRO A O 1
ATOM 2678 N N . ASN A 1 364 ? 0.822 -6.559 0.020 1.00 24.25 385 ASN A N 1
ATOM 2679 C CA . ASN A 1 364 ? 0.321 -7.897 -0.337 1.00 24.40 385 ASN A CA 1
ATOM 2680 C C . ASN A 1 364 ? 1.447 -8.927 -0.406 1.00 25.17 385 ASN A C 1
ATOM 2681 O O . ASN A 1 364 ? 1.200 -10.064 -0.785 1.00 23.26 385 ASN A O 1
ATOM 2686 N N . GLY A 1 365 ? 2.652 -8.563 0.058 1.00 23.55 386 GLY A N 1
ATOM 2687 C CA . GLY A 1 365 ? 3.750 -9.511 0.114 1.00 24.09 386 GLY A CA 1
ATOM 2688 C C . GLY A 1 365 ? 4.344 -9.985 -1.240 1.00 22.80 386 GLY A C 1
ATOM 2689 O O . GLY A 1 365 ? 5.149 -10.905 -1.220 1.00 23.37 386 GLY A O 1
ATOM 2690 N N . THR A 1 366 ? 3.976 -9.386 -2.381 1.00 24.01 387 THR A N 1
ATOM 2691 C CA . THR A 1 366 ? 4.361 -9.914 -3.721 1.00 24.78 387 THR A CA 1
ATOM 2692 C C . THR A 1 366 ? 5.605 -9.240 -4.300 1.00 24.94 387 THR A C 1
ATOM 2693 O O . THR A 1 366 ? 6.166 -9.802 -5.202 1.00 22.51 387 THR A O 1
ATOM 2697 N N . MET A 1 367 ? 5.973 -8.051 -3.789 1.00 22.78 388 MET A N 1
ATOM 2698 C CA . MET A 1 367 ? 7.147 -7.261 -4.266 1.00 23.39 388 MET A CA 1
ATOM 2699 C C . MET A 1 367 ? 7.954 -6.679 -3.088 1.00 24.92 388 MET A C 1
ATOM 2700 O O . MET A 1 367 ? 7.407 -6.469 -1.966 1.00 21.75 388 MET A O 1
ATOM 2705 N N . VAL A 1 368 ? 9.271 -6.548 -3.322 1.00 24.42 389 VAL A N 1
ATOM 2706 C CA . VAL A 1 368 ? 10.263 -5.969 -2.388 1.00 23.12 389 VAL A CA 1
ATOM 2707 C C . VAL A 1 368 ? 10.926 -4.753 -3.069 1.00 22.08 389 VAL A C 1
ATOM 2708 O O . VAL A 1 368 ? 11.330 -4.792 -4.255 1.00 25.30 389 VAL A O 1
ATOM 2712 N N . ILE A 1 369 ? 10.962 -3.633 -2.355 1.00 23.08 390 ILE A N 1
ATOM 2713 C CA . ILE A 1 369 ? 11.749 -2.512 -2.784 1.00 23.60 390 ILE A CA 1
ATOM 2714 C C . ILE A 1 369 ? 12.976 -2.441 -1.861 1.00 24.09 390 ILE A C 1
ATOM 2715 O O . ILE A 1 369 ? 12.894 -2.699 -0.656 1.00 19.73 390 ILE A O 1
ATOM 2720 N N . TYR A 1 370 ? 14.118 -2.137 -2.459 1.00 25.06 391 TYR A N 1
ATOM 2721 C CA . TYR A 1 370 ? 15.370 -2.106 -1.747 1.00 24.94 391 TYR A CA 1
ATOM 2722 C C . TYR A 1 370 ? 16.389 -1.160 -2.477 1.00 29.06 391 TYR A C 1
ATOM 2723 O O . TYR A 1 370 ? 16.168 -0.732 -3.631 1.00 26.95 391 TYR A O 1
ATOM 2732 N N . SER A 1 371 ? 17.506 -0.862 -1.802 1.00 26.84 392 SER A N 1
ATOM 2733 C CA . SER A 1 371 ? 18.561 -0.046 -2.381 1.00 29.10 392 SER A CA 1
ATOM 2734 C C . SER A 1 371 ? 19.810 -0.892 -2.785 1.00 27.25 392 SER A C 1
ATOM 2735 O O . SER A 1 371 ? 20.108 -1.918 -2.171 1.00 29.13 392 SER A O 1
ATOM 2738 N N . SER A 1 372 ? 20.505 -0.463 -3.845 1.00 24.52 393 SER A N 1
ATOM 2739 C CA . SER A 1 372 ? 21.679 -1.156 -4.397 1.00 25.04 393 SER A CA 1
ATOM 2740 C C . SER A 1 372 ? 22.693 -0.132 -5.021 1.00 28.11 393 SER A C 1
ATOM 2741 O O . SER A 1 372 ? 22.407 1.064 -5.001 1.00 26.97 393 SER A O 1
ATOM 2744 N N . SER A 1 373 ? 23.801 -0.647 -5.612 1.00 37.07 394 SER A N 1
ATOM 2745 C CA . SER A 1 373 ? 24.784 0.108 -6.482 1.00 33.75 394 SER A CA 1
ATOM 2746 C C . SER A 1 373 ? 24.319 0.524 -7.875 1.00 37.24 394 SER A C 1
ATOM 2747 O O . SER A 1 373 ? 24.965 1.398 -8.535 1.00 33.50 394 SER A O 1
ATOM 2750 N N . GLN A 1 374 ? 23.191 -0.043 -8.340 1.00 34.72 395 GLN A N 1
ATOM 2751 C CA . GLN A 1 374 ? 22.615 0.407 -9.618 1.00 35.49 395 GLN A CA 1
ATOM 2752 C C . GLN A 1 374 ? 22.629 1.958 -9.585 1.00 38.58 395 GLN A C 1
ATOM 2753 O O . GLN A 1 374 ? 22.245 2.570 -8.556 1.00 37.23 395 GLN A O 1
ATOM 2759 N N . GLY A 1 375 ? 23.117 2.578 -10.671 1.00 37.67 396 GLY A N 1
ATOM 2760 C CA . GLY A 1 375 ? 23.145 4.029 -10.796 1.00 38.64 396 GLY A CA 1
ATOM 2761 C C . GLY A 1 375 ? 24.062 4.685 -9.751 1.00 37.29 396 GLY A C 1
ATOM 2762 O O . GLY A 1 375 ? 23.897 5.888 -9.491 1.00 37.00 396 GLY A O 1
ATOM 2763 N N . MET A 1 376 ? 24.998 3.916 -9.156 1.00 36.52 397 MET A N 1
ATOM 2764 C CA A MET A 1 376 ? 25.915 4.451 -8.118 0.60 39.66 397 MET A CA 1
ATOM 2765 C CA B MET A 1 376 ? 25.889 4.416 -8.097 0.40 40.69 397 MET A CA 1
ATOM 2766 C C . MET A 1 376 ? 25.161 5.081 -6.912 1.00 41.71 397 MET A C 1
ATOM 2767 O O . MET A 1 376 ? 25.601 6.127 -6.385 1.00 45.50 397 MET A O 1
ATOM 2776 N N . GLY A 1 377 ? 24.043 4.476 -6.489 1.00 41.06 398 GLY A N 1
ATOM 2777 C CA . GLY A 1 377 ? 23.249 4.953 -5.334 1.00 37.17 398 GLY A CA 1
ATOM 2778 C C . GLY A 1 377 ? 21.975 5.668 -5.713 1.00 40.05 398 GLY A C 1
ATOM 2779 O O . GLY A 1 377 ? 21.097 5.833 -4.884 1.00 33.80 398 GLY A O 1
ATOM 2780 N N . SER A 1 378 ? 21.846 6.070 -6.989 1.00 41.46 399 SER A N 1
ATOM 2781 C CA . SER A 1 378 ? 20.771 6.984 -7.432 1.00 41.69 399 SER A CA 1
ATOM 2782 C C . SER A 1 378 ? 19.457 6.289 -7.834 1.00 45.25 399 SER A C 1
ATOM 2783 O O . SER A 1 378 ? 18.501 6.976 -8.260 1.00 45.54 399 SER A O 1
ATOM 2786 N N . VAL A 1 379 ? 19.419 4.951 -7.686 1.00 43.21 400 VAL A N 1
ATOM 2787 C CA . VAL A 1 379 ? 18.317 4.093 -8.133 1.00 40.80 400 VAL A CA 1
ATOM 2788 C C . VAL A 1 379 ? 17.868 3.143 -6.984 1.00 38.90 400 VAL A C 1
ATOM 2789 O O . VAL A 1 379 ? 18.657 2.634 -6.239 1.00 39.54 400 VAL A O 1
ATOM 2793 N N . LEU A 1 380 ? 16.557 2.998 -6.827 1.00 35.91 401 LEU A N 1
ATOM 2794 C CA . LEU A 1 380 ? 15.950 1.951 -6.031 1.00 29.60 401 LEU A CA 1
ATOM 2795 C C . LEU A 1 380 ? 15.675 0.841 -7.035 1.00 28.37 401 LEU A C 1
ATOM 2796 O O . LEU A 1 380 ? 15.548 1.084 -8.239 1.00 27.75 401 LEU A O 1
ATOM 2801 N N . ASN A 1 381 ? 15.535 -0.364 -6.515 1.00 28.34 402 ASN A N 1
ATOM 2802 C CA . ASN A 1 381 ? 15.211 -1.580 -7.277 1.00 30.41 402 ASN A CA 1
ATOM 2803 C C . ASN A 1 381 ? 14.008 -2.301 -6.661 1.00 29.12 402 ASN A C 1
ATOM 2804 O O . ASN A 1 381 ? 13.808 -2.229 -5.430 1.00 24.74 402 ASN A O 1
ATOM 2809 N N . LEU A 1 382 ? 13.239 -2.964 -7.544 1.00 28.05 403 LEU A N 1
ATOM 2810 C CA . LEU A 1 382 ? 12.177 -3.866 -7.246 1.00 28.88 403 LEU A CA 1
ATOM 2811 C C . LEU A 1 382 ? 12.611 -5.303 -7.540 1.00 27.89 403 LEU A C 1
ATOM 2812 O O . LEU A 1 382 ? 13.295 -5.541 -8.530 1.00 30.06 403 LEU A O 1
ATOM 2817 N N . VAL A 1 383 ? 12.199 -6.226 -6.689 1.00 23.91 404 VAL A N 1
ATOM 2818 C CA . VAL A 1 383 ? 12.273 -7.667 -6.952 1.00 24.66 404 VAL A CA 1
ATOM 2819 C C . VAL A 1 383 ? 11.000 -8.333 -6.497 1.00 27.47 404 VAL A C 1
ATOM 2820 O O . VAL A 1 383 ? 10.515 -8.037 -5.409 1.00 24.94 404 VAL A O 1
ATOM 2824 N N . SER A 1 384 ? 10.426 -9.212 -7.335 1.00 24.90 405 SER A N 1
ATOM 2825 C CA . SER A 1 384 ? 9.244 -9.934 -6.920 1.00 25.48 405 SER A CA 1
ATOM 2826 C C . SER A 1 384 ? 9.679 -10.971 -5.903 1.00 24.84 405 SER A C 1
ATOM 2827 O O . SER A 1 384 ? 10.770 -11.477 -5.944 1.00 25.33 405 SER A O 1
ATOM 2830 N N . THR A 1 385 ? 8.810 -11.261 -4.948 1.00 24.85 406 THR A N 1
ATOM 2831 C CA . THR A 1 385 ? 9.188 -12.130 -3.878 1.00 25.41 406 THR A CA 1
ATOM 2832 C C . THR A 1 385 ? 9.179 -13.577 -4.314 1.00 28.31 406 THR A C 1
ATOM 2833 O O . THR A 1 385 ? 9.662 -14.399 -3.566 1.00 25.59 406 THR A O 1
ATOM 2837 N N . ASP A 1 386 ? 8.637 -13.903 -5.498 1.00 28.86 407 ASP A N 1
ATOM 2838 C CA . ASP A 1 386 ? 8.909 -15.189 -6.080 1.00 29.53 407 ASP A CA 1
ATOM 2839 C C . ASP A 1 386 ? 10.263 -15.280 -6.771 1.00 34.86 407 ASP A C 1
ATOM 2840 O O . ASP A 1 386 ? 10.619 -16.365 -7.208 1.00 35.78 407 ASP A O 1
ATOM 2845 N N . GLY A 1 387 ? 11.001 -14.176 -6.864 1.00 32.29 408 GLY A N 1
ATOM 2846 C CA . GLY A 1 387 ? 12.310 -14.131 -7.530 1.00 33.19 408 GLY A CA 1
ATOM 2847 C C . GLY A 1 387 ? 12.345 -13.970 -9.062 1.00 35.35 408 GLY A C 1
ATOM 2848 O O . GLY A 1 387 ? 13.399 -13.796 -9.616 1.00 29.05 408 GLY A O 1
ATOM 2849 N N . ARG A 1 388 ? 11.185 -13.936 -9.720 1.00 32.09 409 ARG A N 1
ATOM 2850 C CA . ARG A 1 388 ? 11.070 -13.998 -11.162 1.00 32.74 409 ARG A CA 1
ATOM 2851 C C . ARG A 1 388 ? 11.249 -12.684 -11.853 1.00 36.00 409 ARG A C 1
ATOM 2852 O O . ARG A 1 388 ? 11.557 -12.697 -13.022 1.00 34.96 409 ARG A O 1
ATOM 2860 N N . PHE A 1 389 ? 10.998 -11.545 -11.206 1.00 29.61 410 PHE A N 1
ATOM 2861 C CA . PHE A 1 389 ? 11.120 -10.285 -11.909 1.00 26.57 410 PHE A CA 1
ATOM 2862 C C . PHE A 1 389 ? 11.959 -9.277 -11.150 1.00 27.82 410 PHE A C 1
ATOM 2863 O O . PHE A 1 389 ? 11.791 -9.114 -9.930 1.00 29.18 410 PHE A O 1
ATOM 2871 N N . LYS A 1 390 ? 12.821 -8.556 -11.877 1.00 27.31 411 LYS A N 1
ATOM 2872 C CA . LYS A 1 390 ? 13.726 -7.560 -11.292 1.00 25.85 411 LYS A CA 1
ATOM 2873 C C . LYS A 1 390 ? 13.729 -6.319 -12.177 1.00 28.73 411 LYS A C 1
ATOM 2874 O O . LYS A 1 390 ? 13.772 -6.436 -13.410 1.00 32.17 411 LYS A O 1
ATOM 2880 N N . ALA A 1 391 ? 13.720 -5.147 -11.569 1.00 28.45 412 ALA A N 1
ATOM 2881 C CA . ALA A 1 391 ? 13.918 -3.876 -12.291 1.00 31.66 412 ALA A CA 1
ATOM 2882 C C . ALA A 1 391 ? 14.434 -2.750 -11.394 1.00 32.96 412 ALA A C 1
ATOM 2883 O O . ALA A 1 391 ? 14.242 -2.757 -10.175 1.00 28.22 412 ALA A O 1
ATOM 2885 N N . ARG A 1 392 ? 15.074 -1.780 -12.058 1.00 35.14 413 ARG A N 1
ATOM 2886 C CA . ARG A 1 392 ? 15.425 -0.480 -11.530 1.00 34.98 413 ARG A CA 1
ATOM 2887 C C . ARG A 1 392 ? 14.221 0.432 -11.633 1.00 30.18 413 ARG A C 1
ATOM 2888 O O . ARG A 1 392 ? 13.552 0.429 -12.648 1.00 25.93 413 ARG A O 1
ATOM 2896 N N . LEU A 1 393 ? 13.982 1.240 -10.602 1.00 27.22 414 LEU A N 1
ATOM 2897 C CA . LEU A 1 393 ? 13.080 2.366 -10.679 1.00 27.49 414 LEU A CA 1
ATOM 2898 C C . LEU A 1 393 ? 13.704 3.539 -11.433 1.00 29.28 414 LEU A C 1
ATOM 2899 O O . LEU A 1 393 ? 14.917 3.586 -11.595 1.00 32.09 414 LEU A O 1
ATOM 2904 N N . PRO A 1 394 ? 12.881 4.485 -11.908 1.00 32.39 415 PRO A N 1
ATOM 2905 C CA . PRO A 1 394 ? 13.362 5.723 -12.488 1.00 36.93 415 PRO A CA 1
ATOM 2906 C C . PRO A 1 394 ? 14.387 6.416 -11.593 1.00 34.59 415 PRO A C 1
ATOM 2907 O O . PRO A 1 394 ? 14.224 6.492 -10.371 1.00 32.33 415 PRO A O 1
ATOM 2911 N N . ALA A 1 395 ? 15.460 6.871 -12.200 1.00 35.07 416 ALA A N 1
ATOM 2912 C CA . ALA A 1 395 ? 16.553 7.476 -11.445 1.00 37.46 416 ALA A CA 1
ATOM 2913 C C . ALA A 1 395 ? 16.089 8.780 -10.761 1.00 38.54 416 ALA A C 1
ATOM 2914 O O . ALA A 1 395 ? 15.260 9.513 -11.285 1.00 33.29 416 ALA A O 1
ATOM 2916 N N . THR A 1 396 ? 16.559 9.009 -9.535 1.00 35.53 417 THR A N 1
ATOM 2917 C CA . THR A 1 396 ? 16.343 10.300 -8.884 1.00 35.60 417 THR A CA 1
ATOM 2918 C C . THR A 1 396 ? 17.574 11.108 -9.161 1.00 33.59 417 THR A C 1
ATOM 2919 O O . THR A 1 396 ? 18.585 10.578 -9.622 1.00 33.85 417 THR A O 1
ATOM 2923 N N . ASP A 1 397 ? 17.496 12.360 -8.762 1.00 33.63 418 ASP A N 1
ATOM 2924 C CA . ASP A 1 397 ? 18.573 13.320 -8.907 1.00 39.61 418 ASP A CA 1
ATOM 2925 C C . ASP A 1 397 ? 19.560 13.349 -7.738 1.00 37.54 418 ASP A C 1
ATOM 2926 O O . ASP A 1 397 ? 20.121 14.391 -7.445 1.00 44.87 418 ASP A O 1
ATOM 2931 N N . GLY A 1 398 ? 19.768 12.220 -7.057 1.00 35.48 419 GLY A N 1
ATOM 2932 C CA . GLY A 1 398 ? 20.638 12.183 -5.890 1.00 31.69 419 GLY A CA 1
ATOM 2933 C C . GLY A 1 398 ? 20.880 10.753 -5.463 1.00 31.99 419 GLY A C 1
ATOM 2934 O O . GLY A 1 398 ? 20.570 9.861 -6.227 1.00 33.15 419 GLY A O 1
ATOM 2935 N N . GLN A 1 399 ? 21.445 10.552 -4.269 1.00 27.69 420 GLN A N 1
ATOM 2936 C CA . GLN A 1 399 ? 21.600 9.242 -3.672 1.00 27.50 420 GLN A CA 1
ATOM 2937 C C . GLN A 1 399 ? 20.337 8.924 -2.879 1.00 29.08 420 GLN A C 1
ATOM 2938 O O . GLN A 1 399 ? 19.982 9.705 -1.985 1.00 25.92 420 GLN A O 1
ATOM 2944 N N . VAL A 1 400 ? 19.743 7.756 -3.122 1.00 23.46 421 VAL A N 1
ATOM 2945 C CA A VAL A 1 400 ? 18.477 7.419 -2.518 0.60 23.50 421 VAL A CA 1
ATOM 2946 C CA B VAL A 1 400 ? 18.446 7.382 -2.558 0.40 23.88 421 VAL A CA 1
ATOM 2947 C C . VAL A 1 400 ? 18.671 6.260 -1.591 1.00 21.78 421 VAL A C 1
ATOM 2948 O O . VAL A 1 400 ? 19.291 5.283 -1.955 1.00 21.69 421 VAL A O 1
ATOM 2955 N N . LYS A 1 401 ? 18.135 6.394 -0.386 1.00 21.79 422 LYS A N 1
ATOM 2956 C CA . LYS A 1 401 ? 18.242 5.340 0.651 1.00 20.46 422 LYS A CA 1
ATOM 2957 C C . LYS A 1 401 ? 16.960 5.150 1.460 1.00 19.56 422 LYS A C 1
ATOM 2958 O O . LYS A 1 401 ? 16.039 5.957 1.347 1.00 19.38 422 LYS A O 1
ATOM 2964 N N . PHE A 1 402 ? 16.918 4.088 2.269 1.00 19.90 423 PHE A N 1
ATOM 2965 C CA . PHE A 1 402 ? 15.843 3.844 3.254 1.00 21.50 423 PHE A CA 1
ATOM 2966 C C . PHE A 1 402 ? 14.448 3.810 2.673 1.00 22.27 423 PHE A C 1
ATOM 2967 O O . PHE A 1 402 ? 13.576 4.542 3.146 1.00 23.41 423 PHE A O 1
ATOM 2975 N N . PRO A 1 403 ? 14.217 3.003 1.605 1.00 22.08 424 PRO A N 1
ATOM 2976 C CA . PRO A 1 403 ? 12.833 2.986 1.103 1.00 21.07 424 PRO A CA 1
ATOM 2977 C C . PRO A 1 403 ? 11.890 2.292 2.093 1.00 21.95 424 PRO A C 1
ATOM 2978 O O . PRO A 1 403 ? 12.308 1.424 2.895 1.00 21.56 424 PRO A O 1
ATOM 2982 N N . ALA A 1 404 ? 10.611 2.684 2.047 1.00 19.74 425 ALA A N 1
ATOM 2983 C CA . ALA A 1 404 ? 9.603 2.099 2.969 1.00 21.10 425 ALA A CA 1
ATOM 2984 C C . ALA A 1 404 ? 8.309 2.022 2.184 1.00 18.75 425 ALA A C 1
ATOM 2985 O O . ALA A 1 404 ? 7.872 3.031 1.701 1.00 19.73 425 ALA A O 1
ATOM 2987 N N . TRP A 1 405 ? 7.773 0.828 2.012 1.00 19.60 426 TRP A N 1
ATOM 2988 C CA . TRP A 1 405 ? 6.599 0.588 1.141 1.00 20.36 426 TRP A CA 1
ATOM 2989 C C . TRP A 1 405 ? 5.321 0.895 1.963 1.00 21.29 426 TRP A C 1
ATOM 2990 O O . TRP A 1 405 ? 5.233 0.492 3.106 1.00 21.61 426 TRP A O 1
ATOM 3001 N N . SER A 1 406 ? 4.424 1.728 1.446 1.00 22.21 427 SER A N 1
ATOM 3002 C CA . SER A 1 406 ? 3.215 2.106 2.223 1.00 22.40 427 SER A CA 1
ATOM 3003 C C . SER A 1 406 ? 2.319 0.922 2.561 1.00 24.12 427 SER A C 1
ATOM 3004 O O . SER A 1 406 ? 2.415 -0.137 1.928 1.00 23.29 427 SER A O 1
ATOM 3007 N N . PRO A 1 407 ? 1.393 1.097 3.558 1.00 24.35 428 PRO A N 1
ATOM 3008 C CA . PRO A 1 407 ? 0.268 0.177 3.650 1.00 23.89 428 PRO A CA 1
ATOM 3009 C C . PRO A 1 407 ? -0.675 0.297 2.404 1.00 24.76 428 PRO A C 1
ATOM 3010 O O . PRO A 1 407 ? -0.519 1.214 1.627 1.00 22.04 428 PRO A O 1
ATOM 3014 N N . TYR A 1 408 ? -1.699 -0.575 2.308 1.00 29.16 429 TYR A N 1
ATOM 3015 C CA . TYR A 1 408 ? -2.805 -0.370 1.368 1.00 32.02 429 TYR A CA 1
ATOM 3016 C C . TYR A 1 408 ? -3.311 1.070 1.501 1.00 33.98 429 TYR A C 1
ATOM 3017 O O . TYR A 1 408 ? -3.362 1.591 2.601 1.00 35.93 429 TYR A O 1
ATOM 3026 N N . LEU A 1 409 ? -3.655 1.736 0.409 1.00 33.97 430 LEU A N 1
ATOM 3027 C CA . LEU A 1 409 ? -4.128 3.135 0.537 1.00 40.95 430 LEU A CA 1
ATOM 3028 C C . LEU A 1 409 ? -5.485 3.211 -0.128 1.00 36.90 430 LEU A C 1
ATOM 3029 O O . LEU A 1 409 ? -5.538 3.353 -1.331 1.00 46.40 430 LEU A O 1
ATOM 3034 N N . GLY B 2 1 ? 30.201 12.065 11.115 1.00 68.90 32 GLY E N 1
ATOM 3035 C CA . GLY B 2 1 ? 28.984 11.758 10.303 1.00 66.68 32 GLY E CA 1
ATOM 3036 C C . GLY B 2 1 ? 27.890 11.167 11.184 1.00 64.03 32 GLY E C 1
ATOM 3037 O O . GLY B 2 1 ? 28.176 10.482 12.168 1.00 68.80 32 GLY E O 1
ATOM 3038 N N . CYS B 2 2 ? 26.642 11.443 10.825 1.00 54.36 33 CYS E N 1
ATOM 3039 C CA . CYS B 2 2 ? 25.467 10.873 11.485 1.00 49.68 33 CYS E CA 1
ATOM 3040 C C . CYS B 2 2 ? 25.495 9.352 11.443 1.00 39.20 33 CYS E C 1
ATOM 3041 O O . CYS B 2 2 ? 25.658 8.737 10.382 1.00 33.63 33 CYS E O 1
ATOM 3044 N N . SER B 2 3 ? 25.334 8.745 12.594 1.00 30.75 34 SER E N 1
ATOM 3045 C CA . SER B 2 3 ? 25.596 7.323 12.706 1.00 33.86 34 SER E CA 1
ATOM 3046 C C . SER B 2 3 ? 25.030 6.777 14.037 1.00 34.49 34 SER E C 1
ATOM 3047 O O . SER B 2 3 ? 25.104 7.475 15.061 1.00 32.96 34 SER E O 1
ATOM 3050 N N . ASP B 2 4 ? 24.503 5.540 14.041 1.00 32.48 35 ASP E N 1
ATOM 3051 C CA . ASP B 2 4 ? 23.990 4.934 15.305 1.00 31.71 35 ASP E CA 1
ATOM 3052 C C . ASP B 2 4 ? 25.108 4.317 16.184 1.00 35.38 35 ASP E C 1
ATOM 3053 O O . ASP B 2 4 ? 24.830 3.715 17.228 1.00 36.96 35 ASP E O 1
ATOM 3058 N N . GLY B 2 5 ? 26.364 4.445 15.763 1.00 34.48 36 GLY E N 1
ATOM 3059 C CA . GLY B 2 5 ? 27.463 3.781 16.455 1.00 38.72 36 GLY E CA 1
ATOM 3060 C C . GLY B 2 5 ? 27.505 2.245 16.371 1.00 40.36 36 GLY E C 1
ATOM 3061 O O . GLY B 2 5 ? 28.395 1.639 16.934 1.00 41.77 36 GLY E O 1
ATOM 3062 N N . SER B 2 6 ? 26.606 1.590 15.636 1.00 36.47 37 SER E N 1
ATOM 3063 C CA . SER B 2 6 ? 26.559 0.101 15.677 1.00 34.45 37 SER E CA 1
ATOM 3064 C C . SER B 2 6 ? 27.794 -0.604 15.058 1.00 39.39 37 SER E C 1
ATOM 3065 O O . SER B 2 6 ? 28.140 -1.720 15.473 1.00 39.69 37 SER E O 1
ATOM 3068 N N . GLY B 2 7 ? 28.468 0.051 14.106 1.00 37.88 38 GLY E N 1
ATOM 3069 C CA . GLY B 2 7 ? 29.525 -0.595 13.342 1.00 36.70 38 GLY E CA 1
ATOM 3070 C C . GLY B 2 7 ? 28.954 -1.478 12.226 1.00 36.60 38 GLY E C 1
ATOM 3071 O O . GLY B 2 7 ? 29.718 -1.972 11.425 1.00 34.69 38 GLY E O 1
ATOM 3072 N N . TRP B 2 8 ? 27.628 -1.668 12.141 1.00 33.18 39 TRP E N 1
ATOM 3073 C CA . TRP B 2 8 ? 27.064 -2.586 11.134 1.00 33.46 39 TRP E CA 1
ATOM 3074 C C . TRP B 2 8 ? 25.649 -2.299 10.566 1.00 37.52 39 TRP E C 1
ATOM 3075 O O . TRP B 2 8 ? 25.343 -2.776 9.469 1.00 28.89 39 TRP E O 1
ATOM 3086 N N . SER B 2 9 ? 24.774 -1.601 11.293 1.00 34.71 40 SER E N 1
ATOM 3087 C CA . SER B 2 9 ? 23.369 -1.472 10.806 1.00 32.53 40 SER E CA 1
ATOM 3088 C C . SER B 2 9 ? 23.220 -0.522 9.635 1.00 31.16 40 SER E C 1
ATOM 3089 O O . SER B 2 9 ? 24.185 0.097 9.214 1.00 30.51 40 SER E O 1
ATOM 3092 N N . SER B 2 10 ? 21.961 -0.359 9.189 1.00 29.34 41 SER E N 1
ATOM 3093 C CA . SER B 2 10 ? 21.575 0.538 8.147 1.00 28.20 41 SER E CA 1
ATOM 3094 C C . SER B 2 10 ? 21.671 2.014 8.544 1.00 25.32 41 SER E C 1
ATOM 3095 O O . SER B 2 10 ? 21.622 2.898 7.696 1.00 28.40 41 SER E O 1
ATOM 3098 N N . GLU B 2 11 ? 21.726 2.296 9.826 1.00 27.40 42 GLU E N 1
ATOM 3099 C CA . GLU B 2 11 ? 21.909 3.672 10.319 1.00 27.94 42 GLU E CA 1
ATOM 3100 C C . GLU B 2 11 ? 23.364 3.924 10.792 1.00 31.59 42 GLU E C 1
ATOM 3101 O O . GLU B 2 11 ? 2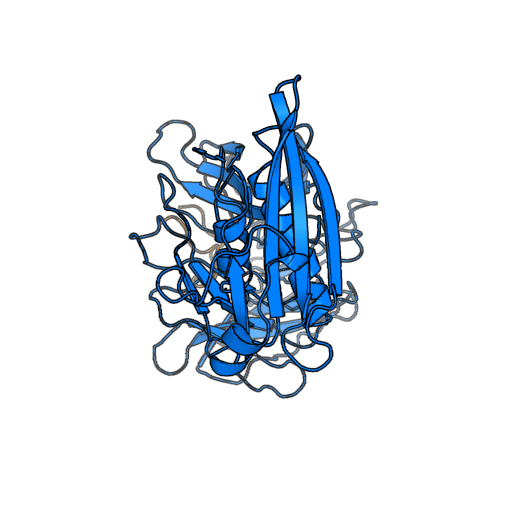3.669 4.982 11.437 1.00 29.03 42 GLU E O 1
ATOM 3107 N N . ASN B 2 12 ? 24.246 2.970 10.484 1.00 28.92 43 ASN E N 1
ATOM 3108 C CA . ASN B 2 12 ? 25.706 3.137 10.728 1.00 32.63 43 ASN E CA 1
ATOM 3109 C C . ASN B 2 12 ? 26.326 3.883 9.557 1.00 37.77 43 ASN E C 1
ATOM 3110 O O . ASN B 2 12 ? 26.474 3.326 8.426 1.00 37.30 43 ASN E O 1
ATOM 3115 N N . ASN B 2 13 ? 26.674 5.149 9.800 1.00 42.88 44 ASN E N 1
ATOM 3116 C CA A ASN B 2 13 ? 27.264 6.001 8.756 0.50 44.37 44 ASN E CA 1
ATOM 3117 C CA B ASN B 2 13 ? 27.279 5.992 8.752 0.50 43.30 44 ASN E CA 1
ATOM 3118 C C . ASN B 2 13 ? 26.656 5.753 7.363 1.00 41.39 44 ASN E C 1
ATOM 3119 O O . ASN B 2 13 ? 27.366 5.503 6.381 1.00 47.65 44 ASN E O 1
ATOM 3128 N N . PRO B 2 14 ? 25.334 5.829 7.258 1.00 36.73 45 PRO E N 1
ATOM 3129 C CA . PRO B 2 14 ? 24.739 5.555 5.938 1.00 38.02 45 PRO E CA 1
ATOM 3130 C C . PRO B 2 14 ? 25.118 6.519 4.858 1.00 38.12 45 PRO E C 1
ATOM 3131 O O . PRO B 2 14 ? 25.074 6.170 3.680 1.00 40.14 45 PRO E O 1
ATO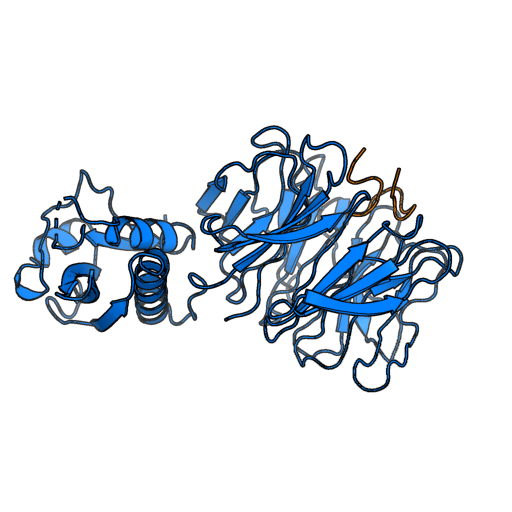M 3135 N N . TRP B 2 15 ? 25.447 7.741 5.244 1.00 36.90 46 TRP E N 1
ATOM 3136 C CA . TRP B 2 15 ? 25.718 8.766 4.257 1.00 44.49 46 TRP E CA 1
ATOM 3137 C C . TRP B 2 15 ? 27.243 9.076 4.093 1.00 51.04 46 TRP E C 1
ATOM 3138 O O . TRP B 2 15 ? 27.608 10.151 3.614 1.00 58.11 46 TRP E O 1
ATOM 3149 N N . GLY B 2 16 ? 28.105 8.126 4.462 1.00 59.45 47 GLY E N 1
ATOM 3150 C CA . GLY B 2 16 ? 29.572 8.309 4.427 1.00 64.29 47 GLY E CA 1
ATOM 3151 C C . GLY B 2 16 ? 30.074 9.428 5.336 1.00 70.52 47 GLY E C 1
ATOM 3152 O O . GLY B 2 16 ? 29.907 9.393 6.566 1.00 70.47 47 GLY E O 1
#

Radius of gyration: 22.6 Å; Cα contacts (8 Å, |Δi|>4): 1171; chains: 2; bounding box: 48×48×61 Å

Solvent-accessible surface area: 16782 Å² total; per-residue (Å²): 123,18,87,57,1,0,9,0,28,22,100,127,131,40,36,55,70,2,1,26,10,0,26,53,1,0,68,19,1,2,64,3,51,6,27,75,108,105,155,24,53,35,112,4,7,36,25,176,97,12,110,35,78,33,0,59,86,92,51,2,59,0,0,0,0,0,35,3,61,84,24,148,113,50,5,28,54,0,18,2,23,0,0,19,2,33,84,45,85,38,66,50,53,19,112,57,77,49,134,19,98,105,141,127,1,40,91,1,0,3,11,0,0,7,54,0,0,80,117,30,45,64,56,109,8,0,2,81,4,73,0,0,7,0,0,46,27,143,42,72,132,86,24,25,19,0,15,0,0,19,0,15,14,105,85,78,86,53,24,43,128,0,54,84,8,0,0,16,10,13,22,9,45,104,12,42,76,0,1,3,0,9,28,68,86,68,115,3,6,2,4,7,8,33,44,107,110,33,56,67,99,128,14,10,48,65,85,142,9,0,0,8,10,15,21,0,60,91,33,38,33,1,0,0,0,0,4,80,81,55,15,0,1,0,4,2,10,51,26,106,64,31,129,62,103,83,16,8,121,40,238,28,30,4,1,11,10,15,16,15,59,78,3,65,25,0,0,1,0,0,32,97,58,50,132,8,9,0,8,63,4,49,4,97,58,53,81,55,112,61,26,0,170,90,33,43,32,1,18,23,8,30,11,4,79,79,21,141,31,0,0,0,6,11,9,108,67,82,110,60,24,0,0,46,7,51,45,98,104,32,41,42,79,90,6,4,70,27,147,119,0,68,17,11,12,13,4,18,22,10,7,1,0,0,4,6,6,37,53,32,176,10,22,1,5,5,5,0,1,12,46,24,126,53,103,39,124,15,62,74,23,98,9,62,1,43,9,10,12,14,2,29,81,101,104,24,41,8,61,11,62,50,8,29,1,44,69,22,33,75

Foldseek 3Di:
DAQEAEQAFEAEVPLDRLSVLLQVQRVLLLRYHYDDHVPDPDHDNDLVVDDLVSQVVVRHFKYKYWHWYADPVGKIKTKIWIAGSPDPGSDTQDMDIDIGHSVCSSVSSLVVNQVVVCSVPVFGGQQAWKKWWWFQFPDQQFRIFTWMAGPQFPDIDTLDTASFDKAAWEAQLVRQKIWIWDCRVVATFIWIAGRVPRDIDTQDDAPDDWGQWYAQNVRQKIKFWDCNVPEIFIKMAGVVVSDIDTADDDNWHWGQWEDDLVSFKTWTWICVVPAIFIWMAGSPPHDIHTQADPADHWHNWYAANNRQKIWTFHHHPHDTAIWIAGRVPNDIGGQDDAAPWDHWEARNRRQKIWTFGCVVHQQWIKMTTNVNNDIDTRDGDNGHIHNMYIHHRD/DQAPPPVDDCRHPVPD

Nearest PDB structures (foldseek):
  4jml-assembly1_E  TM=1.067E+00  e=8.297E-02  Escherichia coli
  2ivz-assembly3_G  TM=1.034E+00  e=2.228E-01  Escherichia coli
  2ivz-assembly4_H  TM=1.025E+00  e=2.228E-01  Escherichia coli
  2ivz-assembly2_F  TM=9.526E-01  e=1.803E-01  Escherichia coli
  2ivz-assembly1_E  TM=1.054E+00  e=3.402E-01  Escherichia coli